Protein AF-A0A9P1NAE0-F1 (afdb_monomer_lite)

Foldseek 3Di:
DDKDKDFAPPDNLAAAEEEEEEPPPFFFLVVVCCQANQWHDDVHIDGDDQHCSPRGIYMGDQDDPLAFLRHDPDPPDQDELLNRLVVVLVVVQVVCVVVVSNLPHEYEYEYFEQVLSNVLVNLVVQVVCCVVRNDNFAAYEYFLYDAFPLLLLLLLLVLCDVVVLDDPVVSQVLCVQQAVSDDSVNTPLPPPDPSSVVSVVCSVCRHDLQAQLQFRVHGQPDPPQPPPVPDDGRHRDDPCQVVVQVQCQDPVNCVVSVRDVNSPGGGRGDDSVSYDYDRGHSLVSVLVCLVVNHAYEYEYECRNSSRHLSSVVVSVVVNVWDWPDKDFDADPVGDTQWIWIDTRSYIYIYGYSGGRDCSVPCVVVVSVVCNCVSCVPLQAEEEEDEDDLQFFLVVVCQVANQWHADLQLPDIDGDPGHCVVRHHYHRDQDDPPHFLNHDPDPDDAQELLSLVVVLVVVQVVCVVVVVCLSHEYEYEYEEAVLSSVLSNLVVCVVCCVVRSHNYQAYAYELHQAFPQLLLLLLLVLCVVVVLDDPVLNQQLCVQQPVVDDSVNTSLVPRPPP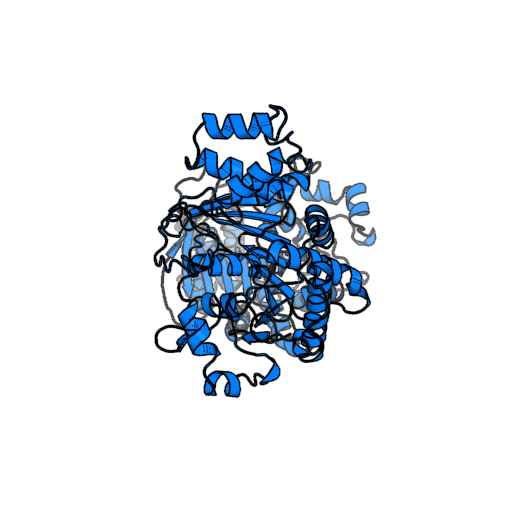SSVVSSVCSVCSQVPFAPQQFRVDTDPDPVPHPRPPSNLSNCQDPVNCVVVVRDVSSPRGDRGDDDVPYDHDDRHSLVSVVVCVVVNHAYEYEYECRNSSSHLVSVVVSVVVNVADAPWDKDFDDDPPPDPVDPDDRPFIWTDGPPGYIYTYD

Structure (mmCIF, N/CA/C/O backbone):
data_AF-A0A9P1NAE0-F1
#
_entry.id   AF-A0A9P1NAE0-F1
#
loop_
_atom_site.group_PDB
_atom_site.id
_atom_site.type_symbol
_atom_site.label_atom_id
_atom_site.label_alt_id
_atom_site.label_comp_id
_atom_site.label_asym_id
_atom_site.label_entity_id
_atom_site.label_seq_id
_atom_site.pdbx_PDB_ins_code
_atom_site.Cartn_x
_atom_site.Cartn_y
_atom_site.Cartn_z
_atom_site.occupancy
_atom_site.B_iso_or_equiv
_atom_site.auth_seq_id
_atom_site.auth_comp_id
_atom_site.auth_asym_id
_atom_site.auth_atom_id
_atom_site.pdbx_PDB_model_num
ATOM 1 N N . MET A 1 1 ? 0.643 -8.684 -28.031 1.00 91.56 1 MET A N 1
ATOM 2 C CA . MET A 1 1 ? 1.431 -8.743 -26.784 1.00 91.56 1 MET A CA 1
ATOM 3 C C . MET A 1 1 ? 1.231 -10.087 -26.120 1.00 91.56 1 MET A C 1
ATOM 5 O O . MET A 1 1 ? 0.095 -10.540 -26.029 1.00 91.56 1 MET A O 1
ATOM 9 N N . PHE A 1 2 ? 2.315 -10.732 -25.710 1.00 95.00 2 PHE A N 1
ATOM 10 C CA . PHE A 1 2 ? 2.290 -11.938 -24.896 1.00 95.00 2 PHE A CA 1
ATOM 11 C C . PHE A 1 2 ? 2.244 -11.566 -23.404 1.00 95.00 2 PHE A C 1
ATOM 13 O O . PHE A 1 2 ? 2.827 -10.558 -22.995 1.00 95.00 2 PHE A O 1
ATOM 20 N N . TYR A 1 3 ? 1.543 -12.365 -22.597 1.00 96.06 3 TYR A N 1
ATOM 21 C CA . TYR A 1 3 ? 1.471 -12.174 -21.151 1.00 96.06 3 TYR A CA 1
ATOM 22 C C . TYR A 1 3 ? 1.462 -13.502 -20.392 1.00 96.06 3 TYR A C 1
ATOM 24 O O . TYR A 1 3 ? 0.999 -14.526 -20.896 1.00 96.06 3 TYR A O 1
ATOM 32 N N . TRP A 1 4 ? 1.898 -13.443 -19.136 1.00 95.12 4 TRP A N 1
ATOM 33 C CA . TRP A 1 4 ? 1.663 -14.480 -18.133 1.00 95.12 4 TRP A CA 1
ATOM 34 C C . TRP A 1 4 ? 0.705 -13.963 -17.068 1.00 95.12 4 TRP A C 1
ATOM 36 O O . TRP A 1 4 ? 0.923 -12.875 -16.544 1.00 95.12 4 TRP A O 1
ATOM 46 N N . LEU A 1 5 ? -0.302 -14.756 -16.696 1.00 96.12 5 LEU A N 1
ATOM 47 C CA . LEU A 1 5 ? -1.161 -14.491 -15.540 1.00 96.12 5 LEU A CA 1
ATOM 48 C C . LEU A 1 5 ? -0.853 -15.498 -14.424 1.00 96.12 5 LEU A C 1
ATOM 50 O O . LEU A 1 5 ? -1.039 -16.701 -14.601 1.00 96.12 5 LEU A O 1
ATOM 54 N N . ALA A 1 6 ? -0.432 -14.997 -13.265 1.00 95.12 6 ALA A N 1
ATOM 55 C CA . ALA A 1 6 ? -0.397 -15.742 -12.012 1.00 95.12 6 ALA A CA 1
ATOM 56 C C . ALA A 1 6 ? -1.563 -15.270 -11.133 1.00 95.12 6 ALA A C 1
ATOM 58 O O . ALA A 1 6 ? -1.540 -14.153 -10.622 1.00 95.12 6 ALA A O 1
ATOM 59 N N . GLU A 1 7 ? -2.604 -16.090 -10.982 1.00 94.56 7 GLU A N 1
ATOM 60 C CA . GLU A 1 7 ? -3.766 -15.731 -10.160 1.00 94.56 7 GLU A CA 1
ATOM 61 C C . GLU A 1 7 ? -3.416 -15.635 -8.669 1.00 94.56 7 GLU A C 1
ATOM 63 O O . GLU A 1 7 ? -2.468 -16.271 -8.199 1.00 94.56 7 GLU A O 1
ATOM 68 N N . SER A 1 8 ? -4.198 -14.842 -7.927 1.00 92.19 8 SER A N 1
ATOM 69 C CA . SER A 1 8 ? -4.016 -14.709 -6.480 1.00 92.19 8 SER A CA 1
ATOM 70 C C . SER A 1 8 ? -4.078 -16.070 -5.775 1.00 92.19 8 SER A C 1
ATOM 72 O O . SER A 1 8 ? -5.026 -16.835 -5.948 1.00 92.19 8 SER A O 1
ATOM 74 N N . GLU A 1 9 ? -3.095 -16.338 -4.915 1.00 84.75 9 GLU A N 1
ATOM 75 C CA . GLU A 1 9 ? -3.057 -17.505 -4.025 1.00 84.75 9 GLU A CA 1
ATOM 76 C C . GLU A 1 9 ? -4.031 -17.381 -2.840 1.00 84.75 9 GLU A C 1
ATOM 78 O O . GLU A 1 9 ? -4.242 -18.364 -2.129 1.00 84.75 9 GLU A O 1
ATOM 83 N N . ASN A 1 10 ? -4.613 -16.195 -2.613 1.00 81.56 10 ASN A N 1
ATOM 84 C CA . ASN A 1 10 ? -5.587 -15.956 -1.547 1.00 81.56 10 ASN A CA 1
ATOM 85 C C . ASN A 1 10 ? -7.021 -15.922 -2.104 1.00 81.56 10 ASN A C 1
ATOM 87 O O . ASN A 1 10 ? -7.733 -16.920 -2.019 1.00 81.56 10 ASN A O 1
ATOM 91 N N . ASN A 1 11 ? -7.475 -14.786 -2.649 1.00 77.81 11 ASN A N 1
ATOM 92 C CA . ASN A 1 11 ? -8.812 -14.647 -3.222 1.00 77.81 11 ASN A CA 1
ATOM 93 C C . ASN A 1 11 ? -8.793 -13.904 -4.566 1.00 77.81 11 ASN A C 1
ATOM 95 O O . ASN A 1 11 ? -8.828 -12.675 -4.632 1.00 77.81 11 ASN A O 1
ATOM 99 N N . VAL A 1 12 ? -8.860 -14.682 -5.647 1.00 83.12 12 VAL A N 1
ATOM 100 C CA . VAL A 1 12 ? -8.886 -14.214 -7.046 1.00 83.12 12 VAL A CA 1
ATOM 101 C C . VAL A 1 12 ? -10.041 -13.247 -7.351 1.00 83.12 12 VAL A C 1
ATOM 103 O O . VAL A 1 12 ? -9.955 -12.510 -8.323 1.00 83.12 12 VAL A O 1
ATOM 106 N N . THR A 1 13 ? -11.119 -13.242 -6.555 1.00 77.94 13 THR A N 1
ATOM 107 C CA . THR A 1 13 ? -12.307 -12.394 -6.794 1.00 77.94 13 THR A CA 1
ATOM 108 C C . THR A 1 13 ? -12.267 -11.033 -6.105 1.00 77.94 13 THR A C 1
ATOM 110 O O . THR A 1 13 ? -13.102 -10.179 -6.406 1.00 77.94 13 THR A O 1
ATOM 113 N N . THR A 1 14 ? -11.353 -10.835 -5.151 1.00 76.06 14 THR A N 1
ATOM 114 C CA . THR A 1 14 ? -11.298 -9.604 -4.346 1.00 76.06 14 THR A CA 1
ATOM 115 C C . THR A 1 14 ? -9.917 -8.978 -4.260 1.00 76.06 14 THR A C 1
ATOM 117 O O . THR A 1 14 ? -9.819 -7.795 -3.935 1.00 76.06 14 THR A O 1
ATOM 120 N N . ASP A 1 15 ? -8.854 -9.751 -4.474 1.00 84.62 15 ASP A N 1
ATOM 121 C CA . ASP A 1 15 ? -7.490 -9.246 -4.349 1.00 84.62 15 ASP A CA 1
ATOM 122 C C . ASP A 1 15 ? -7.067 -8.463 -5.592 1.00 84.62 15 ASP A C 1
ATOM 124 O O . ASP A 1 15 ? -7.441 -8.860 -6.691 1.00 84.62 15 ASP A O 1
ATOM 128 N N . PRO A 1 16 ? -6.248 -7.406 -5.460 1.00 93.50 16 PRO A N 1
ATOM 129 C CA . PRO A 1 16 ? -5.892 -6.528 -6.571 1.00 93.50 16 PRO A CA 1
ATOM 130 C C . PRO A 1 16 ? -5.400 -7.258 -7.827 1.00 93.50 16 PRO A C 1
ATOM 132 O O . PRO A 1 16 ? -4.734 -8.295 -7.750 1.00 93.50 16 PRO A O 1
ATOM 135 N N . LEU A 1 17 ? -5.673 -6.666 -8.988 1.00 97.31 17 LEU A N 1
ATOM 136 C CA . LEU A 1 17 ? -5.025 -7.021 -10.244 1.00 97.31 17 LEU A CA 1
ATOM 137 C C . LEU A 1 17 ? -3.765 -6.165 -10.408 1.00 97.31 17 LEU A C 1
ATOM 139 O O . LEU A 1 17 ? -3.823 -4.936 -10.383 1.00 97.31 17 LEU A O 1
ATOM 143 N N . ILE A 1 18 ? -2.625 -6.818 -10.582 1.00 97.69 18 ILE A N 1
ATOM 144 C CA . ILE A 1 18 ? -1.310 -6.191 -10.652 1.00 97.69 18 ILE A CA 1
ATOM 145 C C . ILE A 1 18 ? -0.764 -6.375 -12.067 1.00 97.69 18 ILE A C 1
ATOM 147 O O . ILE A 1 18 ? -0.601 -7.505 -12.514 1.00 97.69 18 ILE A O 1
ATOM 151 N N . PHE A 1 19 ? -0.440 -5.290 -12.763 1.00 98.31 19 PHE A N 1
ATOM 152 C CA . PHE A 1 19 ? 0.298 -5.349 -14.027 1.00 98.31 19 PHE A CA 1
ATOM 153 C C . PHE A 1 19 ? 1.781 -5.095 -13.778 1.00 98.31 19 PHE A C 1
ATOM 155 O O . PHE A 1 19 ? 2.136 -4.110 -13.129 1.00 98.31 19 PHE A O 1
ATOM 162 N N . TRP A 1 20 ? 2.629 -5.982 -14.295 1.00 97.62 20 TRP A N 1
ATOM 163 C CA . TRP A 1 20 ? 4.078 -5.920 -14.161 1.00 97.62 20 TRP A CA 1
ATOM 164 C C . TRP A 1 20 ? 4.752 -5.631 -15.505 1.00 97.62 20 TRP A C 1
ATOM 166 O O . TRP A 1 20 ? 4.535 -6.361 -16.478 1.00 97.62 20 TRP A O 1
ATOM 176 N N . PHE A 1 21 ? 5.626 -4.621 -15.515 1.00 96.19 21 PHE A N 1
ATOM 177 C CA . PHE A 1 21 ? 6.433 -4.231 -16.671 1.00 96.19 21 PHE A CA 1
ATOM 178 C C . PHE A 1 21 ? 7.926 -4.163 -16.319 1.00 96.19 21 PHE A C 1
ATOM 180 O O . PHE A 1 21 ? 8.329 -3.459 -15.393 1.00 96.19 21 PHE A O 1
ATOM 187 N N . ASN A 1 22 ? 8.768 -4.864 -17.073 1.00 92.62 22 ASN A N 1
ATOM 188 C CA . ASN A 1 22 ? 10.212 -4.625 -17.074 1.00 92.62 22 ASN A CA 1
ATOM 189 C C . ASN A 1 22 ? 10.587 -3.507 -18.067 1.00 92.62 22 ASN A C 1
ATOM 191 O O . ASN A 1 22 ? 9.790 -3.114 -18.917 1.00 92.62 22 ASN A O 1
ATOM 195 N N . GLY A 1 23 ? 11.799 -2.968 -17.906 1.00 89.94 23 GLY A N 1
ATOM 196 C CA . GLY A 1 23 ? 12.345 -1.891 -18.732 1.00 89.94 23 GLY A CA 1
ATOM 197 C C . GLY A 1 23 ? 13.254 -2.373 -19.870 1.00 89.94 23 GLY A C 1
ATOM 198 O O . GLY A 1 23 ? 12.869 -3.212 -20.681 1.00 89.94 23 GLY A O 1
ATOM 199 N N . GLY A 1 24 ? 14.461 -1.806 -19.939 1.00 87.06 24 GLY A N 1
ATOM 200 C CA . GLY A 1 24 ? 15.431 -1.996 -21.021 1.00 87.06 24 GLY A CA 1
ATOM 201 C C . GLY A 1 24 ? 15.793 -0.650 -21.660 1.00 87.06 24 GLY A C 1
ATOM 202 O O . GLY A 1 24 ? 16.774 -0.061 -21.210 1.00 87.06 24 GLY A O 1
ATOM 203 N N . PRO A 1 25 ? 14.993 -0.116 -22.609 1.00 86.12 25 PRO A N 1
ATOM 204 C CA . PRO A 1 25 ? 13.803 -0.710 -23.236 1.00 86.12 25 PRO A CA 1
ATOM 205 C C . PRO A 1 25 ? 14.134 -2.005 -23.994 1.00 86.12 25 PRO A C 1
ATOM 207 O O . PRO A 1 25 ? 15.272 -2.214 -24.396 1.00 86.12 25 PRO A O 1
ATOM 210 N N . GLY A 1 26 ? 13.159 -2.904 -24.158 1.00 88.12 26 GLY A N 1
ATOM 211 C CA . GLY A 1 26 ? 13.362 -4.144 -24.918 1.00 88.12 26 GLY A CA 1
ATOM 212 C C . GLY A 1 26 ? 13.545 -5.418 -24.086 1.00 88.12 26 GLY A C 1
ATOM 213 O O . GLY A 1 26 ? 13.761 -6.483 -24.662 1.00 88.12 26 GLY A O 1
ATOM 214 N N . CYS A 1 27 ? 13.454 -5.351 -22.755 1.00 90.38 27 CYS A N 1
ATOM 215 C CA . CYS A 1 27 ? 13.616 -6.513 -21.879 1.00 90.38 27 CYS A CA 1
ATOM 216 C C . CYS A 1 27 ? 12.278 -7.138 -21.464 1.00 90.38 27 CYS A C 1
ATOM 218 O O . CYS A 1 27 ? 11.317 -6.449 -21.130 1.00 90.38 27 CYS A O 1
ATOM 220 N N . SER A 1 28 ? 12.225 -8.470 -21.444 1.00 93.19 28 SER A N 1
ATOM 221 C CA . SER A 1 28 ? 11.014 -9.236 -21.137 1.00 93.19 28 SER A CA 1
ATOM 222 C C . SER A 1 28 ? 10.559 -9.063 -19.684 1.00 93.19 28 SER A C 1
ATOM 224 O O . SER A 1 28 ? 11.347 -9.153 -18.742 1.00 93.19 28 SER A O 1
ATOM 226 N N . SER A 1 29 ? 9.247 -8.930 -19.479 1.00 94.12 29 SER A N 1
ATOM 227 C CA . SER A 1 29 ? 8.626 -8.930 -18.146 1.00 94.12 29 SER A CA 1
ATOM 228 C C . SER A 1 29 ? 8.600 -10.313 -17.498 1.00 94.12 29 SER A C 1
ATOM 230 O O . SER A 1 29 ? 8.349 -10.437 -16.297 1.00 94.12 29 SER A O 1
ATOM 232 N N . SER A 1 30 ? 8.929 -11.365 -18.255 1.00 89.62 30 SER A N 1
ATOM 233 C CA . SER A 1 30 ? 9.181 -12.698 -17.697 1.00 89.62 30 SER A CA 1
ATOM 234 C C . SER A 1 30 ? 10.370 -12.695 -16.724 1.00 89.62 30 SER A C 1
ATOM 236 O O . SER A 1 30 ? 10.446 -13.563 -15.858 1.00 89.62 30 SER A O 1
ATOM 238 N N . ILE A 1 31 ? 11.260 -11.696 -16.790 1.00 84.75 31 ILE A N 1
ATOM 239 C CA . ILE A 1 31 ? 12.298 -11.469 -15.773 1.00 84.75 31 ILE A CA 1
ATOM 240 C C . ILE A 1 31 ? 11.650 -11.302 -14.392 1.00 84.75 31 ILE A C 1
ATOM 242 O O . ILE A 1 31 ? 12.002 -12.015 -13.451 1.00 84.75 31 ILE A O 1
ATOM 246 N N . GLY A 1 32 ? 10.644 -10.426 -14.284 1.00 85.38 32 GLY A N 1
ATOM 247 C CA . GLY A 1 32 ? 9.849 -10.258 -13.067 1.00 85.38 32 GLY A CA 1
ATOM 248 C C . GLY A 1 32 ? 9.205 -11.564 -12.609 1.00 85.38 32 GLY A C 1
ATOM 249 O O . GLY A 1 32 ? 9.347 -11.939 -11.445 1.00 85.38 32 GLY A O 1
ATOM 250 N N . LEU A 1 33 ? 8.589 -12.318 -13.529 1.00 88.62 33 LEU A N 1
ATOM 251 C CA . LEU A 1 33 ? 7.981 -13.622 -13.229 1.00 88.62 33 LEU A CA 1
ATOM 252 C C . LEU A 1 33 ? 8.985 -14.579 -12.573 1.00 88.62 33 LEU A C 1
ATOM 254 O O . LEU A 1 33 ? 8.653 -15.247 -11.595 1.00 88.62 33 LEU A O 1
ATOM 258 N N . PHE A 1 34 ? 10.223 -14.636 -13.060 1.00 83.31 34 PHE A N 1
ATOM 259 C CA . PHE A 1 34 ? 11.226 -15.526 -12.482 1.00 83.31 34 PHE A CA 1
ATOM 260 C C . PHE A 1 34 ? 11.801 -15.034 -11.150 1.00 83.31 34 PHE A C 1
ATOM 262 O O . PHE A 1 34 ? 12.313 -15.859 -10.384 1.00 83.31 34 PHE A O 1
ATOM 269 N N . PHE A 1 35 ? 11.680 -13.745 -10.822 1.00 81.88 35 PHE A N 1
ATOM 270 C CA . PHE A 1 35 ? 12.141 -13.187 -9.547 1.00 81.88 35 PHE A CA 1
ATOM 271 C C . PHE A 1 35 ? 11.082 -13.146 -8.454 1.00 81.88 35 PHE A C 1
ATOM 273 O O . PHE A 1 35 ? 11.379 -13.489 -7.308 1.00 81.88 35 PHE A O 1
ATOM 280 N N . ASN A 1 36 ? 9.855 -12.775 -8.797 1.00 87.69 36 ASN A N 1
ATOM 281 C CA . ASN A 1 36 ? 8.781 -12.542 -7.836 1.00 87.69 36 ASN A CA 1
ATOM 282 C C . ASN A 1 36 ? 7.485 -13.300 -8.162 1.00 87.69 36 ASN A C 1
ATOM 284 O O . ASN A 1 36 ? 6.520 -13.223 -7.398 1.00 87.69 36 ASN A O 1
ATOM 288 N N . GLY A 1 37 ? 7.468 -14.066 -9.251 1.00 88.31 37 GLY A N 1
ATOM 289 C CA . GLY A 1 37 ? 6.380 -14.972 -9.587 1.00 88.31 37 GLY A CA 1
ATOM 290 C C . GLY A 1 37 ? 6.432 -16.297 -8.816 1.00 88.31 37 GLY A C 1
ATOM 291 O O . GLY A 1 37 ? 7.357 -16.560 -8.038 1.00 88.31 37 GLY A O 1
ATOM 292 N N . PRO A 1 38 ? 5.423 -17.161 -9.019 1.00 87.38 38 PRO A N 1
ATOM 293 C CA . PRO A 1 38 ? 5.190 -18.348 -8.193 1.00 87.38 38 PRO A CA 1
ATOM 294 C C . PRO A 1 38 ? 6.291 -19.411 -8.308 1.00 87.38 38 PRO A C 1
ATOM 296 O O . PRO A 1 38 ? 6.488 -20.212 -7.386 1.00 87.38 38 PRO A O 1
ATOM 299 N N . LEU A 1 39 ? 7.014 -19.425 -9.430 1.00 85.88 39 LEU A N 1
ATOM 300 C CA . LEU A 1 39 ? 8.020 -20.428 -9.749 1.00 85.88 39 LEU A CA 1
ATOM 301 C C . LEU A 1 39 ? 9.393 -19.779 -9.923 1.00 85.88 39 LEU A C 1
ATOM 303 O O . LEU A 1 39 ? 9.538 -18.755 -10.584 1.00 85.88 39 LEU A O 1
ATOM 307 N N . LYS A 1 40 ? 10.415 -20.413 -9.351 1.00 84.31 40 LYS A N 1
ATOM 308 C CA . LYS A 1 40 ? 11.820 -20.111 -9.612 1.00 84.31 40 LYS A CA 1
ATOM 309 C C . LYS A 1 40 ? 12.412 -21.208 -10.487 1.00 84.31 40 LYS A C 1
ATOM 311 O O . LYS A 1 40 ? 12.202 -22.395 -10.233 1.00 84.31 40 LYS A O 1
ATOM 316 N N . LEU A 1 41 ? 13.157 -20.804 -11.508 1.00 80.94 41 LEU A N 1
ATOM 317 C CA . LEU A 1 41 ? 13.930 -21.718 -12.338 1.00 80.94 41 LEU A CA 1
ATOM 318 C C . LEU A 1 41 ? 15.279 -21.952 -11.650 1.00 80.94 41 LEU A C 1
ATOM 320 O O . LEU A 1 41 ? 16.013 -20.993 -11.431 1.00 80.94 41 LEU A O 1
ATOM 324 N N . GLU A 1 42 ? 15.610 -23.193 -11.288 1.00 76.56 42 GLU A N 1
ATOM 325 C CA . GLU A 1 42 ? 16.947 -23.630 -10.842 1.00 76.56 42 GLU A CA 1
ATOM 326 C C . GLU A 1 42 ? 17.522 -24.624 -11.860 1.00 76.56 42 GLU A C 1
ATOM 328 O O . GLU A 1 42 ? 17.674 -24.253 -13.018 1.00 76.56 42 GLU A O 1
ATOM 333 N N . LYS A 1 43 ? 17.824 -25.871 -11.480 1.00 73.31 43 LYS A N 1
ATOM 334 C CA . LYS A 1 43 ? 17.964 -26.960 -12.466 1.00 73.31 43 LYS A CA 1
ATOM 335 C C . LYS A 1 43 ? 16.597 -27.381 -13.014 1.00 73.31 43 LYS A C 1
ATOM 337 O O . LYS A 1 43 ? 16.470 -27.670 -14.193 1.00 73.31 43 LYS A O 1
ATOM 342 N N . GLU A 1 44 ? 15.591 -27.332 -12.145 1.00 76.69 44 GLU A N 1
ATOM 343 C CA . GLU A 1 44 ? 14.178 -27.593 -12.415 1.00 76.69 44 GLU A CA 1
ATOM 344 C C . GLU A 1 44 ? 13.332 -26.427 -11.876 1.00 76.69 44 GLU A C 1
ATOM 346 O O . GLU A 1 44 ? 13.825 -25.583 -11.113 1.00 76.69 44 GLU A O 1
ATOM 351 N N . LEU A 1 45 ? 12.052 -26.370 -12.249 1.00 83.88 45 LEU A N 1
ATOM 352 C CA . LEU A 1 45 ? 11.110 -25.414 -11.664 1.00 83.88 45 LEU A CA 1
ATOM 353 C C . LEU A 1 45 ? 10.761 -25.804 -10.223 1.00 83.88 45 LEU A C 1
ATOM 355 O O . LEU A 1 45 ? 10.407 -26.944 -9.933 1.00 83.88 45 LEU A O 1
ATOM 359 N N . SER A 1 46 ? 10.795 -24.833 -9.314 1.00 84.44 46 SER A N 1
ATOM 360 C CA . SER A 1 46 ? 10.372 -25.025 -7.922 1.00 84.44 46 SER A CA 1
ATOM 361 C C . SER A 1 46 ? 9.580 -23.829 -7.403 1.00 84.44 46 SER A C 1
ATOM 363 O O . SER A 1 46 ? 9.657 -22.728 -7.945 1.00 84.44 46 SER A O 1
ATOM 365 N N . LYS A 1 47 ? 8.779 -24.035 -6.352 1.00 85.81 47 LYS A N 1
ATOM 366 C CA . LYS A 1 47 ? 7.939 -22.974 -5.777 1.00 85.81 47 LYS A CA 1
ATOM 367 C C . LYS A 1 47 ? 8.776 -21.938 -5.025 1.00 85.81 47 LYS A C 1
ATOM 369 O O . LYS A 1 47 ? 9.727 -22.280 -4.319 1.00 85.81 47 LYS A O 1
ATOM 374 N N . ARG A 1 48 ? 8.371 -20.671 -5.114 1.00 84.94 48 ARG A N 1
ATOM 375 C CA . ARG A 1 48 ? 8.960 -19.554 -4.366 1.00 84.94 48 ARG A CA 1
ATOM 376 C C . ARG A 1 48 ? 8.104 -19.204 -3.139 1.00 84.94 48 ARG A C 1
ATOM 378 O O . ARG A 1 48 ? 6.886 -19.345 -3.138 1.00 84.94 48 ARG A O 1
ATOM 385 N N . LYS A 1 49 ? 8.749 -18.772 -2.048 1.00 84.19 49 LYS A N 1
ATOM 386 C CA . LYS A 1 49 ? 8.064 -18.437 -0.782 1.00 84.19 49 LYS A CA 1
ATOM 387 C C . LYS A 1 49 ? 7.476 -17.022 -0.779 1.00 84.19 49 LYS A C 1
ATOM 389 O O . LYS A 1 49 ? 6.357 -16.838 -0.297 1.00 84.19 49 LYS A O 1
ATOM 394 N N . HIS A 1 50 ? 8.242 -16.056 -1.275 1.00 84.94 50 HIS A N 1
ATOM 395 C CA . HIS A 1 50 ? 7.902 -14.636 -1.346 1.00 84.94 50 HIS A CA 1
ATOM 396 C C . HIS A 1 50 ? 7.525 -14.312 -2.790 1.00 84.94 50 HIS A C 1
ATOM 398 O O . HIS A 1 50 ? 8.402 -14.267 -3.646 1.00 84.94 50 HIS A O 1
ATOM 404 N N . VAL A 1 51 ? 6.222 -14.218 -3.060 1.00 89.69 51 VAL A N 1
ATOM 405 C CA . VAL A 1 51 ? 5.663 -14.170 -4.419 1.00 89.69 51 VAL A CA 1
ATOM 406 C C . VAL A 1 51 ? 4.534 -13.156 -4.485 1.00 89.69 51 VAL A C 1
ATOM 408 O O . VAL A 1 51 ? 3.727 -13.089 -3.556 1.00 89.69 51 VAL A O 1
ATOM 411 N N . LEU A 1 52 ? 4.450 -12.375 -5.561 1.00 90.69 52 LEU A N 1
ATOM 412 C CA . LEU A 1 52 ? 3.421 -11.337 -5.691 1.00 90.69 52 LEU A CA 1
ATOM 413 C C . LEU A 1 52 ? 2.005 -11.908 -5.815 1.00 90.69 52 LEU A C 1
ATOM 415 O O . LEU A 1 52 ? 1.063 -11.250 -5.381 1.00 90.69 52 LEU A O 1
ATOM 419 N N . SER A 1 53 ? 1.859 -13.156 -6.279 1.00 91.81 53 SER A N 1
ATOM 420 C CA . SER A 1 53 ? 0.583 -13.890 -6.298 1.00 91.81 53 SER A CA 1
ATOM 421 C C . SER A 1 53 ? -0.062 -14.017 -4.912 1.00 91.81 53 SER A C 1
ATOM 423 O O . SER A 1 53 ? -1.266 -14.198 -4.802 1.00 91.81 53 SER A O 1
ATOM 425 N N . LYS A 1 54 ? 0.690 -13.861 -3.814 1.00 87.38 54 LYS A N 1
ATOM 426 C CA . LYS A 1 54 ? 0.120 -13.804 -2.452 1.00 87.38 54 LYS A CA 1
ATOM 427 C C . LYS A 1 54 ? -0.493 -12.457 -2.086 1.00 87.38 54 LYS A C 1
ATOM 429 O O . LYS A 1 54 ? -1.026 -12.325 -0.986 1.00 87.38 54 LYS A O 1
ATOM 434 N N . LEU A 1 55 ? -0.354 -11.449 -2.939 1.00 88.44 55 LEU A N 1
ATOM 435 C CA . LEU A 1 55 ? -0.846 -10.094 -2.703 1.00 88.44 55 LEU A CA 1
ATOM 436 C C . LEU A 1 55 ? -1.900 -9.659 -3.731 1.00 88.44 55 LEU A C 1
ATOM 438 O O . LEU A 1 55 ? -2.596 -8.680 -3.484 1.00 88.44 55 LEU A O 1
ATOM 442 N N . GLY A 1 56 ? -2.017 -10.369 -4.853 1.00 92.62 56 GLY A N 1
ATOM 443 C CA . GLY A 1 56 ? -2.967 -10.094 -5.926 1.00 92.62 56 GLY A CA 1
ATOM 444 C C . GLY A 1 56 ? -2.718 -10.988 -7.137 1.00 92.62 56 GLY A C 1
ATOM 445 O O . GLY A 1 56 ? -1.732 -11.720 -7.177 1.00 92.62 56 GLY A O 1
ATOM 446 N N . SER A 1 57 ? -3.605 -10.935 -8.129 1.00 96.62 57 SER A N 1
ATOM 447 C CA . SER A 1 57 ? -3.370 -11.612 -9.411 1.00 96.62 57 SER A CA 1
ATOM 448 C C . SER A 1 57 ? -2.398 -10.776 -10.242 1.00 96.62 57 SER A C 1
ATOM 450 O O . SER A 1 57 ? -2.639 -9.586 -10.416 1.00 96.62 57 SER A O 1
ATOM 452 N N . VAL A 1 58 ? -1.308 -11.359 -10.744 1.00 97.56 58 VAL A N 1
ATOM 453 C CA . VAL A 1 58 ? -0.230 -10.616 -11.419 1.00 97.56 58 VAL A CA 1
ATOM 454 C C . VAL A 1 58 ? -0.163 -10.973 -12.898 1.00 97.56 58 VAL A C 1
ATOM 456 O O . VAL A 1 58 ? -0.094 -12.149 -13.253 1.00 97.56 58 VAL A O 1
ATOM 459 N N . VAL A 1 59 ? -0.156 -9.950 -13.750 1.00 98.25 59 VAL A N 1
ATOM 460 C CA . VAL A 1 59 ? -0.040 -10.047 -15.204 1.00 98.25 59 VAL A CA 1
ATOM 461 C C . VAL A 1 59 ? 1.308 -9.476 -15.635 1.00 98.25 59 VAL A C 1
ATOM 463 O O . VAL A 1 59 ? 1.526 -8.270 -15.551 1.00 98.25 59 VAL A O 1
ATOM 466 N N . TYR A 1 60 ? 2.208 -10.333 -16.110 1.00 97.50 60 TYR A N 1
ATOM 467 C CA . TYR A 1 60 ? 3.511 -9.937 -16.652 1.00 97.50 60 TYR A CA 1
ATOM 468 C C . TYR A 1 60 ? 3.382 -9.772 -18.162 1.00 97.50 60 TYR A C 1
ATOM 470 O O . TYR A 1 60 ? 3.077 -10.754 -18.839 1.00 97.50 60 TYR A O 1
ATOM 478 N N . ILE A 1 61 ? 3.590 -8.562 -18.688 1.00 96.75 61 ILE A N 1
ATOM 479 C CA . ILE A 1 61 ? 3.382 -8.258 -20.115 1.00 96.75 61 ILE A CA 1
ATOM 480 C C . ILE A 1 61 ? 4.722 -7.984 -20.793 1.00 96.75 61 ILE A C 1
ATOM 482 O O . ILE A 1 61 ? 5.430 -7.054 -20.412 1.00 96.75 61 ILE A O 1
ATOM 486 N N . ASP A 1 62 ? 5.058 -8.764 -21.818 1.00 95.31 62 ASP A N 1
ATOM 487 C CA . ASP A 1 62 ? 6.245 -8.508 -22.635 1.00 95.31 62 ASP A CA 1
ATOM 488 C C . ASP A 1 62 ? 5.981 -7.352 -23.604 1.00 95.31 62 ASP A C 1
ATOM 490 O O . ASP A 1 62 ? 5.105 -7.461 -24.464 1.00 95.31 62 ASP A O 1
ATOM 494 N N . THR A 1 63 ? 6.728 -6.254 -23.469 1.00 92.06 63 THR A N 1
ATOM 495 C CA . THR A 1 63 ? 6.535 -5.030 -24.258 1.00 92.06 63 THR A CA 1
ATOM 496 C C . THR A 1 63 ? 7.835 -4.251 -24.472 1.00 92.06 63 THR A C 1
ATOM 498 O O . THR A 1 63 ? 8.689 -4.286 -23.581 1.00 92.06 63 THR A O 1
ATOM 501 N N . PRO A 1 64 ? 8.002 -3.530 -25.601 1.00 90.31 64 PRO A N 1
ATOM 502 C CA . PRO A 1 64 ? 7.166 -3.521 -26.821 1.00 90.31 64 PRO A CA 1
ATOM 503 C C . PRO A 1 64 ? 7.277 -4.819 -27.642 1.00 90.31 64 PRO A C 1
ATOM 505 O O . PRO A 1 64 ? 7.996 -5.735 -27.276 1.00 90.31 64 PRO A O 1
ATOM 508 N N . SER A 1 65 ? 6.570 -4.959 -28.763 1.00 87.38 65 SER A N 1
ATOM 509 C CA . SER A 1 65 ? 6.927 -6.007 -29.738 1.00 87.38 65 SER A CA 1
ATOM 510 C C . SER A 1 65 ? 8.282 -5.655 -30.383 1.00 87.38 65 SER A C 1
ATOM 512 O O . SER A 1 65 ? 8.439 -4.497 -30.758 1.00 87.38 65 SER A O 1
ATOM 514 N N . PRO A 1 66 ? 9.244 -6.587 -30.564 1.00 88.19 66 PRO A N 1
ATOM 515 C CA . PRO A 1 66 ? 9.145 -8.051 -30.472 1.00 88.19 66 PRO A CA 1
ATOM 516 C C . PRO A 1 66 ? 9.691 -8.663 -29.160 1.00 88.19 66 PRO A C 1
ATOM 518 O O . PRO A 1 66 ? 10.240 -9.763 -29.156 1.00 88.19 66 PRO A O 1
ATOM 521 N N . VAL A 1 67 ? 9.601 -7.958 -28.032 1.00 91.38 67 VAL A N 1
ATOM 522 C CA . VAL A 1 67 ? 10.208 -8.395 -26.766 1.00 91.38 67 VAL A CA 1
ATOM 523 C C . VAL A 1 67 ? 9.662 -9.745 -26.299 1.00 91.38 67 VAL A C 1
ATOM 525 O O . VAL A 1 67 ? 8.454 -9.978 -26.288 1.00 91.38 67 VAL A O 1
ATOM 528 N N . GLY A 1 68 ? 10.562 -10.623 -25.845 1.00 92.31 68 GLY A N 1
ATOM 529 C CA . GLY A 1 68 ? 10.210 -11.934 -25.306 1.00 92.31 68 GLY A CA 1
ATOM 530 C C . GLY A 1 68 ? 9.460 -12.797 -26.323 1.00 92.31 68 GLY A C 1
ATOM 531 O O . GLY A 1 68 ? 10.053 -13.257 -27.295 1.00 92.31 68 GLY A O 1
ATOM 532 N N . PHE A 1 69 ? 8.172 -13.056 -26.073 1.00 94.19 69 PHE A N 1
ATOM 533 C CA . PHE A 1 69 ? 7.281 -13.743 -27.024 1.00 94.19 69 PHE A CA 1
ATOM 534 C C . PHE A 1 69 ? 6.255 -12.821 -27.702 1.00 94.19 69 PHE A C 1
ATOM 536 O O . PHE A 1 69 ? 5.418 -13.296 -28.479 1.00 94.19 69 PHE A O 1
ATOM 543 N N . SER A 1 70 ? 6.273 -11.518 -27.412 1.00 92.88 70 SER A N 1
ATOM 544 C CA . SER A 1 70 ? 5.484 -10.544 -28.167 1.00 92.88 70 SER A CA 1
ATOM 545 C C . SER A 1 70 ? 6.027 -10.435 -29.588 1.00 92.88 70 SER A C 1
ATOM 547 O O . SER A 1 70 ? 7.228 -10.485 -29.810 1.00 92.88 70 SER A O 1
ATOM 549 N N . TYR A 1 71 ? 5.142 -10.294 -30.569 1.00 89.75 71 TYR A N 1
ATOM 550 C CA . TYR A 1 71 ? 5.531 -10.148 -31.967 1.00 89.75 71 TYR A CA 1
ATOM 551 C C . TYR A 1 71 ? 4.496 -9.315 -32.722 1.00 89.75 71 TYR A C 1
ATOM 553 O O . TYR A 1 71 ? 3.321 -9.264 -32.339 1.00 89.75 71 TYR A O 1
ATOM 561 N N . SER A 1 72 ? 4.946 -8.725 -33.826 1.00 85.19 72 SER A N 1
ATOM 562 C CA . SER A 1 72 ? 4.127 -8.049 -34.826 1.00 85.19 72 SER A CA 1
ATOM 563 C C . SER A 1 72 ? 4.223 -8.816 -36.140 1.00 85.19 72 SER A C 1
ATOM 565 O O . SER A 1 72 ? 5.253 -9.417 -36.455 1.00 85.19 72 SER A O 1
ATOM 567 N N . THR A 1 73 ? 3.136 -8.830 -36.906 1.00 82.50 73 THR A N 1
ATOM 568 C CA . THR A 1 73 ? 3.157 -9.327 -38.288 1.00 82.50 73 THR A CA 1
ATOM 569 C C . THR A 1 73 ? 3.738 -8.303 -39.260 1.00 82.50 73 THR A C 1
ATOM 571 O O . THR A 1 73 ? 4.136 -8.694 -40.353 1.00 82.50 73 THR A O 1
ATOM 574 N N . ASP A 1 74 ? 3.818 -7.034 -38.854 1.00 74.62 74 ASP A N 1
ATOM 575 C CA . ASP A 1 74 ? 4.486 -5.958 -39.582 1.00 74.62 74 ASP A CA 1
ATOM 576 C C . ASP A 1 74 ? 5.791 -5.601 -38.856 1.00 74.62 74 ASP A C 1
ATOM 578 O O . ASP A 1 74 ? 5.775 -5.152 -37.709 1.00 74.62 74 ASP A O 1
ATOM 582 N N . LYS A 1 75 ? 6.934 -5.904 -39.482 1.00 63.78 75 LYS A N 1
ATOM 583 C CA . LYS A 1 75 ? 8.271 -5.732 -38.883 1.00 63.78 75 LYS A CA 1
ATOM 584 C C . LYS A 1 75 ? 8.881 -4.353 -39.165 1.00 63.78 75 LYS A C 1
ATOM 586 O O . LYS A 1 75 ? 9.982 -4.088 -38.694 1.00 63.78 75 LYS A O 1
ATOM 591 N N . SER A 1 76 ? 8.203 -3.513 -39.949 1.00 59.62 76 SER A N 1
ATOM 592 C CA . SER A 1 76 ? 8.735 -2.234 -40.440 1.00 59.62 76 SER A CA 1
ATOM 593 C C . SER A 1 76 ? 8.397 -1.024 -39.573 1.00 59.62 76 SER A C 1
ATOM 595 O O . SER A 1 76 ? 8.944 0.050 -39.823 1.00 59.62 76 SER A O 1
ATOM 597 N N . ASP A 1 77 ? 7.519 -1.163 -38.578 1.00 58.31 77 ASP A N 1
ATOM 598 C CA . ASP A 1 77 ? 7.033 -0.000 -37.842 1.00 58.31 77 ASP A CA 1
ATOM 599 C C . ASP A 1 77 ? 8.087 0.533 -36.856 1.00 58.31 77 ASP A C 1
ATOM 601 O O . ASP A 1 77 ? 8.524 -0.195 -35.954 1.00 58.31 77 ASP A O 1
ATOM 605 N N . PRO A 1 78 ? 8.507 1.809 -36.982 1.00 61.34 78 PRO A N 1
ATOM 606 C CA . PRO A 1 78 ? 9.287 2.452 -35.938 1.00 61.34 78 PRO A CA 1
ATOM 607 C C . PRO A 1 78 ? 8.476 2.434 -34.644 1.00 61.34 78 PRO A C 1
ATOM 609 O O . PRO A 1 78 ? 7.294 2.758 -34.647 1.00 61.34 78 PRO A O 1
ATOM 612 N N . THR A 1 79 ? 9.106 2.040 -33.541 1.00 76.81 79 THR A N 1
ATOM 613 C CA . THR A 1 79 ? 8.461 1.998 -32.223 1.00 76.81 79 THR A CA 1
ATOM 614 C C . THR A 1 79 ? 9.026 3.130 -31.373 1.00 76.81 79 THR A C 1
ATOM 616 O O . THR A 1 79 ? 10.225 3.384 -31.388 1.00 76.81 79 THR A O 1
ATOM 619 N N . ASP A 1 80 ? 8.184 3.849 -30.642 1.00 87.50 80 ASP A N 1
ATOM 620 C CA . ASP A 1 80 ? 8.621 4.842 -29.658 1.00 87.50 80 ASP A CA 1
ATOM 621 C C . ASP A 1 80 ? 7.888 4.645 -28.324 1.00 87.50 80 ASP A C 1
ATOM 623 O O . ASP A 1 80 ? 7.038 3.755 -28.186 1.00 87.50 80 ASP A O 1
ATOM 627 N N . ASP A 1 81 ? 8.230 5.459 -27.323 1.00 90.06 81 ASP A N 1
ATOM 628 C CA . ASP A 1 81 ? 7.607 5.395 -25.996 1.00 90.06 81 ASP A CA 1
ATOM 629 C C . ASP A 1 81 ? 6.085 5.562 -26.075 1.00 90.06 81 ASP A C 1
ATOM 631 O O . ASP A 1 81 ? 5.334 4.871 -25.386 1.00 90.06 81 ASP A O 1
ATOM 635 N N . GLN A 1 82 ? 5.612 6.457 -26.946 1.00 90.38 82 GLN A N 1
ATOM 636 C CA . GLN A 1 82 ? 4.194 6.761 -27.088 1.00 90.38 82 GLN A CA 1
ATOM 637 C C . GLN A 1 82 ? 3.438 5.572 -27.687 1.00 90.38 82 GLN A C 1
ATOM 639 O O . GLN A 1 82 ? 2.439 5.140 -27.111 1.00 90.38 82 GLN A O 1
ATOM 644 N N . MET A 1 83 ? 3.935 5.004 -28.788 1.00 90.00 83 MET A N 1
ATOM 645 C CA . MET A 1 83 ? 3.348 3.818 -29.418 1.00 90.00 83 MET A CA 1
ATOM 646 C C . MET A 1 83 ? 3.359 2.619 -28.466 1.00 90.00 83 MET A C 1
ATOM 648 O O . MET A 1 83 ? 2.350 1.930 -28.319 1.00 90.00 83 MET A O 1
ATOM 652 N N . THR A 1 84 ? 4.466 2.417 -27.745 1.00 91.88 84 THR A N 1
ATOM 653 C CA . THR A 1 84 ? 4.591 1.353 -26.738 1.00 91.88 84 THR A CA 1
ATOM 654 C C . THR A 1 84 ? 3.523 1.488 -25.654 1.00 91.88 84 THR A C 1
ATOM 656 O O . THR A 1 84 ? 2.881 0.509 -25.270 1.00 91.88 84 THR A O 1
ATOM 659 N N . VAL A 1 85 ? 3.292 2.705 -25.161 1.00 94.06 85 VAL A N 1
ATOM 660 C CA . VAL A 1 85 ? 2.292 2.967 -24.123 1.00 94.06 85 VAL A CA 1
ATOM 661 C C . VAL A 1 85 ? 0.867 2.814 -24.661 1.00 94.06 85 VAL A C 1
ATOM 663 O O . VAL A 1 85 ? 0.032 2.234 -23.966 1.00 94.06 85 VAL A O 1
ATOM 666 N N . GLU A 1 86 ? 0.589 3.251 -25.891 1.00 94.25 86 GLU A N 1
ATOM 667 C CA . GLU A 1 86 ? -0.705 3.026 -26.552 1.00 94.25 86 GLU A CA 1
ATOM 668 C C . GLU A 1 86 ? -1.021 1.534 -26.688 1.00 94.25 86 GLU A C 1
ATOM 670 O O . GLU A 1 86 ? -2.141 1.101 -26.403 1.00 94.25 86 GLU A O 1
ATOM 675 N N . ASP A 1 87 ? -0.034 0.726 -27.066 1.00 94.19 87 ASP A N 1
ATOM 676 C CA . ASP A 1 87 ? -0.197 -0.721 -27.161 1.00 94.19 87 ASP A CA 1
ATOM 677 C C . ASP A 1 87 ? -0.314 -1.386 -25.789 1.00 94.19 87 ASP A C 1
ATOM 679 O O . ASP A 1 87 ? -1.117 -2.309 -25.625 1.00 94.19 87 ASP A O 1
ATOM 683 N N . ASN A 1 88 ? 0.387 -0.881 -24.770 1.00 96.44 88 ASN A N 1
ATOM 684 C CA . ASN A 1 88 ? 0.203 -1.321 -23.387 1.00 96.44 88 ASN A CA 1
ATOM 685 C C . ASN A 1 88 ? -1.215 -1.015 -22.884 1.00 96.44 88 ASN A C 1
ATOM 687 O O . ASN A 1 88 ? -1.845 -1.881 -22.275 1.00 96.44 88 ASN A O 1
ATOM 691 N N . TYR A 1 89 ? -1.755 0.175 -23.168 1.00 97.62 89 TYR A N 1
ATOM 692 C CA . TYR A 1 89 ? -3.129 0.535 -22.814 1.00 97.62 89 TYR A CA 1
ATOM 693 C C . TYR A 1 89 ? -4.145 -0.380 -23.508 1.00 97.62 89 TYR A C 1
ATOM 695 O O . TYR A 1 89 ? -5.031 -0.929 -22.846 1.00 97.62 89 TYR A O 1
ATOM 703 N N . LYS A 1 90 ? -3.984 -0.621 -24.819 1.00 96.50 90 LYS A N 1
ATOM 704 C CA . LYS A 1 90 ? -4.820 -1.578 -25.566 1.00 96.50 90 LYS A CA 1
ATOM 705 C C . LYS A 1 90 ? -4.723 -2.983 -24.974 1.00 96.50 90 LYS A C 1
ATOM 707 O O . LYS A 1 90 ? -5.753 -3.621 -24.783 1.00 96.50 90 LYS A O 1
ATOM 712 N N . ALA A 1 91 ? -3.521 -3.458 -24.649 1.00 96.75 91 ALA A N 1
ATOM 713 C CA . ALA A 1 91 ? -3.315 -4.781 -24.066 1.00 96.75 91 ALA A CA 1
ATOM 714 C C . ALA A 1 91 ? -4.002 -4.922 -22.698 1.00 96.75 91 ALA A C 1
ATOM 716 O O . ALA A 1 91 ? -4.698 -5.908 -22.470 1.00 96.75 91 ALA A O 1
ATOM 717 N N . VAL A 1 92 ? -3.875 -3.924 -21.815 1.00 97.75 92 VAL A N 1
ATOM 718 C CA . VAL A 1 92 ? -4.561 -3.895 -20.509 1.00 97.75 92 VAL A CA 1
ATOM 719 C C . VAL A 1 92 ? -6.082 -3.891 -20.685 1.00 97.75 92 VAL A C 1
ATOM 721 O O . VAL A 1 92 ? -6.786 -4.637 -20.000 1.00 97.75 92 VAL A O 1
ATOM 724 N N . LYS A 1 93 ? -6.600 -3.081 -21.614 1.00 96.69 93 LYS A N 1
ATOM 725 C CA . LYS A 1 93 ? -8.033 -3.024 -21.924 1.00 96.69 93 LYS A CA 1
ATOM 726 C C . LYS A 1 93 ? -8.552 -4.372 -22.433 1.00 96.69 93 LYS A C 1
ATOM 728 O O . LYS A 1 93 ? -9.496 -4.903 -21.854 1.00 96.69 93 LYS A O 1
ATOM 733 N N . LEU A 1 94 ? -7.905 -4.943 -23.452 1.00 97.25 94 LEU A N 1
ATOM 734 C CA . LEU A 1 94 ? -8.273 -6.238 -24.035 1.00 97.25 94 LEU A CA 1
ATOM 735 C C . LEU A 1 94 ? -8.177 -7.371 -23.008 1.00 97.25 94 LEU A C 1
ATOM 737 O O . LEU A 1 94 ? -9.050 -8.230 -22.963 1.00 97.25 94 LEU A O 1
ATOM 741 N N . PHE A 1 95 ? -7.171 -7.349 -22.129 1.00 98.06 95 PHE A N 1
ATOM 742 C CA . PHE A 1 95 ? -7.071 -8.305 -21.026 1.00 98.06 95 PHE A CA 1
ATOM 743 C C . PHE A 1 95 ? -8.291 -8.224 -20.097 1.00 98.06 95 PHE A C 1
ATOM 745 O O . PHE A 1 95 ? -8.860 -9.245 -19.720 1.00 98.06 95 PHE A O 1
ATOM 752 N N . LEU A 1 96 ? -8.721 -7.016 -19.725 1.00 96.75 96 LEU A N 1
ATOM 753 C CA . LEU A 1 96 ? -9.886 -6.827 -18.859 1.00 96.75 96 LEU A CA 1
ATOM 754 C C . LEU A 1 96 ? -11.210 -7.195 -19.551 1.00 96.75 96 LEU A C 1
ATOM 756 O O . LEU A 1 96 ? -12.155 -7.591 -18.868 1.00 96.75 96 LEU A O 1
ATOM 760 N N . GLU A 1 97 ? -11.291 -7.068 -20.875 1.00 96.19 97 GLU A N 1
ATOM 761 C CA . GLU A 1 97 ? -12.428 -7.536 -21.679 1.00 96.19 97 GLU A CA 1
ATOM 762 C C . GLU A 1 97 ? -12.480 -9.069 -21.759 1.00 96.19 97 GLU A C 1
ATOM 764 O O . GLU A 1 97 ? -13.544 -9.645 -21.537 1.00 96.19 97 GLU A O 1
ATOM 769 N N . GLU A 1 98 ? -11.338 -9.725 -21.984 1.00 96.81 98 GLU A N 1
ATOM 770 C CA . GLU A 1 98 ? -11.212 -11.190 -22.023 1.00 96.81 98 GLU A CA 1
ATOM 771 C C . GLU A 1 98 ? -11.465 -11.832 -20.648 1.00 96.81 98 GLU A C 1
ATOM 773 O O . GLU A 1 98 ? -12.092 -12.887 -20.537 1.00 96.81 98 GLU A O 1
ATOM 778 N N . TYR A 1 99 ? -11.023 -11.177 -19.570 1.00 96.00 99 TYR A N 1
ATOM 779 C CA . TYR A 1 99 ? -11.208 -11.636 -18.194 1.00 96.00 99 TYR A CA 1
ATOM 780 C C . TYR A 1 99 ? -12.146 -10.705 -17.411 1.00 96.00 99 TYR A C 1
ATOM 782 O O . TYR A 1 99 ? -11.707 -10.017 -16.480 1.00 96.00 99 TYR A O 1
ATOM 790 N N . PRO A 1 100 ? -13.467 -10.723 -17.688 1.00 92.25 100 PRO A N 1
ATOM 791 C CA . PRO A 1 100 ? -14.421 -9.780 -17.106 1.00 92.25 100 PRO A CA 1
ATOM 792 C C . PRO A 1 100 ? -14.507 -9.874 -15.578 1.00 92.25 100 PRO A C 1
ATOM 794 O O . PRO A 1 100 ? -14.845 -8.891 -14.916 1.00 92.25 100 PRO A O 1
ATOM 797 N N . LYS A 1 101 ? -14.128 -11.025 -14.997 1.00 88.19 101 LYS A N 1
ATOM 798 C CA . LYS A 1 101 ? -13.992 -11.199 -13.543 1.00 88.19 101 LYS A CA 1
ATOM 799 C C . LYS A 1 101 ? -13.075 -10.147 -12.914 1.00 88.19 101 LYS A C 1
ATOM 801 O O . LYS A 1 101 ? -13.320 -9.751 -11.781 1.00 88.19 101 LYS A O 1
ATOM 806 N N . PHE A 1 102 ? -12.087 -9.631 -13.650 1.00 93.44 102 PHE A N 1
ATOM 807 C CA . PHE A 1 102 ? -11.165 -8.619 -13.149 1.00 93.44 102 PHE A CA 1
ATOM 808 C C . PHE A 1 102 ? -11.654 -7.163 -13.285 1.00 93.44 102 PHE A C 1
ATOM 810 O O . PHE A 1 102 ? -11.047 -6.270 -12.700 1.00 93.44 102 PHE A O 1
ATOM 817 N N . ARG A 1 103 ? -12.779 -6.887 -13.966 1.00 89.00 103 ARG A N 1
ATOM 818 C CA . ARG A 1 103 ? -13.207 -5.512 -14.326 1.00 89.00 103 ARG A CA 1
ATOM 819 C C . ARG A 1 103 ? -13.397 -4.552 -13.154 1.00 89.00 103 ARG A C 1
ATOM 821 O O . ARG A 1 103 ? -13.185 -3.356 -13.326 1.00 89.00 103 ARG A O 1
ATOM 828 N N . ASN A 1 104 ? -13.792 -5.069 -11.992 1.00 85.88 104 ASN A N 1
ATOM 829 C CA . ASN A 1 104 ? -14.061 -4.273 -10.790 1.00 85.88 104 ASN A CA 1
ATOM 830 C C . ASN A 1 104 ? -12.927 -4.322 -9.757 1.00 85.88 104 ASN A C 1
ATOM 832 O O . ASN A 1 104 ? -13.079 -3.786 -8.658 1.00 85.88 104 ASN A O 1
ATOM 836 N N . HIS A 1 105 ? -11.820 -4.992 -10.073 1.00 89.25 105 HIS A N 1
ATOM 837 C CA . HIS A 1 105 ? -10.703 -5.102 -9.149 1.00 89.25 105 HIS A CA 1
ATOM 838 C C . HIS A 1 105 ? -9.978 -3.767 -9.008 1.00 89.25 105 HIS A C 1
ATOM 840 O O . HIS A 1 105 ? -9.949 -2.947 -9.924 1.00 89.25 105 HIS A O 1
ATOM 846 N N . GLU A 1 106 ? -9.380 -3.556 -7.839 1.00 93.12 106 GLU A N 1
ATOM 847 C CA . GLU A 1 106 ? -8.311 -2.574 -7.698 1.00 93.12 106 GLU A CA 1
ATOM 848 C C . GLU A 1 106 ? -7.187 -2.917 -8.684 1.00 93.12 106 GLU A C 1
ATOM 850 O O . GLU A 1 106 ? -6.755 -4.069 -8.732 1.00 93.12 106 GLU A O 1
ATOM 855 N N . VAL A 1 107 ? -6.722 -1.933 -9.454 1.00 96.94 107 VAL A N 1
ATOM 856 C CA . VAL A 1 107 ? -5.611 -2.096 -10.392 1.00 96.94 107 VAL A CA 1
ATOM 857 C C . VAL A 1 107 ? -4.374 -1.387 -9.863 1.00 96.94 107 VAL A C 1
ATOM 859 O O . VAL A 1 107 ? -4.396 -0.195 -9.549 1.00 96.94 107 VAL A O 1
ATOM 862 N N . ILE A 1 108 ? -3.279 -2.138 -9.805 1.00 97.38 108 ILE A N 1
ATOM 863 C CA . ILE A 1 108 ? -1.951 -1.660 -9.435 1.00 97.38 108 ILE A CA 1
ATOM 864 C C . ILE A 1 108 ? -1.023 -1.886 -10.623 1.00 97.38 108 ILE A C 1
ATOM 866 O O . ILE A 1 108 ? -1.043 -2.953 -11.231 1.00 97.38 108 ILE A O 1
ATOM 870 N N . ILE A 1 109 ? -0.195 -0.899 -10.953 1.00 97.94 109 ILE A N 1
ATOM 871 C CA . ILE A 1 109 ? 0.815 -1.038 -12.005 1.00 97.94 109 ILE A CA 1
ATOM 872 C C . ILE A 1 109 ? 2.195 -0.915 -11.372 1.00 97.94 109 ILE A C 1
ATOM 874 O O . ILE A 1 109 ? 2.451 -0.009 -10.578 1.00 97.94 109 ILE A O 1
ATOM 878 N N . THR A 1 110 ? 3.083 -1.849 -11.686 1.00 96.19 110 THR A N 1
ATOM 879 C CA . THR A 1 110 ? 4.413 -1.904 -11.093 1.00 96.19 110 THR A CA 1
ATOM 880 C C . THR A 1 110 ? 5.463 -2.352 -12.096 1.00 96.19 110 THR A C 1
ATOM 882 O O . THR A 1 110 ? 5.149 -2.976 -13.108 1.00 96.19 110 THR A O 1
ATOM 885 N N . GLY A 1 111 ? 6.714 -1.989 -11.847 1.00 94.44 111 GLY A N 1
ATOM 886 C CA . GLY A 1 111 ? 7.793 -2.296 -12.763 1.00 94.44 111 GLY A CA 1
ATOM 887 C C . GLY A 1 111 ? 9.130 -1.735 -12.324 1.00 94.44 111 GLY A C 1
ATOM 888 O O . GLY A 1 111 ? 9.230 -1.078 -11.285 1.00 94.44 111 GLY A O 1
ATOM 889 N N . TYR A 1 112 ? 10.142 -2.002 -13.145 1.00 93.50 112 TYR A N 1
ATOM 890 C CA . TYR A 1 112 ? 11.523 -1.604 -12.894 1.00 93.50 112 TYR A CA 1
ATOM 891 C C . TYR A 1 112 ? 12.156 -0.855 -14.064 1.00 93.50 112 TYR A C 1
ATOM 893 O O . TYR A 1 112 ? 11.797 -1.087 -15.223 1.00 93.50 112 TYR A O 1
ATOM 901 N N . SER A 1 113 ? 13.180 -0.047 -13.768 1.00 94.06 113 SER A N 1
ATOM 902 C CA . SER A 1 113 ? 14.068 0.538 -14.780 1.00 94.06 113 SER A CA 1
ATOM 903 C C . SER A 1 113 ? 13.317 1.481 -15.731 1.00 94.06 113 SER A C 1
ATOM 905 O O . SER A 1 113 ? 12.545 2.332 -15.291 1.00 94.06 113 SER A O 1
ATOM 907 N N . TYR A 1 114 ? 13.476 1.299 -17.042 1.00 94.44 114 TYR A N 1
ATOM 908 C CA . TYR A 1 114 ? 12.755 2.029 -18.088 1.00 94.44 114 TYR A CA 1
ATOM 909 C C . TYR A 1 114 ? 11.217 1.902 -18.018 1.00 94.44 114 TYR A C 1
ATOM 911 O O . TYR A 1 114 ? 10.499 2.705 -18.609 1.00 94.44 114 TYR A O 1
ATOM 919 N N . ALA A 1 115 ? 10.668 0.972 -17.221 1.00 95.62 115 ALA A N 1
ATOM 920 C CA . ALA A 1 115 ? 9.241 0.996 -16.881 1.00 95.62 115 ALA A CA 1
ATOM 921 C C . ALA A 1 115 ? 8.831 2.278 -16.124 1.00 95.62 115 ALA A C 1
ATOM 923 O O . ALA A 1 115 ? 7.650 2.621 -16.097 1.00 95.62 115 ALA A O 1
ATOM 924 N N . GLY A 1 116 ? 9.797 3.017 -15.566 1.00 96.25 116 GLY A N 1
ATOM 925 C CA . GLY A 1 116 ? 9.626 4.384 -15.080 1.00 96.25 116 GLY A CA 1
ATOM 926 C C . GLY A 1 116 ? 9.133 5.370 -16.140 1.00 96.25 116 GLY A C 1
ATOM 927 O O . GLY A 1 116 ? 8.572 6.394 -15.772 1.00 96.25 116 GLY A O 1
ATOM 928 N N . ILE A 1 117 ? 9.239 5.035 -17.428 1.00 95.12 117 ILE A N 1
ATOM 929 C CA . ILE A 1 117 ? 8.677 5.808 -18.544 1.00 95.12 117 ILE A CA 1
ATOM 930 C C . ILE A 1 117 ? 7.314 5.255 -18.931 1.00 95.12 117 ILE A C 1
ATOM 932 O O . ILE A 1 117 ? 6.309 5.970 -18.921 1.00 95.12 117 ILE A O 1
ATOM 936 N N . TYR A 1 118 ? 7.251 3.943 -19.167 1.00 95.06 118 TYR A N 1
ATOM 937 C CA . TYR A 1 118 ? 6.022 3.279 -19.590 1.00 95.06 118 TYR A CA 1
ATOM 938 C C . TYR A 1 118 ? 4.871 3.491 -18.610 1.00 95.06 118 TYR A C 1
ATOM 940 O O . TYR A 1 118 ? 3.746 3.758 -19.024 1.00 95.06 118 TYR A O 1
ATOM 948 N N . ILE A 1 119 ? 5.128 3.366 -17.308 1.00 98.19 119 ILE A N 1
ATOM 949 C CA . ILE A 1 119 ? 4.069 3.305 -16.302 1.00 98.19 119 ILE A CA 1
ATOM 950 C C . ILE A 1 119 ? 3.450 4.682 -16.018 1.00 98.19 119 ILE A C 1
ATOM 952 O O . ILE A 1 119 ? 2.219 4.757 -16.018 1.00 98.19 119 ILE A O 1
ATOM 956 N N . PRO A 1 120 ? 4.204 5.783 -15.814 1.00 98.00 120 PRO A N 1
ATOM 957 C CA . PRO A 1 120 ? 3.595 7.108 -15.680 1.00 98.00 120 PRO A CA 1
ATOM 958 C C . PRO A 1 120 ? 2.823 7.539 -16.932 1.00 98.00 120 PRO A C 1
ATOM 960 O O . PRO A 1 120 ? 1.714 8.068 -16.808 1.00 98.00 120 PRO A O 1
ATOM 963 N N . MET A 1 121 ? 3.350 7.261 -18.129 1.00 97.56 121 MET A N 1
ATOM 964 C CA . MET A 1 121 ? 2.644 7.538 -19.384 1.00 97.56 121 MET A CA 1
ATOM 965 C C . MET A 1 121 ? 1.362 6.700 -19.507 1.00 97.56 121 MET A C 1
ATOM 967 O O . MET A 1 121 ? 0.296 7.246 -19.801 1.00 97.56 121 MET A O 1
ATOM 971 N N . LEU A 1 122 ? 1.425 5.399 -19.198 1.00 98.12 122 LEU A N 1
ATOM 972 C CA . LEU A 1 122 ? 0.270 4.493 -19.202 1.00 98.12 122 LEU A CA 1
ATOM 973 C C . LEU A 1 122 ? -0.794 4.929 -18.194 1.00 98.12 122 LEU A C 1
ATOM 975 O O . LEU A 1 122 ? -1.978 4.959 -18.519 1.00 98.12 122 LEU A O 1
ATOM 979 N N . ALA A 1 123 ? -0.391 5.319 -16.986 1.00 98.12 123 ALA A N 1
ATOM 980 C CA . ALA A 1 123 ? -1.303 5.875 -15.996 1.00 98.12 123 ALA A CA 1
ATOM 981 C C . ALA A 1 123 ? -1.991 7.141 -16.520 1.00 98.12 123 ALA A C 1
ATOM 983 O O . ALA A 1 123 ? -3.202 7.294 -16.360 1.00 98.12 123 ALA A O 1
ATOM 984 N N . GLY A 1 124 ? -1.242 8.016 -17.198 1.00 97.38 124 GLY A N 1
ATOM 985 C CA . GLY A 1 124 ? -1.780 9.183 -17.888 1.00 97.38 124 GLY A CA 1
ATOM 986 C C . GLY A 1 124 ? -2.855 8.820 -18.915 1.00 97.38 124 GLY A C 1
ATOM 987 O O . GLY A 1 124 ? -3.927 9.426 -18.887 1.00 97.38 124 GLY A O 1
ATOM 988 N N . GLN A 1 125 ? -2.603 7.816 -19.761 1.00 97.44 125 GLN A N 1
ATOM 989 C CA . GLN A 1 125 ? -3.575 7.331 -20.747 1.00 97.44 125 GLN A CA 1
ATOM 990 C C . GLN A 1 125 ? -4.807 6.687 -20.096 1.00 97.44 125 GLN A C 1
ATOM 992 O O . GLN A 1 125 ? -5.931 6.951 -20.520 1.00 97.44 125 GLN A O 1
ATOM 997 N N . ILE A 1 126 ? -4.629 5.885 -19.042 1.00 98.12 126 ILE A N 1
ATOM 998 C CA . ILE A 1 126 ? -5.739 5.285 -18.286 1.00 98.12 126 ILE A CA 1
ATOM 999 C C . ILE A 1 126 ? -6.644 6.372 -17.693 1.00 98.12 126 ILE A C 1
ATOM 1001 O O . ILE A 1 126 ? -7.869 6.262 -17.757 1.00 98.12 126 ILE A O 1
ATOM 1005 N N . ILE A 1 127 ? -6.048 7.426 -17.131 1.00 97.19 127 ILE A N 1
ATOM 1006 C CA . ILE A 1 127 ? -6.777 8.556 -16.546 1.00 97.19 127 ILE A CA 1
ATOM 1007 C C . ILE A 1 127 ? -7.582 9.305 -17.615 1.00 97.19 127 ILE A C 1
ATOM 1009 O O . ILE A 1 127 ? -8.757 9.593 -17.385 1.00 97.19 127 ILE A O 1
ATOM 1013 N N . ASP A 1 128 ? -6.988 9.582 -18.779 1.00 96.56 128 ASP A N 1
ATOM 1014 C CA . ASP A 1 128 ? -7.669 10.303 -19.866 1.00 96.56 128 ASP A CA 1
ATOM 1015 C C . ASP A 1 128 ? -8.855 9.523 -20.432 1.00 96.56 128 ASP A C 1
ATOM 1017 O O . ASP A 1 128 ? -9.913 10.093 -20.691 1.00 96.56 128 ASP A O 1
ATOM 1021 N N . ASN A 1 129 ? -8.708 8.203 -20.554 1.00 96.19 129 ASN A N 1
ATOM 1022 C CA . ASN A 1 129 ? -9.719 7.325 -21.139 1.00 96.19 129 ASN A CA 1
ATOM 1023 C C . ASN A 1 129 ? -10.689 6.737 -20.097 1.00 96.19 129 ASN A C 1
ATOM 1025 O O . ASN A 1 129 ? -11.460 5.823 -20.400 1.00 96.19 129 ASN A O 1
ATOM 1029 N N . LYS A 1 130 ? -10.698 7.253 -18.859 1.00 91.81 130 LYS A N 1
ATOM 1030 C CA . LYS A 1 130 ? -11.526 6.726 -17.759 1.00 91.81 130 LYS A CA 1
ATOM 1031 C C . LYS A 1 130 ? -13.029 6.736 -18.064 1.00 91.81 130 LYS A C 1
ATOM 1033 O O . LYS A 1 130 ? -13.759 5.893 -17.543 1.00 91.81 130 LYS A O 1
ATOM 1038 N N . LYS A 1 131 ? -13.496 7.685 -18.885 1.00 90.19 131 LYS A N 1
ATOM 1039 C CA . LYS A 1 131 ? -14.903 7.773 -19.318 1.00 90.19 131 LYS A CA 1
ATOM 1040 C C . LYS A 1 131 ? -15.283 6.667 -20.305 1.00 90.19 131 LYS A C 1
ATOM 1042 O O . LYS A 1 131 ? -16.400 6.167 -20.224 1.00 90.19 131 LYS A O 1
ATOM 1047 N N . ASP A 1 132 ? -14.356 6.275 -21.176 1.00 92.62 132 ASP A N 1
ATOM 1048 C CA . ASP A 1 132 ? -14.593 5.282 -22.227 1.00 92.62 132 ASP A CA 1
ATOM 1049 C C . ASP A 1 132 ? -14.421 3.859 -21.697 1.00 92.62 132 ASP A C 1
ATOM 1051 O O . ASP A 1 132 ? -15.215 2.963 -21.984 1.00 92.62 132 ASP A O 1
ATOM 1055 N N . PHE A 1 133 ? -13.389 3.643 -20.880 1.00 93.19 133 PHE A N 1
ATOM 1056 C CA . PHE A 1 133 ? -13.136 2.366 -20.236 1.00 93.19 133 PHE A CA 1
ATOM 1057 C C . PHE A 1 133 ? -12.545 2.588 -18.844 1.00 93.19 133 PHE A C 1
ATOM 1059 O O . PHE A 1 133 ? -11.349 2.822 -18.673 1.00 93.19 133 PHE A O 1
ATOM 1066 N N . ASN A 1 134 ? -13.404 2.509 -17.826 1.00 92.38 134 ASN A N 1
ATOM 1067 C CA . ASN A 1 134 ? -12.987 2.723 -16.446 1.00 92.38 134 ASN A CA 1
ATOM 1068 C C . ASN A 1 134 ? -12.098 1.567 -15.958 1.00 92.38 134 ASN A C 1
ATOM 1070 O O . ASN A 1 134 ? -12.562 0.429 -15.833 1.00 92.38 134 ASN A O 1
ATOM 1074 N N . ILE A 1 135 ? -10.841 1.891 -15.659 1.00 95.12 135 ILE A N 1
ATOM 1075 C CA . ILE A 1 135 ? -9.866 1.031 -14.984 1.00 95.12 135 ILE A CA 1
ATOM 1076 C C . ILE A 1 135 ? -9.625 1.654 -13.612 1.00 95.12 135 ILE A C 1
ATOM 1078 O O . ILE A 1 135 ? -9.251 2.824 -13.512 1.00 95.12 135 ILE A O 1
ATOM 1082 N N . ASN A 1 136 ? -9.845 0.883 -12.547 1.00 93.62 136 ASN A N 1
ATOM 1083 C CA . ASN A 1 136 ? -9.700 1.355 -11.171 1.00 93.62 136 ASN A CA 1
ATOM 1084 C C . ASN A 1 136 ? -8.222 1.389 -10.739 1.00 93.62 136 ASN A C 1
ATOM 1086 O O . ASN A 1 136 ? -7.815 0.653 -9.842 1.00 93.62 136 ASN A O 1
ATOM 1090 N N . LEU A 1 137 ? -7.412 2.208 -11.417 1.00 96.50 137 LEU A N 1
ATOM 1091 C CA . LEU A 1 137 ? -6.001 2.414 -11.098 1.00 96.50 137 LEU A CA 1
ATOM 1092 C C . LEU A 1 137 ? -5.868 3.181 -9.780 1.00 96.50 137 LEU A C 1
ATOM 1094 O O . LEU A 1 137 ? -6.270 4.340 -9.693 1.00 96.50 137 LEU A O 1
ATOM 1098 N N . THR A 1 138 ? -5.273 2.549 -8.773 1.00 94.12 138 THR A N 1
ATOM 1099 C CA . THR A 1 138 ? -5.112 3.141 -7.436 1.00 94.12 138 THR A CA 1
ATOM 1100 C C . THR A 1 138 ? -3.660 3.365 -7.048 1.00 94.12 138 THR A C 1
ATOM 1102 O O . THR A 1 138 ? -3.382 4.276 -6.262 1.00 94.12 138 THR A O 1
ATOM 1105 N N . LYS A 1 139 ? -2.731 2.548 -7.567 1.00 95.38 139 LYS A N 1
ATOM 1106 C CA . LYS A 1 139 ? -1.317 2.597 -7.178 1.00 95.38 139 LYS A CA 1
ATOM 1107 C C . LYS A 1 139 ? -0.360 2.383 -8.346 1.00 95.38 139 LYS A C 1
ATOM 1109 O O . LYS A 1 139 ? -0.590 1.536 -9.209 1.00 95.38 139 LYS A O 1
ATOM 1114 N N . ILE A 1 140 ? 0.755 3.105 -8.290 1.00 97.50 140 ILE A N 1
ATOM 1115 C CA . ILE A 1 140 ? 1.949 2.901 -9.109 1.00 97.50 140 ILE A CA 1
ATOM 1116 C C . ILE A 1 140 ? 3.116 2.605 -8.168 1.00 97.50 140 ILE A C 1
ATOM 1118 O O . ILE A 1 140 ? 3.382 3.397 -7.265 1.00 97.50 140 ILE A O 1
ATOM 1122 N N . ILE A 1 141 ? 3.808 1.483 -8.367 1.00 96.62 141 ILE A N 1
ATOM 1123 C CA . ILE A 1 141 ? 4.993 1.121 -7.574 1.00 96.62 141 ILE A CA 1
ATOM 1124 C C . ILE A 1 141 ? 6.172 0.863 -8.505 1.00 96.62 141 ILE A C 1
ATOM 1126 O O . ILE A 1 141 ? 6.146 -0.085 -9.284 1.00 96.62 141 ILE A O 1
ATOM 1130 N N . LEU A 1 142 ? 7.208 1.686 -8.416 1.00 97.25 142 LEU A N 1
ATOM 1131 C CA . LEU A 1 142 ? 8.343 1.660 -9.329 1.00 97.25 142 LEU A CA 1
ATOM 1132 C C . LEU A 1 142 ? 9.651 1.415 -8.580 1.00 97.25 142 LEU A C 1
ATOM 1134 O O . LEU A 1 142 ? 9.996 2.173 -7.671 1.00 97.25 142 LEU A O 1
ATOM 1138 N N . GLY A 1 143 ? 10.367 0.370 -8.993 1.00 95.38 143 GLY A N 1
ATOM 1139 C CA . GLY A 1 143 ? 11.703 0.038 -8.509 1.00 95.38 143 GLY A CA 1
ATOM 1140 C C . GLY A 1 143 ? 12.782 0.567 -9.447 1.00 95.38 143 GLY A C 1
ATOM 1141 O O . GLY A 1 143 ? 12.736 0.313 -10.646 1.00 95.38 143 GLY A O 1
ATOM 1142 N N . ALA A 1 144 ? 13.729 1.332 -8.915 1.00 95.50 144 ALA A N 1
ATOM 1143 C CA . ALA A 1 144 ? 14.789 1.992 -9.671 1.00 95.50 144 ALA A CA 1
ATOM 1144 C C . ALA A 1 144 ? 14.313 2.615 -11.007 1.00 95.50 144 ALA A C 1
ATOM 1146 O O . ALA A 1 144 ? 14.864 2.290 -12.062 1.00 95.50 144 ALA A O 1
ATOM 1147 N N . PRO A 1 145 ? 13.237 3.432 -11.023 1.00 97.00 145 PRO A N 1
ATOM 1148 C CA . PRO A 1 145 ? 12.726 3.954 -12.279 1.00 97.00 145 PRO A CA 1
ATOM 1149 C C . PRO A 1 145 ? 13.655 5.015 -12.866 1.00 97.00 145 PRO A C 1
ATOM 1151 O O . PRO A 1 145 ? 14.058 5.946 -12.164 1.00 97.00 145 PRO A O 1
ATOM 1154 N N . PHE A 1 146 ? 13.890 4.896 -14.171 1.00 95.44 146 PHE A N 1
ATOM 1155 C CA . PHE A 1 146 ? 14.381 5.977 -15.022 1.00 95.44 146 PHE A CA 1
ATOM 1156 C C . PHE A 1 146 ? 13.219 6.934 -15.314 1.00 95.44 146 PHE A C 1
ATOM 1158 O O . PHE A 1 146 ? 12.137 6.472 -15.675 1.00 95.44 146 PHE A O 1
ATOM 1165 N N . LEU A 1 147 ? 13.406 8.237 -15.113 1.00 95.88 147 LEU A N 1
ATOM 1166 C CA . LEU A 1 147 ? 12.337 9.243 -15.093 1.00 95.88 147 LEU A CA 1
ATOM 1167 C C . LEU A 1 147 ? 12.662 10.514 -15.896 1.00 95.88 147 LEU A C 1
ATOM 1169 O O . LEU A 1 147 ? 11.730 11.208 -16.312 1.00 95.88 147 LEU A O 1
ATOM 1173 N N . SER A 1 148 ? 13.937 10.856 -16.090 1.00 92.69 148 SER A N 1
ATOM 1174 C CA . SER A 1 148 ? 14.357 12.064 -16.810 1.00 92.69 148 SER A CA 1
ATOM 1175 C C . SER A 1 148 ? 15.775 11.916 -17.364 1.00 92.69 148 SER A C 1
ATOM 1177 O O . SER A 1 148 ? 16.718 11.703 -16.601 1.00 92.69 148 SER A O 1
ATOM 1179 N N . ASP A 1 149 ? 15.945 12.101 -18.679 1.00 85.94 149 ASP A N 1
ATOM 1180 C CA . ASP A 1 149 ? 17.260 11.999 -19.339 1.00 85.94 149 ASP A CA 1
ATOM 1181 C C . ASP A 1 149 ? 18.274 12.973 -18.730 1.00 85.94 149 ASP A C 1
ATOM 1183 O O . ASP A 1 149 ? 19.407 12.617 -18.409 1.00 85.94 149 ASP A O 1
ATOM 1187 N N . GLU A 1 150 ? 17.845 14.226 -18.557 1.00 84.69 150 GLU A N 1
ATOM 1188 C CA . GLU A 1 150 ? 18.673 15.311 -18.034 1.00 84.69 150 GLU A CA 1
ATOM 1189 C C . GLU A 1 150 ? 19.136 15.013 -16.602 1.00 84.69 150 GLU A C 1
ATOM 1191 O O . GLU A 1 150 ? 20.315 15.159 -16.270 1.00 84.69 150 GLU A O 1
ATOM 1196 N N . LEU A 1 151 ? 18.207 14.588 -15.742 1.00 88.44 151 LEU A N 1
ATOM 1197 C CA . LEU A 1 151 ? 18.506 14.344 -14.336 1.00 88.44 151 LEU A CA 1
ATOM 1198 C C . LEU A 1 151 ? 19.287 13.051 -14.129 1.00 88.44 151 LEU A C 1
ATOM 1200 O O . LEU A 1 151 ? 20.148 13.032 -13.252 1.00 88.44 151 LEU A O 1
ATOM 1204 N N . ASN A 1 152 ? 19.031 12.004 -14.920 1.00 88.62 152 ASN A N 1
ATOM 1205 C CA . ASN A 1 152 ? 19.778 10.751 -14.839 1.00 88.62 152 ASN A CA 1
ATOM 1206 C C . ASN A 1 152 ? 21.246 10.970 -15.206 1.00 88.62 152 ASN A C 1
ATOM 1208 O O . ASN A 1 152 ? 22.136 10.540 -14.475 1.00 88.62 152 ASN A O 1
ATOM 1212 N N . LEU A 1 153 ? 21.498 11.713 -16.284 1.00 82.38 153 LEU A N 1
ATOM 1213 C CA . LEU A 1 153 ? 22.846 12.052 -16.718 1.00 82.38 153 LEU A CA 1
ATOM 1214 C C . LEU A 1 153 ? 23.627 12.791 -15.617 1.00 82.38 153 LEU A C 1
ATOM 1216 O O . LEU A 1 153 ? 24.731 12.388 -15.242 1.00 82.38 153 LEU A O 1
ATOM 1220 N N . LYS A 1 154 ? 23.022 13.836 -15.039 1.00 84.56 154 LYS A N 1
ATOM 1221 C CA . LYS A 1 154 ? 23.596 14.564 -13.896 1.00 84.56 154 LYS A CA 1
ATOM 1222 C C . LYS A 1 154 ? 23.808 13.636 -12.694 1.00 84.56 154 LYS A C 1
ATOM 1224 O O . LYS A 1 154 ? 24.858 13.665 -12.061 1.00 84.56 154 LYS A O 1
ATOM 1229 N N . ALA A 1 155 ? 22.825 12.796 -12.381 1.00 89.00 155 ALA A N 1
ATOM 1230 C CA . ALA A 1 155 ? 22.885 11.866 -11.261 1.00 89.00 155 ALA A CA 1
ATOM 1231 C C . ALA A 1 155 ? 24.027 10.849 -11.401 1.00 89.00 155 ALA A C 1
ATOM 1233 O O . ALA A 1 155 ? 24.697 10.573 -10.410 1.00 89.00 155 ALA A O 1
ATOM 1234 N N . ARG A 1 156 ? 24.293 10.340 -12.610 1.00 86.06 156 ARG A N 1
ATOM 1235 C CA . ARG A 1 156 ? 25.406 9.416 -12.876 1.00 86.06 156 ARG A CA 1
ATOM 1236 C C . ARG A 1 156 ? 26.767 10.068 -12.680 1.00 86.06 156 ARG A C 1
ATOM 1238 O O . ARG A 1 156 ? 27.618 9.458 -12.045 1.00 86.06 156 ARG A O 1
ATOM 1245 N N . LEU A 1 157 ? 26.966 11.307 -13.138 1.00 83.38 157 LEU A N 1
ATOM 1246 C CA . LEU A 1 157 ? 28.217 12.031 -12.872 1.00 83.38 157 LEU A CA 1
ATOM 1247 C C . LEU A 1 157 ? 28.445 12.211 -11.366 1.00 83.38 157 LEU A C 1
ATOM 1249 O O . LEU A 1 157 ? 29.524 11.913 -10.851 1.00 83.38 157 LEU A O 1
ATOM 1253 N N . GLU A 1 158 ? 27.423 12.704 -10.665 1.00 86.38 158 GLU A N 1
ATOM 1254 C CA . GLU A 1 158 ? 27.473 12.919 -9.218 1.00 86.38 158 GLU A CA 1
ATOM 1255 C C . GLU A 1 158 ? 27.754 11.606 -8.480 1.00 86.38 158 GLU A C 1
ATOM 1257 O O . GLU A 1 158 ? 28.587 11.563 -7.577 1.00 86.38 158 GLU A O 1
ATOM 1262 N N . PHE A 1 159 ? 27.120 10.516 -8.916 1.00 88.69 159 PHE A N 1
ATOM 1263 C CA . PHE A 1 159 ? 27.354 9.179 -8.395 1.00 88.69 159 PHE A CA 1
ATOM 1264 C C . PHE A 1 159 ? 28.799 8.729 -8.626 1.00 88.69 159 PHE A C 1
ATOM 1266 O O . PHE A 1 159 ? 29.439 8.288 -7.673 1.00 88.69 159 PHE A O 1
ATOM 1273 N N . SER A 1 160 ? 29.332 8.865 -9.846 1.00 85.19 160 SER A N 1
ATOM 1274 C CA . SER A 1 160 ? 30.710 8.482 -10.176 1.00 85.19 160 SER A CA 1
ATOM 1275 C C . SER A 1 160 ? 31.730 9.180 -9.286 1.00 85.19 160 SER A C 1
ATOM 1277 O O . SER A 1 160 ? 32.649 8.536 -8.783 1.00 85.19 160 SER A O 1
ATOM 1279 N N . TYR A 1 161 ? 31.551 10.479 -9.055 1.00 86.38 161 TYR A N 1
ATOM 1280 C CA . TYR A 1 161 ? 32.431 11.252 -8.185 1.00 86.38 161 TYR A CA 1
ATOM 1281 C C . TYR A 1 161 ? 32.257 10.869 -6.707 1.00 86.38 161 TYR A C 1
ATOM 1283 O O . TYR A 1 161 ? 33.230 10.536 -6.032 1.00 86.38 161 TYR A O 1
ATOM 1291 N N . ALA A 1 162 ? 31.018 10.826 -6.208 1.00 88.62 162 ALA A N 1
ATOM 1292 C CA . ALA A 1 162 ? 30.731 10.529 -4.803 1.00 88.62 162 ALA A CA 1
ATOM 1293 C C . ALA A 1 162 ? 31.134 9.106 -4.372 1.00 88.62 162 ALA A C 1
ATOM 1295 O O . ALA A 1 162 ? 31.390 8.876 -3.190 1.00 88.62 162 ALA A O 1
ATOM 1296 N N . HIS A 1 163 ? 31.209 8.162 -5.315 1.00 86.62 163 HIS A N 1
ATOM 1297 C CA . HIS A 1 163 ? 31.634 6.780 -5.075 1.00 86.62 163 HIS A CA 1
ATOM 1298 C C . HIS A 1 163 ? 33.112 6.530 -5.415 1.00 86.62 163 HIS A C 1
ATOM 1300 O O . HIS A 1 163 ? 33.581 5.399 -5.299 1.00 86.62 163 HIS A O 1
ATOM 1306 N N . GLY A 1 164 ? 33.862 7.571 -5.796 1.00 84.31 164 GLY A N 1
ATOM 1307 C CA . GLY A 1 164 ? 35.302 7.481 -6.046 1.00 84.31 164 GLY A CA 1
ATOM 1308 C C . GLY A 1 164 ? 35.686 6.759 -7.339 1.00 84.31 164 GLY A C 1
ATOM 1309 O O . GLY A 1 164 ? 36.815 6.288 -7.449 1.00 84.31 164 GLY A O 1
ATOM 1310 N N . PHE A 1 165 ? 34.776 6.661 -8.315 1.00 83.31 165 PHE A N 1
ATOM 1311 C CA . PHE A 1 165 ? 35.092 6.147 -9.655 1.00 83.31 165 PHE A CA 1
ATOM 1312 C C . PHE A 1 165 ? 35.824 7.181 -10.517 1.00 83.31 165 PHE A C 1
ATOM 1314 O O . PHE A 1 165 ? 36.531 6.806 -11.448 1.00 83.31 165 PHE A O 1
ATOM 1321 N N . ILE A 1 166 ? 35.688 8.470 -10.186 1.00 82.25 166 ILE A N 1
ATOM 1322 C CA . ILE A 1 166 ? 36.483 9.566 -10.753 1.00 82.25 166 ILE A CA 1
ATOM 1323 C C . ILE A 1 166 ? 37.066 10.440 -9.658 1.00 82.25 166 ILE A C 1
ATOM 1325 O O . ILE A 1 166 ? 36.481 10.585 -8.585 1.00 82.25 166 ILE A O 1
ATOM 1329 N N . ASP A 1 167 ? 38.207 11.048 -9.960 1.00 83.94 167 ASP A N 1
ATOM 1330 C CA . ASP A 1 167 ? 38.840 12.031 -9.097 1.00 83.94 167 ASP A CA 1
ATOM 1331 C C . ASP A 1 167 ? 38.307 13.460 -9.331 1.00 83.94 167 ASP A C 1
ATOM 1333 O O . ASP A 1 167 ? 37.498 13.741 -10.223 1.00 83.94 167 ASP A O 1
ATOM 1337 N N . GLU A 1 168 ? 38.768 14.376 -8.479 1.00 87.81 168 GLU A N 1
ATOM 1338 C CA . GLU A 1 168 ? 38.419 15.799 -8.506 1.00 87.81 168 GLU A CA 1
ATOM 1339 C C . GLU A 1 168 ? 38.799 16.484 -9.824 1.00 87.81 168 GLU A C 1
ATOM 1341 O O . GLU A 1 168 ? 38.095 17.389 -10.273 1.00 87.81 168 GLU A O 1
ATOM 1346 N N . GLU A 1 169 ? 39.914 16.083 -10.438 1.00 88.38 169 GLU A N 1
ATOM 1347 C CA . GLU A 1 169 ? 40.410 16.693 -11.669 1.00 88.38 169 GLU A CA 1
ATOM 1348 C C . GLU A 1 169 ? 39.477 16.359 -12.832 1.00 88.38 169 GLU A C 1
ATOM 1350 O O . GLU A 1 169 ? 39.012 17.262 -13.533 1.00 88.38 169 GLU A O 1
ATOM 1355 N N . VAL A 1 170 ? 39.134 15.078 -12.985 1.00 83.38 170 VAL A N 1
ATOM 1356 C CA . VAL A 1 170 ? 38.167 14.603 -13.978 1.00 83.38 170 VAL A CA 1
ATOM 1357 C C . VAL A 1 170 ? 36.810 15.271 -13.759 1.00 83.38 170 VAL A C 1
ATOM 1359 O O . VAL A 1 170 ? 36.251 15.838 -14.699 1.00 83.38 170 VAL A O 1
ATOM 1362 N N . TYR A 1 171 ? 36.298 15.284 -12.525 1.00 84.50 171 TYR A N 1
ATOM 1363 C CA . TYR A 1 171 ? 35.005 15.896 -12.210 1.00 84.50 171 TYR A CA 1
ATOM 1364 C C . TYR A 1 171 ? 34.966 17.398 -12.548 1.00 84.50 171 TYR A C 1
ATOM 1366 O O . TYR A 1 171 ? 34.045 17.863 -13.225 1.00 84.50 171 TYR A O 1
ATOM 1374 N N . ARG A 1 172 ? 35.993 18.168 -12.156 1.00 85.31 172 ARG A N 1
ATOM 1375 C CA . ARG A 1 172 ? 36.085 19.604 -12.476 1.00 85.31 172 ARG A CA 1
ATOM 1376 C C . ARG A 1 172 ? 36.250 19.868 -13.966 1.00 85.31 172 ARG A C 1
ATOM 1378 O O . ARG A 1 172 ? 35.669 20.829 -14.465 1.00 85.31 172 ARG A O 1
ATOM 1385 N N . ASN A 1 173 ? 37.020 19.046 -14.674 1.00 82.94 173 ASN A N 1
ATOM 1386 C CA . ASN A 1 173 ? 37.193 19.178 -16.118 1.00 82.94 173 ASN A CA 1
ATOM 1387 C C . ASN A 1 173 ? 35.875 18.947 -16.863 1.00 82.94 173 ASN A C 1
ATOM 1389 O O . ASN A 1 173 ? 35.557 19.710 -17.774 1.00 82.94 173 ASN A O 1
ATOM 1393 N N . LEU A 1 174 ? 35.084 17.961 -16.437 1.00 78.88 174 LEU A N 1
ATOM 1394 C CA . LEU A 1 174 ? 33.756 17.701 -16.989 1.00 78.88 174 LEU A CA 1
ATOM 1395 C C . LEU A 1 174 ? 32.788 18.865 -16.713 1.00 78.88 174 LEU A C 1
ATOM 1397 O O . LEU A 1 174 ? 32.140 19.345 -17.637 1.00 78.88 174 LEU A O 1
ATOM 1401 N N . LEU A 1 175 ? 32.751 19.411 -15.490 1.00 80.31 175 LEU A N 1
ATOM 1402 C CA . LEU A 1 175 ? 31.946 20.609 -15.192 1.00 80.31 175 LEU A CA 1
ATOM 1403 C C . LEU A 1 175 ? 32.399 21.842 -15.988 1.00 80.31 175 LEU A C 1
ATOM 1405 O O . LEU A 1 175 ? 31.578 22.636 -16.448 1.00 80.31 175 LEU A O 1
ATOM 1409 N N . LYS A 1 176 ? 33.709 22.023 -16.165 1.00 81.25 176 LYS A N 1
ATOM 1410 C CA . LYS A 1 176 ? 34.258 23.144 -16.929 1.00 81.25 176 LYS A CA 1
ATOM 1411 C C . LYS A 1 176 ? 33.840 23.088 -18.393 1.00 81.25 176 LYS A C 1
ATOM 1413 O O . LYS A 1 176 ? 33.437 24.117 -18.925 1.00 81.25 176 LYS A O 1
ATOM 1418 N N . LYS A 1 177 ? 33.954 21.914 -19.017 1.00 76.75 177 LYS A N 1
ATOM 1419 C CA . LYS A 1 177 ? 33.621 21.703 -20.431 1.00 76.75 177 LYS A CA 1
ATOM 1420 C C . LYS A 1 177 ? 32.116 21.735 -20.678 1.00 76.75 177 LYS A C 1
ATOM 1422 O O . LYS A 1 177 ? 31.669 22.397 -21.600 1.00 76.75 177 LYS A O 1
ATOM 1427 N N . CYS A 1 178 ? 31.338 21.057 -19.837 1.00 74.06 178 CYS A N 1
ATOM 1428 C CA . CYS A 1 178 ? 29.936 20.770 -20.148 1.00 74.06 178 CYS A CA 1
ATOM 1429 C C . CYS A 1 178 ? 28.942 21.698 -19.448 1.00 74.06 178 CYS A C 1
ATOM 1431 O O . CYS A 1 178 ? 27.774 21.757 -19.822 1.00 74.06 178 CYS A O 1
ATOM 1433 N N . CYS A 1 179 ? 29.390 22.417 -18.417 1.00 75.75 179 CYS A N 1
ATOM 1434 C CA . CYS A 1 179 ? 28.528 23.242 -17.578 1.00 75.75 179 CYS A CA 1
ATOM 1435 C C . CYS A 1 179 ? 28.975 24.707 -17.503 1.00 75.75 179 CYS A C 1
ATOM 1437 O O . CYS A 1 179 ? 28.484 25.428 -16.641 1.00 75.75 179 CYS A O 1
ATOM 1439 N N . ASP A 1 180 ? 29.894 25.178 -18.355 1.00 77.44 180 ASP A N 1
ATOM 1440 C CA . ASP A 1 180 ? 30.429 26.551 -18.313 1.00 77.44 180 ASP A CA 1
ATOM 1441 C C . ASP A 1 180 ? 30.983 26.939 -16.914 1.00 77.44 180 ASP A C 1
ATOM 1443 O O . ASP A 1 180 ? 30.802 28.069 -16.453 1.00 77.44 180 ASP A O 1
ATOM 1447 N N . ASN A 1 181 ? 31.618 25.997 -16.190 1.00 73.69 181 ASN A N 1
ATOM 1448 C CA . ASN A 1 181 ? 32.029 26.121 -14.771 1.00 73.69 181 ASN A CA 1
ATOM 1449 C C . ASN A 1 181 ? 30.888 26.369 -13.761 1.00 73.69 181 ASN A C 1
ATOM 1451 O O . ASN A 1 181 ? 31.148 26.726 -12.607 1.00 73.69 181 ASN A O 1
ATOM 1455 N N . LYS A 1 182 ? 29.627 26.191 -14.154 1.00 78.38 182 LYS A N 1
ATOM 1456 C CA . LYS A 1 182 ? 28.493 26.247 -13.230 1.00 78.38 182 LYS A CA 1
ATOM 1457 C C . LYS A 1 182 ? 28.409 24.983 -12.379 1.00 78.38 182 LYS A C 1
ATOM 1459 O O . LYS A 1 182 ? 29.080 23.979 -12.627 1.00 78.38 182 LYS A O 1
ATOM 1464 N N . THR A 1 183 ? 27.553 25.041 -11.362 1.00 78.62 183 THR A N 1
ATOM 1465 C CA . THR A 1 183 ? 27.170 23.851 -10.603 1.00 78.62 183 THR A CA 1
ATOM 1466 C C . THR A 1 183 ? 26.451 22.853 -11.515 1.00 78.62 183 THR A C 1
ATOM 1468 O O . THR A 1 183 ? 25.882 23.225 -12.542 1.00 78.62 183 THR A O 1
ATOM 1471 N N . LEU A 1 184 ? 26.440 21.576 -11.129 1.00 77.31 184 LEU A N 1
ATOM 1472 C CA . LEU A 1 184 ? 25.712 20.541 -11.865 1.00 77.31 184 LEU A CA 1
ATOM 1473 C C . LEU A 1 184 ? 24.192 20.800 -11.898 1.00 77.31 184 LEU A C 1
ATOM 1475 O O . LEU A 1 184 ? 23.502 20.367 -12.819 1.00 77.31 184 LEU A O 1
ATOM 1479 N N . GLU A 1 185 ? 23.672 21.522 -10.903 1.00 75.81 185 GLU A N 1
ATOM 1480 C CA . GLU A 1 185 ? 22.272 21.946 -10.830 1.00 75.81 185 GLU A CA 1
ATOM 1481 C C . GLU A 1 185 ? 21.948 22.971 -11.927 1.00 75.81 185 GLU A C 1
ATOM 1483 O O . GLU A 1 185 ? 21.013 22.765 -12.702 1.00 75.81 185 GLU A O 1
ATOM 1488 N N . ASP A 1 186 ? 22.800 23.989 -12.076 1.00 75.06 186 ASP A N 1
ATOM 1489 C CA . ASP A 1 186 ? 22.680 25.071 -13.067 1.00 75.06 186 ASP A CA 1
ATOM 1490 C C . ASP A 1 186 ? 23.198 24.695 -14.472 1.00 75.06 186 ASP A C 1
ATOM 1492 O O . ASP A 1 186 ? 23.211 25.524 -15.391 1.00 75.06 186 ASP A O 1
ATOM 1496 N N . CYS A 1 187 ? 23.677 23.461 -14.630 1.00 74.94 187 CYS A N 1
ATOM 1497 C CA . CYS A 1 187 ? 24.242 22.943 -15.867 1.00 74.94 187 CYS A CA 1
ATOM 1498 C C . CYS A 1 187 ? 23.142 22.606 -16.878 1.00 74.94 187 CYS A C 1
ATOM 1500 O O . CYS A 1 187 ? 22.254 21.807 -16.585 1.00 74.94 187 CYS A O 1
ATOM 1502 N N . ASP A 1 188 ? 23.221 23.149 -18.091 1.00 70.69 188 ASP A N 1
ATOM 1503 C CA . ASP A 1 188 ? 22.391 22.699 -19.211 1.00 70.69 188 ASP A CA 1
ATOM 1504 C C . ASP A 1 188 ? 23.155 21.642 -20.013 1.00 70.69 188 ASP A C 1
ATOM 1506 O O . ASP A 1 188 ? 23.703 21.908 -21.082 1.00 70.69 188 ASP A O 1
ATOM 1510 N N . SER A 1 189 ? 23.216 20.430 -19.458 1.00 61.06 189 SER A N 1
ATOM 1511 C CA . SER A 1 189 ? 23.949 19.295 -20.034 1.00 61.06 189 SER A CA 1
ATOM 1512 C C . SER A 1 189 ? 23.344 18.768 -21.344 1.00 61.06 189 SER A C 1
ATOM 1514 O O . SER A 1 189 ? 23.817 17.763 -21.866 1.00 61.06 189 SER A O 1
ATOM 1516 N N . GLN A 1 190 ? 22.279 19.399 -21.857 1.00 59.84 190 GLN A N 1
ATOM 1517 C CA . GLN A 1 190 ? 21.644 19.074 -23.138 1.00 59.84 190 GLN A CA 1
ATOM 1518 C C . GLN A 1 190 ? 21.957 20.085 -24.251 1.00 59.84 190 GLN A C 1
ATOM 1520 O O . GLN A 1 190 ? 21.400 19.974 -25.345 1.00 59.84 190 GLN A O 1
ATOM 1525 N N . LYS A 1 191 ? 22.843 21.063 -24.023 1.00 58.25 191 LYS A N 1
ATOM 1526 C CA . LYS A 1 191 ? 23.417 21.826 -25.137 1.00 58.25 191 LYS A CA 1
ATOM 1527 C C . LYS A 1 191 ? 24.213 20.874 -26.039 1.00 58.25 191 LYS A C 1
ATOM 1529 O O . LYS A 1 191 ? 25.177 20.263 -25.586 1.00 58.25 191 LYS A O 1
ATOM 1534 N N . ASN A 1 192 ? 23.797 20.769 -27.304 1.00 50.84 192 ASN A N 1
ATOM 1535 C CA . ASN A 1 192 ? 24.470 20.022 -28.375 1.00 50.84 192 ASN A CA 1
ATOM 1536 C C . ASN A 1 192 ? 25.799 20.692 -28.776 1.00 50.84 192 ASN A C 1
ATOM 1538 O O . ASN A 1 192 ? 25.931 21.188 -29.894 1.00 50.84 192 ASN A O 1
ATOM 1542 N N . ASP A 1 193 ? 26.763 20.741 -27.864 1.00 55.97 193 ASP A N 1
ATOM 1543 C CA . ASP A 1 193 ? 28.166 20.917 -28.226 1.00 55.97 193 ASP A CA 1
ATOM 1544 C C . ASP A 1 193 ? 28.813 19.531 -28.284 1.00 55.97 193 ASP A C 1
ATOM 1546 O O . ASP A 1 193 ? 28.621 18.719 -27.377 1.00 55.97 193 ASP A O 1
ATOM 1550 N N . ASN A 1 194 ? 29.606 19.268 -29.327 1.00 56.41 194 ASN A N 1
ATOM 1551 C CA . ASN A 1 194 ? 30.345 18.009 -29.504 1.00 56.41 194 ASN A CA 1
ATOM 1552 C C . ASN A 1 194 ? 31.201 17.649 -28.263 1.00 56.41 194 ASN A C 1
ATOM 1554 O O . ASN A 1 194 ? 31.506 16.486 -28.038 1.00 56.41 194 ASN A O 1
ATOM 1558 N N . GLU A 1 195 ? 31.552 18.627 -27.417 1.00 55.88 195 GLU A N 1
ATOM 1559 C CA . GLU A 1 195 ? 32.288 18.418 -26.158 1.00 55.88 195 GLU A CA 1
ATOM 1560 C C . GLU A 1 195 ? 31.426 17.857 -25.000 1.00 55.88 195 GLU A C 1
ATOM 1562 O O . GLU A 1 195 ? 31.963 17.269 -24.062 1.00 55.88 195 GLU A O 1
ATOM 1567 N N . CYS A 1 196 ? 30.095 18.010 -25.038 1.00 59.94 196 CYS A N 1
ATOM 1568 C CA . CYS A 1 196 ? 29.153 17.378 -24.098 1.00 59.94 196 CYS A CA 1
ATOM 1569 C C . CYS A 1 196 ? 28.758 15.957 -24.531 1.00 59.94 196 CYS A C 1
ATOM 1571 O O . CYS A 1 196 ? 28.297 15.161 -23.709 1.00 59.94 196 CYS A O 1
ATOM 1573 N N . GLU A 1 197 ? 28.936 15.611 -25.806 1.00 57.94 197 GLU A N 1
ATOM 1574 C CA . GLU A 1 197 ? 28.775 14.230 -26.271 1.00 57.94 197 GLU A CA 1
ATOM 1575 C C . GLU A 1 197 ? 29.854 13.320 -25.668 1.00 57.94 197 GLU A C 1
ATOM 1577 O O . GLU A 1 197 ? 29.507 12.258 -25.145 1.00 57.94 197 GLU A O 1
ATOM 1582 N N . ASP A 1 198 ? 31.102 13.801 -25.571 1.00 57.56 198 ASP A N 1
ATOM 1583 C CA . ASP A 1 198 ? 32.183 13.141 -24.820 1.00 57.56 198 ASP A CA 1
ATOM 1584 C C . ASP A 1 198 ? 31.778 12.880 -23.360 1.00 57.56 198 ASP A C 1
ATOM 1586 O O . ASP A 1 198 ? 32.109 11.844 -22.797 1.00 57.56 198 ASP A O 1
ATOM 1590 N N . PHE A 1 199 ? 31.028 13.786 -22.725 1.00 60.25 199 PHE A N 1
ATOM 1591 C CA . PHE A 1 199 ? 30.542 13.617 -21.351 1.00 60.25 199 PHE A CA 1
ATOM 1592 C C . PHE A 1 199 ? 29.491 12.507 -21.227 1.00 60.25 199 PHE A C 1
ATOM 1594 O O . PHE A 1 199 ? 29.508 11.738 -20.262 1.00 60.25 199 PHE A O 1
ATOM 1601 N N . ASN A 1 200 ? 28.592 12.382 -22.206 1.00 61.59 200 ASN A N 1
ATOM 1602 C CA . ASN A 1 200 ? 27.627 11.283 -22.274 1.00 61.59 200 ASN A CA 1
ATOM 1603 C C . ASN A 1 200 ? 28.316 9.936 -22.511 1.00 61.59 200 ASN A C 1
ATOM 1605 O O . ASN A 1 200 ? 27.957 8.942 -21.883 1.00 61.59 200 ASN A O 1
ATOM 1609 N N . GLU A 1 201 ? 29.300 9.889 -23.405 1.00 64.12 201 GLU A N 1
ATOM 1610 C CA . GLU A 1 201 ? 30.089 8.684 -23.661 1.00 64.12 201 GLU A CA 1
ATOM 1611 C C . GLU A 1 201 ? 30.930 8.304 -22.436 1.00 64.12 201 GLU A C 1
ATOM 1613 O O . GLU A 1 201 ? 30.897 7.161 -21.979 1.00 64.12 201 GLU A O 1
ATOM 1618 N N . TYR A 1 202 ? 31.592 9.285 -21.823 1.00 63.91 202 TYR A N 1
ATOM 1619 C CA . TYR A 1 202 ? 32.398 9.096 -20.624 1.00 63.91 202 TYR A CA 1
ATOM 1620 C C . TYR A 1 202 ? 31.544 8.582 -19.459 1.00 63.91 202 TYR A C 1
ATOM 1622 O O . TYR A 1 202 ? 31.878 7.565 -18.864 1.00 63.91 202 TYR A O 1
ATOM 1630 N N . THR A 1 203 ? 30.390 9.198 -19.174 1.00 62.88 203 THR A N 1
ATOM 1631 C CA . THR A 1 203 ? 29.458 8.742 -18.118 1.00 62.88 203 THR A CA 1
ATOM 1632 C C . THR A 1 203 ? 28.794 7.400 -18.400 1.00 62.88 203 THR A C 1
ATOM 1634 O O . THR A 1 203 ? 28.453 6.695 -17.453 1.00 62.88 203 THR A O 1
ATOM 1637 N N . ARG A 1 204 ? 28.648 6.985 -19.661 1.00 62.31 204 ARG A N 1
ATOM 1638 C CA . ARG A 1 204 ? 28.198 5.623 -19.996 1.00 62.31 204 ARG A CA 1
ATOM 1639 C C . ARG A 1 204 ? 29.282 4.572 -19.757 1.00 62.31 204 ARG A C 1
ATOM 1641 O O . ARG A 1 204 ? 28.953 3.487 -19.292 1.00 62.31 204 ARG A O 1
ATOM 1648 N N . ASN A 1 205 ? 30.546 4.923 -19.982 1.00 62.09 205 ASN A N 1
ATOM 1649 C CA . ASN A 1 205 ? 31.699 4.020 -19.885 1.00 62.09 205 ASN A CA 1
ATOM 1650 C C . ASN A 1 205 ? 32.434 4.094 -18.528 1.00 62.09 205 ASN A C 1
ATOM 1652 O O . ASN A 1 205 ? 33.540 3.574 -18.387 1.00 62.09 205 ASN A O 1
ATOM 1656 N N . LEU A 1 206 ? 31.857 4.799 -17.548 1.00 62.66 206 LEU A N 1
ATOM 1657 C CA . LEU A 1 206 ? 32.579 5.313 -16.382 1.00 62.66 206 LEU A CA 1
ATOM 1658 C C . LEU A 1 206 ? 32.883 4.291 -15.273 1.00 62.66 206 LEU A C 1
ATOM 1660 O O . LEU A 1 206 ? 33.831 4.508 -14.516 1.00 62.66 206 LEU A O 1
ATOM 1664 N N . PRO A 1 207 ? 32.167 3.168 -15.137 1.00 59.97 207 PRO A N 1
ATOM 1665 C CA . PRO A 1 207 ? 32.674 2.123 -14.256 1.00 59.97 207 PRO A CA 1
ATOM 1666 C C . PRO A 1 207 ? 33.701 1.259 -14.984 1.00 59.97 207 PRO A C 1
ATOM 1668 O O . PRO A 1 207 ? 33.521 0.888 -16.141 1.00 59.97 207 PRO A O 1
ATOM 1671 N N . HIS A 1 208 ? 34.787 0.923 -14.279 1.00 64.62 208 HIS A N 1
ATOM 1672 C CA . HIS A 1 208 ? 35.768 -0.059 -14.740 1.00 64.62 208 HIS A CA 1
ATOM 1673 C C . HIS A 1 208 ? 35.032 -1.301 -15.274 1.00 64.62 208 HIS A C 1
ATOM 1675 O O . HIS A 1 208 ? 34.087 -1.738 -14.618 1.00 64.62 208 HIS A O 1
ATOM 1681 N N . PRO A 1 209 ? 35.474 -1.940 -16.373 1.00 66.06 209 PRO A N 1
ATOM 1682 C CA . PRO A 1 209 ? 34.773 -3.078 -16.993 1.00 66.06 209 PRO A CA 1
ATOM 1683 C C . PRO A 1 209 ? 34.601 -4.316 -16.088 1.00 66.06 209 PRO A C 1
ATOM 1685 O O . PRO A 1 209 ? 33.997 -5.303 -16.491 1.00 66.06 209 PRO A O 1
ATOM 1688 N N . GLU A 1 210 ? 35.149 -4.286 -14.870 1.00 70.56 210 GLU A N 1
ATOM 1689 C CA . GLU A 1 210 ? 34.962 -5.327 -13.852 1.00 70.56 210 GLU A CA 1
ATOM 1690 C C . GLU A 1 210 ? 33.825 -5.015 -12.863 1.00 70.56 210 GLU A C 1
ATOM 1692 O O . GLU A 1 210 ? 33.502 -5.877 -12.046 1.00 70.56 210 GLU A O 1
ATOM 1697 N N . ILE A 1 211 ? 33.250 -3.809 -12.890 1.00 77.12 211 ILE A N 1
ATOM 1698 C CA . ILE A 1 211 ? 32.196 -3.355 -11.974 1.00 77.12 211 ILE A CA 1
ATOM 1699 C C . ILE A 1 211 ? 30.830 -3.614 -12.602 1.00 77.12 211 ILE A C 1
ATOM 1701 O O . ILE A 1 211 ? 30.566 -3.219 -13.737 1.00 77.12 211 ILE A O 1
ATOM 1705 N N . GLU A 1 212 ? 29.930 -4.233 -11.842 1.00 78.81 212 GLU A N 1
ATOM 1706 C CA . GLU A 1 212 ? 28.555 -4.443 -12.286 1.00 78.81 212 GLU A CA 1
ATOM 1707 C C . GLU A 1 212 ? 27.765 -3.128 -12.181 1.00 78.81 212 GLU A C 1
ATOM 1709 O O . GLU A 1 212 ? 27.458 -2.662 -11.089 1.00 78.81 212 GLU A O 1
ATOM 1714 N N . LEU A 1 213 ? 27.402 -2.518 -13.316 1.00 81.62 213 LEU A N 1
ATOM 1715 C CA . LEU A 1 213 ? 26.681 -1.228 -13.349 1.00 81.62 213 LEU A CA 1
ATOM 1716 C C . LEU A 1 213 ? 25.342 -1.264 -12.594 1.00 81.62 213 LEU A C 1
ATOM 1718 O O . LEU A 1 213 ? 24.893 -0.261 -12.042 1.00 81.62 213 LEU A O 1
ATOM 1722 N N . TYR A 1 214 ? 24.696 -2.427 -12.567 1.00 82.88 214 TYR A N 1
ATOM 1723 C CA . TYR A 1 214 ? 23.445 -2.622 -11.848 1.00 82.88 214 TYR A CA 1
ATOM 1724 C C . TYR A 1 214 ? 23.644 -2.776 -10.333 1.00 82.88 214 TYR A C 1
ATOM 1726 O O . TYR A 1 214 ? 22.663 -2.688 -9.609 1.00 82.88 214 TYR A O 1
ATOM 1734 N N . ASP A 1 215 ? 24.856 -3.006 -9.825 1.00 86.00 215 ASP A N 1
ATOM 1735 C CA . ASP A 1 215 ? 25.181 -3.006 -8.391 1.00 86.00 215 ASP A CA 1
ATOM 1736 C C . ASP A 1 215 ? 26.689 -2.806 -8.216 1.00 86.00 215 ASP A C 1
ATOM 1738 O O . ASP A 1 215 ? 27.472 -3.757 -8.260 1.00 86.00 215 ASP A O 1
ATOM 1742 N N . VAL A 1 216 ? 27.110 -1.565 -7.976 1.00 86.38 216 VAL A N 1
ATOM 1743 C CA . VAL A 1 216 ? 28.542 -1.224 -7.956 1.00 86.38 216 VAL A CA 1
ATOM 1744 C C . VAL A 1 216 ? 29.323 -1.848 -6.794 1.00 86.38 216 VAL A C 1
ATOM 1746 O O . VAL A 1 216 ? 30.548 -1.755 -6.750 1.00 86.38 216 VAL A O 1
ATOM 1749 N N . ASN A 1 217 ? 28.644 -2.517 -5.854 1.00 85.75 217 ASN A N 1
ATOM 1750 C CA . ASN A 1 217 ? 29.302 -3.313 -4.816 1.00 85.75 217 ASN A CA 1
ATOM 1751 C C . ASN A 1 217 ? 29.784 -4.680 -5.325 1.00 85.75 217 ASN A C 1
ATOM 1753 O O . ASN A 1 217 ? 30.376 -5.444 -4.556 1.00 85.75 217 ASN A O 1
ATOM 1757 N N . ARG A 1 218 ? 29.491 -5.028 -6.581 1.00 79.00 218 ARG A N 1
ATOM 1758 C CA . ARG A 1 218 ? 29.773 -6.338 -7.161 1.00 79.00 218 ARG A CA 1
ATOM 1759 C C . ARG A 1 218 ? 30.786 -6.255 -8.282 1.00 79.00 218 ARG A C 1
ATOM 1761 O O . ARG A 1 218 ? 30.868 -5.284 -9.032 1.00 79.00 218 ARG A O 1
ATOM 1768 N N . LYS A 1 219 ? 31.531 -7.351 -8.398 1.00 76.56 219 LYS A N 1
ATOM 1769 C CA . LYS A 1 219 ? 32.320 -7.642 -9.585 1.00 76.56 219 LYS A CA 1
ATOM 1770 C C . LYS A 1 219 ? 31.465 -8.388 -10.591 1.00 76.56 219 LYS A C 1
ATOM 1772 O O . LYS A 1 219 ? 30.628 -9.201 -10.206 1.00 76.56 219 LYS A O 1
ATOM 1777 N N . CYS A 1 220 ? 31.744 -8.185 -11.865 1.00 69.12 220 CYS A N 1
ATOM 1778 C CA . CYS A 1 220 ? 31.092 -8.939 -12.921 1.00 69.12 220 CYS A CA 1
ATOM 1779 C C . CYS A 1 220 ? 31.525 -10.408 -12.868 1.00 69.12 220 CYS A C 1
ATOM 1781 O O . CYS A 1 220 ? 32.692 -10.733 -13.077 1.00 69.12 220 CYS A O 1
ATOM 1783 N N . GLU A 1 221 ? 30.581 -11.302 -12.554 1.00 55.44 221 GLU A N 1
ATOM 1784 C CA . GLU A 1 221 ? 30.863 -12.730 -12.344 1.00 55.44 221 GLU A CA 1
ATOM 1785 C C . GLU A 1 221 ? 31.182 -13.484 -13.651 1.00 55.44 221 GLU A C 1
ATOM 1787 O O . GLU A 1 221 ? 31.823 -14.528 -13.593 1.00 55.44 221 GLU A O 1
ATOM 1792 N N . ASN A 1 222 ? 30.811 -12.947 -14.825 1.00 50.19 222 ASN A N 1
ATOM 1793 C CA . ASN A 1 222 ? 31.085 -13.547 -16.138 1.00 50.19 222 ASN A CA 1
ATOM 1794 C C . ASN A 1 222 ? 31.561 -12.487 -17.149 1.00 50.19 222 ASN A C 1
ATOM 1796 O O . ASN A 1 222 ? 30.745 -11.856 -17.820 1.00 50.19 222 ASN A O 1
ATOM 1800 N N . MET A 1 223 ? 32.877 -12.317 -17.303 1.00 41.00 223 MET A N 1
ATOM 1801 C CA . MET A 1 223 ? 33.444 -11.687 -18.502 1.00 41.00 223 MET A CA 1
ATOM 1802 C C . MET A 1 223 ? 33.390 -12.689 -19.668 1.00 41.00 223 MET A C 1
ATOM 1804 O O . MET A 1 223 ? 34.414 -13.241 -20.063 1.00 41.00 223 MET A O 1
ATOM 1808 N N . GLU A 1 224 ? 32.210 -12.951 -20.235 1.00 40.41 224 GLU A N 1
ATOM 1809 C CA . GLU A 1 224 ? 32.183 -13.341 -21.648 1.00 40.41 224 GLU A CA 1
ATOM 1810 C C . GLU A 1 224 ? 32.438 -12.057 -22.434 1.00 40.41 224 GLU A C 1
ATOM 1812 O O . GLU A 1 224 ? 31.535 -11.264 -22.689 1.00 40.41 224 GLU A O 1
ATOM 1817 N N . ILE A 1 225 ? 33.717 -11.802 -22.719 1.00 37.12 225 ILE A N 1
ATOM 1818 C CA . ILE A 1 225 ? 34.139 -10.753 -23.641 1.00 37.12 225 ILE A CA 1
ATOM 1819 C C . ILE A 1 225 ? 33.577 -11.157 -25.005 1.00 37.12 225 ILE A C 1
ATOM 1821 O O . ILE A 1 225 ? 34.187 -11.945 -25.725 1.00 37.12 225 ILE A O 1
ATOM 1825 N N . HIS A 1 226 ? 32.389 -10.672 -25.350 1.00 37.38 226 HIS A N 1
ATOM 1826 C CA . HIS A 1 226 ? 31.981 -10.661 -26.741 1.00 37.38 226 HIS A CA 1
ATOM 1827 C C . HIS A 1 226 ? 32.818 -9.588 -27.434 1.00 37.38 226 HIS A C 1
ATOM 1829 O O . HIS A 1 226 ? 32.651 -8.395 -27.189 1.00 37.38 226 HIS A O 1
ATOM 1835 N N . GLU A 1 227 ? 33.754 -10.024 -28.275 1.00 31.83 227 GLU A N 1
ATOM 1836 C CA . GLU A 1 227 ? 34.305 -9.199 -29.348 1.00 31.83 227 GLU A CA 1
ATOM 1837 C C . GLU A 1 227 ? 33.184 -8.953 -30.372 1.00 31.83 227 GLU A C 1
ATOM 1839 O O . GLU A 1 227 ? 33.157 -9.562 -31.436 1.00 31.83 227 GLU A O 1
ATOM 1844 N N . ASP A 1 228 ? 32.208 -8.114 -30.026 1.00 36.81 228 ASP A N 1
ATOM 1845 C CA . ASP A 1 228 ? 31.360 -7.453 -31.014 1.00 36.81 228 ASP A CA 1
ATOM 1846 C C . ASP A 1 228 ? 31.768 -5.971 -31.047 1.00 36.81 228 ASP A C 1
ATOM 1848 O O . ASP A 1 228 ? 31.396 -5.210 -30.148 1.00 36.81 228 ASP A O 1
ATOM 1852 N N . PRO A 1 229 ? 32.614 -5.562 -32.012 1.00 35.25 229 PRO A N 1
ATOM 1853 C CA . PRO A 1 229 ? 33.187 -4.221 -32.060 1.00 35.25 229 PRO A CA 1
ATOM 1854 C C . PRO A 1 229 ? 32.166 -3.112 -32.336 1.00 35.25 229 PRO A C 1
ATOM 1856 O O . PRO A 1 229 ? 32.535 -1.945 -32.228 1.00 35.25 229 PRO A O 1
ATOM 1859 N N . GLU A 1 230 ? 30.925 -3.439 -32.718 1.00 41.09 230 GLU A N 1
ATOM 1860 C CA . GLU A 1 230 ? 29.988 -2.440 -33.244 1.00 41.09 230 GLU A CA 1
ATOM 1861 C C . GLU A 1 230 ? 28.861 -2.022 -32.288 1.00 41.09 230 GLU A C 1
ATOM 1863 O O . GLU A 1 230 ? 28.247 -0.999 -32.575 1.00 41.09 230 GLU A O 1
ATOM 1868 N N . ASN A 1 231 ? 28.585 -2.707 -31.159 1.00 43.78 231 ASN A N 1
ATOM 1869 C CA . ASN A 1 231 ? 27.382 -2.362 -30.368 1.00 43.78 231 ASN A CA 1
ATOM 1870 C C . ASN A 1 231 ? 27.424 -2.373 -28.825 1.00 43.78 231 ASN A C 1
ATOM 1872 O O . ASN A 1 231 ? 26.480 -1.834 -28.254 1.00 43.78 231 ASN A O 1
ATOM 1876 N N . ASP A 1 232 ? 28.436 -2.900 -28.120 1.00 41.66 232 ASP A N 1
ATOM 1877 C CA . ASP A 1 232 ? 28.552 -2.679 -26.656 1.00 41.66 232 ASP A CA 1
ATOM 1878 C C . ASP A 1 232 ? 29.929 -3.125 -26.105 1.00 41.66 232 ASP A C 1
ATOM 1880 O O . ASP A 1 232 ? 30.155 -4.324 -25.891 1.00 41.66 232 ASP A O 1
ATOM 1884 N N . PRO A 1 233 ? 30.902 -2.223 -25.880 1.00 37.47 233 PRO A N 1
ATOM 1885 C CA . PRO A 1 233 ? 32.195 -2.617 -25.339 1.00 37.47 233 PRO A CA 1
ATOM 1886 C C . PRO A 1 233 ? 32.058 -3.002 -23.853 1.00 37.47 233 PRO A C 1
ATOM 1888 O O . PRO A 1 233 ? 31.991 -2.149 -22.979 1.00 37.47 233 PRO A O 1
ATOM 1891 N N . LYS A 1 234 ? 32.127 -4.308 -23.557 1.00 44.66 234 LYS A N 1
ATOM 1892 C CA . LYS A 1 234 ? 32.301 -4.887 -22.202 1.00 44.66 234 LYS A CA 1
ATOM 1893 C C . LYS A 1 234 ? 31.139 -4.629 -21.225 1.00 44.66 234 LYS A C 1
ATOM 1895 O O . LYS A 1 234 ? 31.325 -4.043 -20.161 1.00 44.66 234 LYS A O 1
ATOM 1900 N N . SER A 1 235 ? 29.960 -5.162 -21.537 1.00 44.97 235 SER A N 1
ATOM 1901 C CA . SER A 1 235 ? 28.803 -5.135 -20.633 1.00 44.97 235 SER A CA 1
ATOM 1902 C C . SER A 1 235 ? 28.678 -6.410 -19.792 1.00 44.97 235 SER A C 1
ATOM 1904 O O . SER A 1 235 ? 28.763 -7.537 -20.290 1.00 44.97 235 SER A O 1
ATOM 1906 N N . CYS A 1 236 ? 28.472 -6.239 -18.487 1.00 54.00 236 CYS A N 1
ATOM 1907 C CA . CYS A 1 236 ? 28.266 -7.338 -17.551 1.00 54.00 236 CYS A CA 1
ATOM 1908 C C . CYS A 1 236 ? 26.894 -7.969 -17.794 1.00 54.00 236 CYS A C 1
ATOM 1910 O O . CYS A 1 236 ? 25.854 -7.348 -17.572 1.00 54.00 236 CYS A O 1
ATOM 1912 N N . THR A 1 237 ? 26.878 -9.212 -18.280 1.00 52.47 237 THR A N 1
ATOM 1913 C CA . THR A 1 237 ? 25.620 -9.883 -18.613 1.00 52.47 237 THR A CA 1
ATOM 1914 C C . THR A 1 237 ? 24.832 -10.241 -17.356 1.00 52.47 237 THR A C 1
ATOM 1916 O O . THR A 1 237 ? 25.373 -10.712 -16.355 1.00 52.47 237 THR A O 1
ATOM 1919 N N . PHE A 1 238 ? 23.515 -10.047 -17.424 1.00 61.41 238 PHE A N 1
ATOM 1920 C CA . PHE A 1 238 ? 22.587 -10.454 -16.377 1.00 61.41 238 PHE A CA 1
ATOM 1921 C C . PHE A 1 238 ? 22.771 -11.942 -16.023 1.00 61.41 238 PHE A C 1
ATOM 1923 O O . PHE A 1 238 ? 22.618 -12.832 -16.874 1.00 61.41 238 PHE A O 1
ATOM 1930 N N . SER A 1 239 ? 23.080 -12.217 -14.752 1.00 58.22 239 SER A N 1
ATOM 1931 C CA . SER A 1 239 ? 23.328 -13.576 -14.272 1.00 58.22 239 SER A CA 1
ATOM 1932 C C . SER A 1 239 ? 22.097 -14.468 -14.494 1.00 58.22 239 SER A C 1
ATOM 1934 O O . SER A 1 239 ? 20.988 -14.213 -14.028 1.00 58.22 239 SER A O 1
ATOM 1936 N N . GLY A 1 240 ? 22.279 -15.541 -15.268 1.00 66.12 240 GLY A N 1
ATOM 1937 C CA . GLY A 1 240 ? 21.201 -16.472 -15.608 1.00 66.12 240 GLY A CA 1
ATOM 1938 C C . GLY A 1 240 ? 20.455 -16.189 -16.916 1.00 66.12 240 GLY A C 1
ATOM 1939 O O . GLY A 1 240 ? 19.532 -16.945 -17.217 1.00 66.12 240 GLY A O 1
ATOM 1940 N N . LYS A 1 241 ? 20.867 -15.208 -17.738 1.00 78.31 241 LYS A N 1
ATOM 1941 C CA . LYS A 1 241 ? 20.326 -15.000 -19.102 1.00 78.31 241 LYS A CA 1
ATOM 1942 C C . LYS A 1 241 ? 20.219 -16.313 -19.889 1.00 78.31 241 LYS A C 1
ATOM 1944 O O . LYS A 1 241 ? 19.117 -16.733 -20.240 1.00 78.31 241 LYS A O 1
ATOM 1949 N N . ALA A 1 242 ? 21.346 -17.007 -20.071 1.00 80.12 242 ALA A N 1
ATOM 1950 C CA . ALA A 1 242 ? 21.410 -18.255 -20.836 1.00 80.12 242 ALA A CA 1
ATOM 1951 C C . ALA A 1 242 ? 20.464 -19.333 -20.286 1.00 80.12 242 ALA A C 1
ATOM 1953 O O . ALA A 1 242 ? 19.855 -20.090 -21.032 1.00 80.12 242 ALA A O 1
ATOM 1954 N N . LYS A 1 243 ? 20.291 -19.389 -18.965 1.00 83.06 243 LYS A N 1
ATOM 1955 C CA . LYS A 1 243 ? 19.402 -20.348 -18.304 1.00 83.06 243 LYS A CA 1
ATOM 1956 C C . LYS A 1 243 ? 17.931 -20.096 -18.644 1.00 83.06 243 LYS A C 1
ATOM 1958 O O . LYS A 1 243 ? 17.216 -21.054 -18.939 1.00 83.06 243 LYS A O 1
ATOM 1963 N N . PHE A 1 244 ? 17.482 -18.841 -18.621 1.00 85.12 244 PHE A N 1
ATOM 1964 C CA . PHE A 1 244 ? 16.113 -18.490 -19.010 1.00 85.12 244 PHE A CA 1
ATOM 1965 C C . PHE A 1 244 ? 15.884 -18.706 -20.506 1.00 85.12 244 PHE A C 1
ATOM 1967 O O . PHE A 1 244 ? 14.890 -19.327 -20.882 1.00 85.12 244 PHE A O 1
ATOM 1974 N N . GLU A 1 245 ? 16.834 -18.282 -21.345 1.00 89.00 245 GLU A N 1
ATOM 1975 C CA . GLU A 1 245 ? 16.762 -18.457 -22.799 1.00 89.00 245 GLU A CA 1
ATOM 1976 C C . GLU A 1 245 ? 16.733 -19.933 -23.196 1.00 89.00 245 GLU A C 1
ATOM 1978 O O . GLU A 1 245 ? 15.898 -20.329 -24.010 1.00 89.00 245 GLU A O 1
ATOM 1983 N N . ASN A 1 246 ? 17.565 -20.770 -22.573 1.00 89.88 246 ASN A N 1
ATOM 1984 C CA . ASN A 1 246 ? 17.563 -22.211 -22.806 1.00 89.88 246 ASN A CA 1
ATOM 1985 C C . ASN A 1 246 ? 16.224 -22.840 -22.413 1.00 89.88 246 ASN A C 1
ATOM 1987 O O . ASN A 1 246 ? 15.678 -23.629 -23.177 1.00 89.88 246 ASN A O 1
ATOM 1991 N N . TYR A 1 247 ? 15.669 -22.490 -21.247 1.00 90.25 247 TYR A N 1
ATOM 1992 C CA . TYR A 1 247 ? 14.415 -23.077 -20.772 1.00 90.25 247 TYR A CA 1
ATOM 1993 C C . TYR A 1 247 ? 13.204 -22.660 -21.619 1.00 90.25 247 TYR A C 1
ATOM 1995 O O . TYR A 1 247 ? 12.415 -23.517 -22.027 1.00 90.25 247 TYR A O 1
ATOM 2003 N N . LEU A 1 248 ? 13.060 -21.361 -21.900 1.00 92.12 248 LEU A N 1
ATOM 2004 C CA . LEU A 1 248 ? 11.914 -20.815 -22.632 1.00 92.12 248 LEU A CA 1
ATOM 2005 C C . LEU A 1 248 ? 11.938 -21.151 -24.127 1.00 92.12 248 LEU A C 1
ATOM 2007 O O . LEU A 1 248 ? 10.880 -21.200 -24.750 1.00 92.12 248 LEU A O 1
ATOM 2011 N N . ASN A 1 249 ? 13.108 -21.441 -24.704 1.00 94.75 249 ASN A N 1
ATOM 2012 C CA . ASN A 1 249 ? 13.213 -21.871 -26.099 1.00 94.75 249 ASN A CA 1
ATOM 2013 C C . ASN A 1 249 ? 13.117 -23.383 -26.315 1.00 94.75 249 ASN A C 1
ATOM 2015 O O . ASN A 1 249 ? 13.119 -23.815 -27.471 1.00 94.75 249 ASN A O 1
ATOM 2019 N N . ARG A 1 250 ? 12.995 -24.199 -25.260 1.00 94.44 250 ARG A N 1
ATOM 2020 C CA . ARG A 1 250 ? 12.696 -25.623 -25.448 1.00 94.44 250 ARG A CA 1
ATOM 2021 C C . ARG A 1 250 ? 11.368 -25.794 -26.182 1.00 94.44 250 ARG A C 1
ATOM 2023 O O . ARG A 1 250 ? 10.398 -25.081 -25.919 1.00 94.44 250 ARG A O 1
ATOM 2030 N N . LYS A 1 251 ? 11.322 -26.780 -27.079 1.00 95.06 251 LYS A N 1
ATOM 2031 C CA . LYS A 1 251 ? 10.139 -27.079 -27.892 1.00 95.06 251 LYS A CA 1
ATOM 2032 C C . LYS A 1 251 ? 8.905 -27.353 -27.025 1.00 95.06 251 LYS A C 1
ATOM 2034 O O . LYS A 1 251 ? 7.864 -26.752 -27.253 1.00 95.06 251 LYS A O 1
ATOM 2039 N N . ASP A 1 252 ? 9.052 -28.185 -25.999 1.00 95.00 252 ASP A N 1
ATOM 2040 C CA . ASP A 1 252 ? 7.967 -28.538 -25.083 1.00 95.00 252 ASP A CA 1
ATOM 2041 C C . ASP A 1 252 ? 7.485 -27.346 -24.243 1.00 95.00 252 ASP A C 1
ATOM 2043 O O . ASP A 1 252 ? 6.280 -27.137 -24.113 1.00 95.00 252 ASP A O 1
ATOM 2047 N N . THR A 1 253 ? 8.399 -26.506 -23.743 1.00 92.56 253 THR A N 1
ATOM 2048 C CA . THR A 1 253 ? 8.031 -25.258 -23.056 1.00 92.56 253 THR A CA 1
ATOM 2049 C C . THR A 1 253 ? 7.192 -24.363 -23.967 1.00 92.56 253 THR A C 1
ATOM 2051 O O . THR A 1 253 ? 6.128 -23.896 -23.566 1.00 92.56 253 THR A O 1
ATOM 2054 N N . ARG A 1 254 ? 7.624 -24.147 -25.214 1.00 95.31 254 ARG A N 1
ATOM 2055 C CA . ARG A 1 254 ? 6.894 -23.307 -26.176 1.00 95.31 254 ARG A CA 1
ATOM 2056 C C . ARG A 1 254 ? 5.520 -23.871 -26.527 1.00 95.31 254 ARG A C 1
ATOM 2058 O O . ARG A 1 254 ? 4.571 -23.099 -26.640 1.00 95.31 254 ARG A O 1
ATOM 2065 N N . GLU A 1 255 ? 5.402 -25.189 -26.672 1.00 95.12 255 GLU A N 1
ATOM 2066 C CA . GLU A 1 255 ? 4.126 -25.867 -26.930 1.00 95.12 255 GLU A CA 1
ATOM 2067 C C . GLU A 1 255 ? 3.147 -25.697 -25.759 1.00 95.12 255 GLU A C 1
ATOM 2069 O O . GLU A 1 255 ? 2.000 -25.302 -25.974 1.00 95.12 255 GLU A O 1
ATOM 2074 N N . ILE A 1 256 ? 3.604 -25.900 -24.516 1.00 93.81 256 ILE A N 1
ATOM 2075 C CA . ILE A 1 256 ? 2.785 -25.717 -23.301 1.00 93.81 256 ILE A CA 1
ATOM 2076 C C . ILE A 1 256 ? 2.284 -24.274 -23.183 1.00 93.81 256 ILE A C 1
ATOM 2078 O O . ILE A 1 256 ? 1.124 -24.039 -22.838 1.00 93.81 256 ILE A O 1
ATOM 2082 N N . LEU A 1 257 ? 3.146 -23.310 -23.504 1.00 92.38 257 LEU A N 1
ATOM 2083 C CA . LEU A 1 257 ? 2.828 -21.882 -23.473 1.00 92.38 257 LEU A CA 1
ATOM 2084 C C . LEU A 1 257 ? 2.088 -21.388 -24.716 1.00 92.38 257 LEU A C 1
ATOM 2086 O O . LEU A 1 257 ? 1.731 -20.214 -24.782 1.00 92.38 257 LEU A O 1
ATOM 2090 N N . ARG A 1 258 ? 1.826 -22.279 -25.681 1.00 94.56 258 ARG A N 1
ATOM 2091 C CA . ARG A 1 258 ? 1.117 -21.984 -26.932 1.00 94.56 258 ARG A CA 1
ATOM 2092 C C . ARG A 1 258 ? 1.785 -20.862 -27.734 1.00 94.56 258 ARG A C 1
ATOM 2094 O O . ARG A 1 258 ? 1.109 -20.023 -28.328 1.00 94.56 258 ARG A O 1
ATOM 2101 N N . ILE A 1 259 ? 3.116 -20.846 -27.753 1.00 94.94 259 ILE A N 1
ATOM 2102 C CA . ILE A 1 259 ? 3.891 -19.835 -28.475 1.00 94.94 259 ILE A CA 1
ATOM 2103 C C . ILE A 1 259 ? 3.873 -20.154 -29.975 1.00 94.94 259 ILE A C 1
ATOM 2105 O O . ILE A 1 259 ? 4.365 -21.212 -30.374 1.00 94.94 259 ILE A O 1
ATOM 2109 N N . PRO A 1 260 ? 3.369 -19.253 -30.837 1.00 91.94 260 PRO A N 1
ATOM 2110 C CA . PRO A 1 260 ? 3.363 -19.487 -32.274 1.00 91.94 260 PRO A CA 1
ATOM 2111 C C . PRO A 1 260 ? 4.782 -19.381 -32.859 1.00 91.94 260 PRO A C 1
ATOM 2113 O O . PRO A 1 260 ? 5.617 -18.624 -32.361 1.00 91.94 260 PRO A O 1
ATOM 2116 N N . GLU A 1 261 ? 5.062 -20.091 -33.957 1.00 88.00 261 GLU A N 1
ATOM 2117 C CA . GLU A 1 261 ? 6.390 -20.077 -34.604 1.00 88.00 261 GLU A CA 1
ATOM 2118 C C . GLU A 1 261 ? 6.842 -18.664 -35.006 1.00 88.00 261 GLU A C 1
ATOM 2120 O O . GLU A 1 261 ? 8.000 -18.297 -34.810 1.00 88.00 261 GLU A O 1
ATOM 2125 N N . LYS A 1 262 ? 5.901 -17.830 -35.467 1.00 88.12 262 LYS A N 1
ATOM 2126 C CA . LYS A 1 262 ? 6.136 -16.424 -35.840 1.00 88.12 262 LYS A CA 1
ATOM 2127 C C . LYS A 1 262 ? 6.663 -15.530 -34.711 1.00 88.12 262 LYS A C 1
ATOM 2129 O O . LYS A 1 262 ? 7.188 -14.466 -35.014 1.00 88.12 262 LYS A O 1
ATOM 2134 N N . ALA A 1 263 ? 6.562 -15.949 -33.446 1.00 88.69 263 ALA A N 1
ATOM 2135 C CA . ALA A 1 263 ? 7.136 -15.206 -32.323 1.00 88.69 263 ALA A CA 1
ATOM 2136 C C . ALA A 1 263 ? 8.677 -15.253 -32.287 1.00 88.69 263 ALA A C 1
ATOM 2138 O O . ALA A 1 263 ? 9.287 -14.499 -31.543 1.00 88.69 263 ALA A O 1
ATOM 2139 N N . GLY A 1 264 ? 9.323 -16.128 -33.070 1.00 89.94 264 GLY A N 1
ATOM 2140 C CA . GLY A 1 264 ? 10.783 -16.263 -33.056 1.00 89.94 264 GLY A CA 1
ATOM 2141 C C . GLY A 1 264 ? 11.310 -16.840 -31.739 1.00 89.94 264 GLY A C 1
ATOM 2142 O O . GLY A 1 264 ? 10.537 -17.359 -30.929 1.00 89.94 264 GLY A O 1
ATOM 2143 N N . LYS A 1 265 ? 12.633 -16.818 -31.536 1.00 91.94 265 LYS A N 1
ATOM 2144 C CA . LYS A 1 265 ? 13.264 -17.274 -30.284 1.00 91.94 265 LYS A CA 1
ATOM 2145 C C . LYS A 1 265 ? 13.055 -16.236 -29.181 1.00 91.94 265 LYS A C 1
ATOM 2147 O O . LYS A 1 265 ? 13.205 -15.047 -29.425 1.00 91.94 265 LYS A O 1
ATOM 2152 N N . TRP A 1 266 ? 12.766 -16.701 -27.971 1.00 93.25 266 TRP A N 1
ATOM 2153 C CA . TRP A 1 266 ? 12.741 -15.849 -26.789 1.00 93.25 266 TRP A CA 1
ATOM 2154 C C . TRP A 1 266 ? 14.155 -15.387 -26.450 1.00 93.25 266 TRP A C 1
ATOM 2156 O O . TRP A 1 266 ? 15.085 -16.197 -26.451 1.00 93.25 266 TRP A O 1
ATOM 2166 N N . GLN A 1 267 ? 14.294 -14.113 -26.118 1.00 89.19 267 GLN A N 1
ATOM 2167 C CA . GLN A 1 267 ? 15.525 -13.506 -25.624 1.00 89.19 267 GLN A CA 1
ATOM 2168 C C . GLN A 1 267 ? 15.190 -12.655 -24.405 1.00 89.19 267 GLN A C 1
ATOM 2170 O O . GLN A 1 267 ? 14.093 -12.093 -24.325 1.00 89.19 267 GLN A O 1
ATOM 2175 N N . LEU A 1 268 ? 16.136 -12.555 -23.468 1.00 85.81 268 LEU A N 1
ATOM 2176 C CA . LEU A 1 268 ? 15.951 -11.765 -22.248 1.00 85.81 268 LEU A CA 1
ATOM 2177 C C . LEU A 1 268 ? 15.674 -10.291 -22.578 1.00 85.81 268 LEU A C 1
ATOM 2179 O O . LEU A 1 268 ? 14.715 -9.717 -22.064 1.00 85.81 268 LEU A O 1
ATOM 2183 N N . CYS A 1 269 ? 16.494 -9.715 -23.458 1.00 86.75 269 CYS A N 1
ATOM 2184 C CA . CYS A 1 269 ? 16.306 -8.390 -24.032 1.00 86.75 269 CYS A CA 1
ATOM 2185 C C . CYS A 1 269 ? 16.554 -8.464 -25.540 1.00 86.75 269 CYS A C 1
ATOM 2187 O O . CYS A 1 269 ? 17.510 -9.119 -25.961 1.00 86.75 269 CYS A O 1
ATOM 2189 N N . GLN A 1 270 ? 15.692 -7.827 -26.333 1.00 83.31 270 GLN A N 1
ATOM 2190 C CA . GLN A 1 270 ? 15.838 -7.745 -27.786 1.00 83.31 270 GLN A CA 1
ATOM 2191 C C . GLN A 1 270 ? 16.372 -6.372 -28.203 1.00 83.31 270 GLN A C 1
ATOM 2193 O O . GLN A 1 270 ? 15.909 -5.367 -27.655 1.00 83.31 270 GLN A O 1
ATOM 2198 N N . PRO A 1 271 ? 17.303 -6.307 -29.174 1.00 74.81 271 PRO A N 1
ATOM 2199 C CA . PRO A 1 271 ? 17.703 -5.042 -29.769 1.00 74.81 271 PRO A CA 1
ATOM 2200 C C . PRO A 1 271 ? 16.507 -4.449 -30.514 1.00 74.81 271 PRO A C 1
ATOM 2202 O O . PRO A 1 271 ? 15.893 -5.095 -31.364 1.00 74.81 271 PRO A O 1
ATOM 2205 N N . LEU A 1 272 ? 16.149 -3.216 -30.171 1.00 76.62 272 LEU A N 1
ATOM 2206 C CA . LEU A 1 272 ? 15.051 -2.510 -30.815 1.00 76.62 272 LEU A CA 1
ATOM 2207 C C . LEU A 1 272 ? 15.623 -1.555 -31.872 1.00 76.62 272 LEU A C 1
ATOM 2209 O O . LEU A 1 272 ? 15.737 -0.357 -31.633 1.00 76.62 272 LEU A O 1
ATOM 2213 N N . GLU A 1 273 ? 15.994 -2.095 -33.037 1.00 67.31 273 GLU A N 1
ATOM 2214 C CA . GLU A 1 273 ? 16.722 -1.380 -34.110 1.00 67.31 273 GLU A CA 1
ATOM 2215 C C . GLU A 1 273 ? 16.037 -0.081 -34.582 1.00 67.31 273 GLU A C 1
ATOM 2217 O O . GLU A 1 273 ? 16.706 0.852 -35.015 1.00 67.31 273 GLU A O 1
ATOM 2222 N N . ASN A 1 274 ? 14.707 0.012 -34.458 1.00 66.12 274 ASN A N 1
ATOM 2223 C CA . ASN A 1 274 ? 13.918 1.186 -34.849 1.00 66.12 274 ASN A CA 1
ATOM 2224 C C . ASN A 1 274 ? 13.300 1.937 -33.653 1.00 66.12 274 ASN A C 1
ATOM 2226 O O . ASN A 1 274 ? 12.316 2.661 -33.842 1.00 66.12 274 ASN A O 1
ATOM 2230 N N . TYR A 1 275 ? 13.823 1.757 -32.431 1.00 75.94 275 TYR A N 1
ATOM 2231 C CA . TYR A 1 275 ? 13.283 2.429 -31.247 1.00 75.94 275 TYR A CA 1
ATOM 2232 C C . TYR A 1 275 ? 13.745 3.877 -31.146 1.00 75.94 275 TYR A C 1
ATOM 2234 O O . TYR A 1 275 ? 14.940 4.156 -31.068 1.00 75.94 275 TYR A O 1
ATOM 2242 N N . ARG A 1 276 ? 12.798 4.815 -31.111 1.00 71.25 276 ARG A N 1
ATOM 2243 C CA . ARG A 1 276 ? 13.099 6.245 -30.985 1.00 71.25 276 ARG A CA 1
ATOM 2244 C C . ARG A 1 276 ? 12.685 6.751 -29.612 1.00 71.25 276 ARG A C 1
ATOM 2246 O O . ARG A 1 276 ? 11.525 7.086 -29.400 1.00 71.25 276 ARG A O 1
ATOM 2253 N N . SER A 1 277 ? 13.649 6.864 -28.703 1.00 65.69 277 SER A N 1
ATOM 2254 C CA . SER A 1 277 ? 13.447 7.604 -27.455 1.00 65.69 277 SER A CA 1
ATOM 2255 C C . SER A 1 277 ? 13.329 9.094 -27.778 1.00 65.69 277 SER A C 1
ATOM 2257 O O . SER A 1 277 ? 14.196 9.660 -28.450 1.00 65.69 277 SER A O 1
ATOM 2259 N N . ARG A 1 278 ? 12.251 9.745 -27.328 1.00 69.44 278 ARG A N 1
ATOM 2260 C CA . ARG A 1 278 ? 12.166 11.220 -27.345 1.00 69.44 278 ARG A CA 1
ATOM 2261 C C . ARG A 1 278 ? 12.877 11.773 -26.108 1.00 69.44 278 ARG A C 1
ATOM 2263 O O . ARG A 1 278 ? 13.359 11.000 -25.295 1.00 69.44 278 ARG A O 1
ATOM 2270 N N . LYS A 1 279 ? 12.937 13.100 -25.949 1.00 75.75 279 LYS A N 1
ATOM 2271 C CA . LYS A 1 279 ? 13.395 13.708 -24.689 1.00 75.75 279 LYS A CA 1
ATOM 2272 C C . LYS A 1 279 ? 12.451 13.297 -23.556 1.00 75.75 279 LYS A C 1
ATOM 2274 O O . LYS A 1 279 ? 11.263 13.626 -23.600 1.00 75.75 279 LYS A O 1
ATOM 2279 N N . ILE A 1 280 ? 12.986 12.600 -22.562 1.00 80.81 280 ILE A N 1
ATOM 2280 C CA . ILE A 1 280 ? 12.231 11.990 -21.470 1.00 80.81 280 ILE A CA 1
ATOM 2281 C C . ILE A 1 280 ? 12.138 12.935 -20.269 1.00 80.81 280 ILE A C 1
ATOM 2283 O O . ILE A 1 280 ? 13.152 13.414 -19.763 1.00 80.81 280 ILE A O 1
ATOM 2287 N N . GLU A 1 281 ? 10.913 13.157 -19.780 1.00 91.19 281 GLU A N 1
ATOM 2288 C CA . GLU A 1 281 ? 10.635 13.878 -18.530 1.00 91.19 281 GLU A CA 1
ATOM 2289 C C . GLU A 1 281 ? 9.263 13.479 -17.952 1.00 91.19 281 GLU A C 1
ATOM 2291 O O . GLU A 1 281 ? 8.213 13.777 -18.529 1.00 91.19 281 GLU A O 1
ATOM 2296 N N . MET A 1 282 ? 9.256 12.789 -16.808 1.00 96.06 282 MET A N 1
ATOM 2297 C CA . MET A 1 282 ? 8.048 12.183 -16.228 1.00 96.06 282 MET A CA 1
ATOM 2298 C C . MET A 1 282 ? 7.318 13.045 -15.188 1.00 96.06 282 MET A C 1
ATOM 2300 O O . MET A 1 282 ? 6.224 12.668 -14.755 1.00 96.06 282 MET A O 1
ATOM 2304 N N . VAL A 1 283 ? 7.853 14.214 -14.806 1.00 96.62 283 VAL A N 1
ATOM 2305 C CA . VAL A 1 283 ? 7.266 15.096 -13.772 1.00 96.62 283 VAL A CA 1
ATOM 2306 C C . VAL A 1 283 ? 5.769 15.367 -13.985 1.00 96.62 283 VAL A C 1
ATOM 2308 O O . VAL A 1 283 ? 4.976 15.217 -13.051 1.00 96.62 283 VAL A O 1
ATOM 2311 N N . GLU A 1 284 ? 5.338 15.730 -15.197 1.00 96.62 284 GLU A N 1
ATOM 2312 C CA . GLU A 1 284 ? 3.929 16.076 -15.445 1.00 96.62 284 GLU A CA 1
ATOM 2313 C C . GLU A 1 284 ? 2.999 14.851 -15.452 1.00 96.62 284 GLU A C 1
ATOM 2315 O O . GLU A 1 284 ? 1.863 14.938 -14.974 1.00 96.62 284 GLU A O 1
ATOM 2320 N N . TYR A 1 285 ? 3.482 13.686 -15.893 1.00 97.50 285 TYR A N 1
ATOM 2321 C CA . TYR A 1 285 ? 2.733 12.427 -15.808 1.00 97.50 285 TYR A CA 1
ATOM 2322 C C . TYR A 1 285 ? 2.543 11.984 -14.352 1.00 97.50 285 TYR A C 1
ATOM 2324 O O . TYR A 1 285 ? 1.435 11.616 -13.949 1.00 97.50 285 TYR A O 1
ATOM 2332 N N . ILE A 1 286 ? 3.588 12.110 -13.529 1.00 98.00 286 ILE A N 1
ATOM 2333 C CA . ILE A 1 286 ? 3.533 11.840 -12.087 1.00 98.00 286 ILE A CA 1
ATOM 2334 C C . ILE A 1 286 ? 2.548 12.800 -11.403 1.00 98.00 286 ILE A C 1
ATOM 2336 O O . ILE A 1 286 ? 1.646 12.347 -10.695 1.00 98.00 286 ILE A O 1
ATOM 2340 N N . LYS A 1 287 ? 2.628 14.115 -11.668 1.00 97.31 287 LYS A N 1
ATOM 2341 C CA . LYS A 1 287 ? 1.657 15.098 -11.141 1.00 97.31 287 LYS A CA 1
ATOM 2342 C C . LYS A 1 287 ? 0.225 14.752 -11.535 1.00 97.31 287 LYS A C 1
ATOM 2344 O O . LYS A 1 287 ? -0.681 14.845 -10.705 1.00 97.31 287 LYS A O 1
ATOM 2349 N N . LYS A 1 288 ? 0.000 14.356 -12.790 1.00 97.38 288 LYS A N 1
ATOM 2350 C CA . LYS A 1 288 ? -1.321 13.956 -13.286 1.00 97.38 288 LYS A CA 1
ATOM 2351 C C . LYS A 1 288 ? -1.873 12.750 -12.529 1.00 97.38 288 LYS A C 1
ATOM 2353 O O . LYS A 1 288 ? -3.030 12.797 -12.106 1.00 97.38 288 LYS A O 1
ATOM 2358 N N . ALA A 1 289 ? -1.059 11.718 -12.310 1.00 97.06 289 ALA A N 1
ATOM 2359 C CA . ALA A 1 289 ? -1.440 10.555 -11.514 1.00 97.06 289 ALA A CA 1
ATOM 2360 C C . ALA A 1 289 ? -1.789 10.952 -10.067 1.00 97.06 289 ALA A C 1
ATOM 2362 O O . ALA A 1 289 ? -2.871 10.625 -9.578 1.00 97.06 289 ALA A O 1
ATOM 2363 N N . MET A 1 290 ? -0.948 11.763 -9.417 1.00 93.81 290 MET A N 1
ATOM 2364 C CA . MET A 1 290 ? -1.178 12.226 -8.041 1.00 93.81 290 MET A CA 1
ATOM 2365 C C . MET A 1 290 ? -2.454 13.065 -7.879 1.00 93.81 290 MET A C 1
ATOM 2367 O O . MET A 1 290 ? -3.144 12.931 -6.866 1.00 93.81 290 MET A O 1
ATOM 2371 N N . ARG A 1 291 ? -2.774 13.929 -8.858 1.00 93.31 291 ARG A N 1
ATOM 2372 C CA . ARG A 1 291 ? -4.011 14.739 -8.887 1.00 93.31 291 ARG A CA 1
ATOM 2373 C C . ARG A 1 291 ? -5.276 13.888 -9.025 1.00 93.31 291 ARG A C 1
ATOM 2375 O O . ARG A 1 291 ? -6.349 14.362 -8.674 1.00 93.31 291 ARG A O 1
ATOM 2382 N N . ASN A 1 292 ? -5.149 12.658 -9.522 1.00 93.06 292 ASN A N 1
ATOM 2383 C CA . ASN A 1 292 ? -6.238 11.693 -9.674 1.00 93.06 292 ASN A CA 1
ATOM 2384 C C . ASN A 1 292 ? -6.214 10.613 -8.579 1.00 93.06 292 ASN A C 1
ATOM 2386 O O . ASN A 1 292 ? -6.686 9.501 -8.800 1.00 93.06 292 ASN A O 1
ATOM 2390 N N . ASP A 1 293 ? -5.657 10.943 -7.408 1.00 86.56 293 ASP A N 1
ATOM 2391 C CA . ASP A 1 293 ? -5.595 10.084 -6.218 1.00 86.56 293 ASP A CA 1
ATOM 2392 C C . ASP A 1 293 ? -4.880 8.735 -6.425 1.00 86.56 293 ASP A C 1
ATOM 2394 O O . ASP A 1 293 ? -5.044 7.808 -5.628 1.00 86.56 293 ASP A O 1
ATOM 2398 N N . VAL A 1 294 ? -4.026 8.629 -7.449 1.00 94.06 294 VAL A N 1
ATOM 2399 C CA . VAL A 1 294 ? -3.133 7.478 -7.614 1.00 94.06 294 VAL A CA 1
ATOM 2400 C C . VAL A 1 294 ? -1.969 7.624 -6.637 1.00 94.06 294 VAL A C 1
ATOM 2402 O O . VAL A 1 294 ? -1.235 8.615 -6.665 1.00 94.06 294 VAL A O 1
ATOM 2405 N N . LYS A 1 295 ? -1.796 6.634 -5.757 1.00 93.44 295 LYS A N 1
ATOM 2406 C CA . LYS A 1 295 ? -0.676 6.578 -4.813 1.00 93.44 295 LYS A CA 1
ATOM 2407 C C . LYS A 1 295 ? 0.576 6.092 -5.536 1.00 93.44 295 LYS A C 1
ATOM 2409 O O . LYS A 1 295 ? 0.558 5.040 -6.168 1.00 93.44 295 LYS A O 1
ATOM 2414 N N . ILE A 1 296 ? 1.667 6.835 -5.411 1.00 96.81 296 ILE A N 1
ATOM 2415 C CA . ILE A 1 296 ? 2.938 6.521 -6.064 1.00 96.81 296 ILE A CA 1
ATOM 2416 C C . ILE A 1 296 ? 3.948 6.065 -5.014 1.00 96.81 296 ILE A C 1
ATOM 2418 O O . ILE A 1 296 ? 4.046 6.652 -3.937 1.00 96.81 296 ILE A O 1
ATOM 2422 N N . VAL A 1 297 ? 4.696 5.013 -5.319 1.00 96.81 297 VAL A N 1
ATOM 2423 C CA . VAL A 1 297 ? 5.836 4.556 -4.525 1.00 96.81 297 VAL A CA 1
ATOM 2424 C C . VAL A 1 297 ? 7.030 4.457 -5.456 1.00 96.81 297 VAL A C 1
ATOM 2426 O O . VAL A 1 297 ? 6.998 3.687 -6.413 1.00 96.81 297 VAL A O 1
ATOM 2429 N N . LEU A 1 298 ? 8.068 5.235 -5.175 1.00 97.81 298 LEU A N 1
ATOM 2430 C CA . LEU A 1 298 ? 9.353 5.161 -5.857 1.00 97.81 298 LEU A CA 1
ATOM 2431 C C . LEU A 1 298 ? 10.353 4.571 -4.873 1.00 97.81 298 LEU A C 1
ATOM 2433 O O . LEU A 1 298 ? 10.490 5.079 -3.758 1.00 97.81 298 LEU A O 1
ATOM 2437 N N . PHE A 1 299 ? 11.041 3.503 -5.252 1.00 96.12 299 PHE A N 1
ATOM 2438 C CA . PHE A 1 299 ? 12.076 2.937 -4.404 1.00 96.12 299 PHE A CA 1
ATOM 2439 C C . PHE A 1 299 ? 13.331 2.613 -5.195 1.00 96.12 299 PHE A C 1
ATOM 2441 O O . PHE A 1 299 ? 13.256 2.134 -6.319 1.00 96.12 299 PHE A O 1
ATOM 2448 N N . TYR A 1 300 ? 14.483 2.867 -4.590 1.00 96.12 300 TYR A N 1
ATOM 2449 C CA . TYR A 1 300 ? 15.785 2.746 -5.232 1.00 96.12 300 TYR A CA 1
ATOM 2450 C C . TYR A 1 300 ? 16.755 1.975 -4.345 1.00 96.12 300 TYR A C 1
ATOM 2452 O O . TYR A 1 300 ? 16.632 1.992 -3.117 1.00 96.12 300 TYR A O 1
ATOM 2460 N N . GLY A 1 301 ? 17.733 1.333 -4.971 1.00 93.56 301 GLY A N 1
ATOM 2461 C CA . GLY A 1 301 ? 18.967 0.940 -4.311 1.00 93.56 301 GLY A CA 1
ATOM 2462 C C . GLY A 1 301 ? 20.001 2.066 -4.392 1.00 93.56 301 GLY A C 1
ATOM 2463 O O . GLY A 1 301 ? 20.056 2.783 -5.388 1.00 93.56 301 GLY A O 1
ATOM 2464 N N . ASP A 1 302 ? 20.790 2.270 -3.339 1.00 93.81 302 ASP A N 1
ATOM 2465 C CA . ASP A 1 302 ? 21.835 3.304 -3.311 1.00 93.81 302 ASP A CA 1
ATOM 2466 C C . ASP A 1 302 ? 23.110 2.936 -4.085 1.00 93.81 302 ASP A C 1
ATOM 2468 O O . ASP A 1 302 ? 23.950 3.805 -4.284 1.00 93.81 302 ASP A O 1
ATOM 2472 N N . ALA A 1 303 ? 23.242 1.689 -4.539 1.00 91.56 303 ALA A N 1
ATOM 2473 C CA . ALA A 1 303 ? 24.383 1.190 -5.304 1.00 91.56 303 ALA A CA 1
ATOM 2474 C C . ALA A 1 303 ? 24.068 0.973 -6.793 1.00 91.56 303 ALA A C 1
ATOM 2476 O O . ALA A 1 303 ? 24.859 0.371 -7.519 1.00 91.56 303 ALA A O 1
ATOM 2477 N N . ASP A 1 304 ? 22.901 1.427 -7.246 1.00 91.19 304 ASP A N 1
ATOM 2478 C CA . ASP A 1 304 ? 22.501 1.385 -8.647 1.00 91.19 304 ASP A CA 1
ATOM 2479 C C . ASP A 1 304 ? 23.094 2.570 -9.420 1.00 91.19 304 ASP A C 1
ATOM 2481 O O . ASP A 1 304 ? 22.696 3.717 -9.210 1.00 91.19 304 ASP A O 1
ATOM 2485 N N . PHE A 1 305 ? 24.024 2.290 -10.333 1.00 89.00 305 PHE A N 1
ATOM 2486 C CA . PHE A 1 305 ? 24.592 3.312 -11.211 1.00 89.00 305 PHE A CA 1
ATOM 2487 C C . PHE A 1 305 ? 23.699 3.608 -12.425 1.00 89.00 305 PHE A C 1
ATOM 2489 O O . PHE A 1 305 ? 23.711 4.721 -12.948 1.00 89.00 305 PHE A O 1
ATOM 2496 N N . VAL A 1 306 ? 22.903 2.640 -12.887 1.00 87.38 306 VAL A N 1
ATOM 2497 C CA . VAL A 1 306 ? 22.069 2.792 -14.089 1.00 87.38 306 VAL A CA 1
ATOM 2498 C C . VAL A 1 306 ? 20.920 3.764 -13.819 1.00 87.38 306 VAL A C 1
ATOM 2500 O O . VAL A 1 306 ? 20.695 4.692 -14.603 1.00 87.38 306 VAL A O 1
ATOM 2503 N N . CYS A 1 307 ? 20.232 3.607 -12.690 1.00 91.88 307 CYS A N 1
ATOM 2504 C CA . CYS A 1 307 ? 19.156 4.501 -12.258 1.00 91.88 307 CYS A CA 1
ATOM 2505 C C . CYS A 1 307 ? 19.410 5.011 -10.829 1.00 91.88 307 CYS A C 1
ATOM 2507 O O . CYS A 1 307 ? 18.724 4.590 -9.893 1.00 91.88 307 CYS A O 1
ATOM 2509 N N . PRO A 1 308 ? 20.381 5.927 -10.634 1.00 93.31 308 PRO A N 1
ATOM 2510 C CA . PRO A 1 308 ? 20.737 6.394 -9.302 1.00 93.31 308 PRO A CA 1
ATOM 2511 C C . PRO A 1 308 ? 19.553 7.056 -8.597 1.00 93.31 308 PRO A C 1
ATOM 2513 O O . PRO A 1 308 ? 18.827 7.860 -9.184 1.00 93.31 308 PRO A O 1
ATOM 2516 N N . PHE A 1 309 ? 19.393 6.796 -7.297 1.00 96.19 309 PHE A N 1
ATOM 2517 C CA . PHE A 1 309 ? 18.281 7.364 -6.522 1.00 96.19 309 PHE A CA 1
ATOM 2518 C C . PHE A 1 309 ? 18.249 8.902 -6.527 1.00 96.19 309 PHE A C 1
ATOM 2520 O O . PHE A 1 309 ? 17.186 9.496 -6.340 1.00 96.19 309 PHE A O 1
ATOM 2527 N N . SER A 1 310 ? 19.396 9.558 -6.735 1.00 95.12 310 SER A N 1
ATOM 2528 C CA . SER A 1 310 ? 19.502 11.017 -6.813 1.00 95.12 310 SER A CA 1
ATOM 2529 C C . SER A 1 310 ? 18.753 11.605 -8.014 1.00 95.12 310 SER A C 1
ATOM 2531 O O . SER A 1 310 ? 18.255 12.724 -7.909 1.00 95.12 310 SER A O 1
ATOM 2533 N N . GLU A 1 311 ? 18.575 10.855 -9.110 1.00 94.69 311 GLU A N 1
ATOM 2534 C CA . GLU A 1 311 ? 17.673 11.239 -10.205 1.00 94.69 311 GLU A CA 1
ATOM 2535 C C . GLU A 1 311 ? 16.234 11.345 -9.691 1.00 94.69 311 GLU A C 1
ATOM 2537 O O . GLU A 1 311 ? 15.597 12.395 -9.796 1.00 94.69 311 GLU A O 1
ATOM 2542 N N . GLY A 1 312 ? 15.733 10.261 -9.090 1.00 96.00 312 GLY A N 1
ATOM 2543 C CA . GLY A 1 312 ? 14.377 10.203 -8.554 1.00 96.00 312 GLY A CA 1
ATOM 2544 C C . GLY A 1 312 ? 14.126 11.260 -7.487 1.00 96.00 312 GLY A C 1
ATOM 2545 O O . GLY A 1 312 ? 13.049 11.852 -7.446 1.00 96.00 312 GLY A O 1
ATOM 2546 N N . GLN A 1 313 ? 15.130 11.545 -6.655 1.00 95.31 313 GLN A N 1
ATOM 2547 C CA . GLN A 1 313 ? 15.040 12.598 -5.650 1.00 95.31 313 GLN A CA 1
ATOM 2548 C C . GLN A 1 313 ? 14.868 13.983 -6.298 1.00 95.31 313 GLN A C 1
ATOM 2550 O O . GLN A 1 313 ? 13.946 14.707 -5.924 1.00 95.31 313 GLN A O 1
ATOM 2555 N N . LYS A 1 314 ? 15.662 14.313 -7.328 1.00 94.38 314 LYS A N 1
ATOM 2556 C CA . LYS A 1 314 ? 15.533 15.572 -8.088 1.00 94.38 314 LYS A CA 1
ATOM 2557 C C . LYS A 1 314 ? 14.193 15.667 -8.830 1.00 94.38 314 LYS A C 1
ATOM 2559 O O . LYS A 1 314 ? 13.595 16.740 -8.894 1.00 94.38 314 LYS A O 1
ATOM 2564 N N . VAL A 1 315 ? 13.663 14.550 -9.342 1.00 96.06 315 VAL A N 1
ATOM 2565 C CA . VAL A 1 315 ? 12.305 14.505 -9.916 1.00 96.06 315 VAL A CA 1
ATOM 2566 C C . VAL A 1 315 ? 11.253 14.831 -8.856 1.00 96.06 315 VAL A C 1
ATOM 2568 O O . VAL A 1 315 ? 10.377 15.654 -9.112 1.00 96.06 315 VAL A O 1
ATOM 2571 N N . VAL A 1 316 ? 11.344 14.237 -7.660 1.00 96.38 316 VAL A N 1
ATOM 2572 C CA . VAL A 1 316 ? 10.418 14.515 -6.547 1.00 96.38 316 VAL A CA 1
ATOM 2573 C C . VAL A 1 316 ? 10.496 15.979 -6.104 1.00 96.38 316 VAL A C 1
ATOM 2575 O O . VAL A 1 316 ? 9.457 16.589 -5.855 1.00 96.38 316 VAL A O 1
ATOM 2578 N N . GLU A 1 317 ? 11.686 16.577 -6.083 1.00 93.25 317 GLU A N 1
ATOM 2579 C CA . GLU A 1 317 ? 11.871 18.010 -5.821 1.00 93.25 317 GLU A CA 1
ATOM 2580 C C . GLU A 1 317 ? 11.169 18.876 -6.888 1.00 93.25 317 GLU A C 1
ATOM 2582 O O . GLU A 1 317 ? 10.407 19.783 -6.540 1.00 93.25 317 GLU A O 1
ATOM 2587 N N . ARG A 1 318 ? 11.294 18.532 -8.184 1.00 95.12 318 ARG A N 1
ATOM 2588 C CA . ARG A 1 318 ? 10.578 19.198 -9.299 1.00 95.12 318 ARG A CA 1
ATOM 2589 C C . ARG A 1 318 ? 9.047 19.063 -9.228 1.00 95.12 318 ARG A C 1
ATOM 2591 O O . ARG A 1 318 ? 8.330 19.817 -9.898 1.00 95.12 318 ARG A O 1
ATOM 2598 N N . LEU A 1 319 ? 8.504 18.143 -8.422 1.00 95.25 319 LEU A N 1
ATOM 2599 C CA . LEU A 1 319 ? 7.055 18.061 -8.191 1.00 95.25 319 LEU A CA 1
ATOM 2600 C C . LEU A 1 319 ? 6.532 19.236 -7.350 1.00 95.25 319 LEU A C 1
ATOM 2602 O O . LEU A 1 319 ? 5.344 19.551 -7.460 1.00 95.25 319 LEU A O 1
ATOM 2606 N N . GLY A 1 320 ? 7.384 19.881 -6.541 1.00 92.62 320 GLY A N 1
ATOM 2607 C CA . GLY A 1 320 ? 7.002 21.001 -5.673 1.00 92.62 320 GLY A CA 1
ATOM 2608 C C . GLY A 1 320 ? 6.039 20.606 -4.547 1.00 92.62 320 GLY A C 1
ATOM 2609 O O . GLY A 1 320 ? 5.139 21.371 -4.204 1.00 92.62 320 GLY A O 1
ATOM 2610 N N . ILE A 1 321 ? 6.175 19.386 -4.017 1.00 88.25 321 ILE A N 1
ATOM 2611 C CA . ILE A 1 321 ? 5.304 18.819 -2.976 1.00 88.25 321 ILE A CA 1
ATOM 2612 C C . ILE A 1 321 ? 5.976 18.841 -1.600 1.00 88.25 321 ILE A C 1
ATOM 2614 O O . ILE A 1 321 ? 7.174 18.607 -1.475 1.00 88.25 321 ILE A O 1
ATOM 2618 N N . GLU A 1 322 ? 5.190 19.082 -0.550 1.00 83.00 322 GLU A N 1
ATOM 2619 C CA . GLU A 1 322 ? 5.703 19.138 0.822 1.00 83.00 322 GLU A CA 1
ATOM 2620 C C . GLU A 1 322 ? 5.889 17.747 1.437 1.00 83.00 322 GLU A C 1
ATOM 2622 O O . GLU A 1 322 ? 5.023 16.866 1.333 1.00 83.00 322 GLU A O 1
ATOM 2627 N N . GLU A 1 323 ? 7.016 17.573 2.125 1.00 83.94 323 GLU A N 1
ATOM 2628 C CA . GLU A 1 323 ? 7.281 16.404 2.956 1.00 83.94 323 GLU A CA 1
ATOM 2629 C C . GLU A 1 323 ? 6.301 16.355 4.140 1.00 83.94 323 GLU A C 1
ATOM 2631 O O . GLU A 1 323 ? 6.124 17.328 4.873 1.00 83.94 323 GLU A O 1
ATOM 2636 N N . ILE A 1 324 ? 5.683 15.193 4.366 1.00 77.44 324 ILE A N 1
ATOM 2637 C CA . ILE A 1 324 ? 4.757 14.956 5.489 1.00 77.44 324 ILE A CA 1
ATOM 2638 C C . ILE A 1 324 ? 5.324 14.005 6.548 1.00 77.44 324 ILE A C 1
ATOM 2640 O O . ILE A 1 324 ? 4.719 13.823 7.611 1.00 77.44 324 ILE A O 1
ATOM 2644 N N . GLY A 1 325 ? 6.469 13.386 6.271 1.00 68.25 325 GLY A N 1
ATOM 2645 C CA . GLY A 1 325 ? 7.216 12.593 7.234 1.00 68.25 325 GLY A CA 1
ATOM 2646 C C . GLY A 1 325 ? 8.403 11.879 6.606 1.00 68.25 325 GLY A C 1
ATOM 2647 O O . GLY A 1 325 ? 8.447 11.662 5.404 1.00 68.25 325 GLY A O 1
ATOM 2648 N N . ASN A 1 326 ? 9.336 11.451 7.446 1.00 80.44 326 ASN A N 1
ATOM 2649 C CA . ASN A 1 326 ? 10.478 10.642 7.047 1.00 80.44 326 ASN A CA 1
ATOM 2650 C C . ASN A 1 326 ? 10.825 9.629 8.147 1.00 80.44 326 ASN A C 1
ATOM 2652 O O . ASN A 1 326 ? 10.334 9.710 9.281 1.00 80.44 326 ASN A O 1
ATOM 2656 N N . GLY A 1 327 ? 11.673 8.661 7.816 1.00 73.12 327 GLY A N 1
ATOM 2657 C CA . GLY A 1 327 ? 12.220 7.744 8.802 1.00 73.12 327 GLY A CA 1
ATOM 2658 C C . GLY A 1 327 ? 13.191 6.723 8.229 1.00 73.12 327 GLY A C 1
ATOM 2659 O O . GLY A 1 327 ? 13.445 6.660 7.029 1.00 73.12 327 GLY A O 1
ATOM 2660 N N . LEU A 1 328 ? 13.728 5.894 9.121 1.00 77.94 328 LEU A N 1
ATOM 2661 C CA . LEU A 1 328 ? 14.611 4.786 8.768 1.00 77.94 328 LEU A CA 1
ATOM 2662 C C . LEU A 1 328 ? 13.803 3.511 8.514 1.00 77.94 328 LEU A C 1
ATOM 2664 O O . LEU A 1 328 ? 12.791 3.255 9.171 1.00 77.94 328 LEU A O 1
ATOM 2668 N N . ILE A 1 329 ? 14.283 2.704 7.573 1.00 77.75 329 ILE A N 1
ATOM 2669 C CA . ILE A 1 329 ? 13.803 1.348 7.320 1.00 77.75 329 ILE A CA 1
ATOM 2670 C C . ILE A 1 329 ? 14.737 0.406 8.072 1.00 77.75 329 ILE A C 1
ATOM 2672 O O . ILE A 1 329 ? 15.952 0.428 7.862 1.00 77.75 329 ILE A O 1
ATOM 2676 N N . SER A 1 330 ? 14.175 -0.418 8.954 1.00 74.25 330 SER A N 1
ATOM 2677 C CA . SER A 1 330 ? 14.947 -1.365 9.755 1.00 74.25 330 SER A CA 1
ATOM 2678 C C . SER A 1 330 ? 14.372 -2.771 9.678 1.00 74.25 330 SER A C 1
ATOM 2680 O O . SER A 1 330 ? 13.157 -2.961 9.602 1.00 74.25 330 SER A O 1
ATOM 2682 N N . THR A 1 331 ? 15.252 -3.762 9.725 1.00 67.88 331 THR A N 1
ATOM 2683 C CA . THR A 1 331 ? 14.884 -5.174 9.852 1.00 67.88 331 THR A CA 1
ATOM 2684 C C . THR A 1 331 ? 14.385 -5.490 11.269 1.00 67.88 331 THR A C 1
ATOM 2686 O O . THR A 1 331 ? 14.477 -4.671 12.186 1.00 67.88 331 THR A O 1
ATOM 2689 N N . LYS A 1 332 ? 13.848 -6.701 11.482 1.00 64.12 332 LYS A N 1
ATOM 2690 C CA . LYS A 1 332 ? 13.332 -7.138 12.799 1.00 64.12 332 LYS A CA 1
ATOM 2691 C C . LYS A 1 332 ? 14.397 -7.140 13.903 1.00 64.12 332 LYS A C 1
ATOM 2693 O O . LYS A 1 332 ? 14.066 -6.927 15.063 1.00 64.12 332 LYS A O 1
ATOM 2698 N N . ASP A 1 333 ? 15.651 -7.361 13.533 1.00 71.88 333 ASP A N 1
ATOM 2699 C CA . ASP A 1 333 ? 16.858 -7.289 14.364 1.00 71.88 333 ASP A CA 1
ATOM 2700 C C . ASP A 1 333 ? 17.443 -5.865 14.464 1.00 71.88 333 ASP A C 1
ATOM 2702 O O . ASP A 1 333 ? 18.574 -5.696 14.899 1.00 71.88 333 ASP A O 1
ATOM 2706 N N . GLN A 1 334 ? 16.675 -4.833 14.091 1.00 70.94 334 GLN A N 1
ATOM 2707 C CA . GLN A 1 334 ? 17.023 -3.409 14.212 1.00 70.94 334 GLN A CA 1
ATOM 2708 C C . GLN A 1 334 ? 18.203 -2.932 13.344 1.00 70.94 334 GLN A C 1
ATOM 2710 O O . GLN A 1 334 ? 18.701 -1.824 13.550 1.00 70.94 334 GLN A O 1
ATOM 2715 N N . ARG A 1 335 ? 18.631 -3.693 12.326 1.00 78.50 335 ARG A N 1
ATOM 2716 C CA . ARG A 1 335 ? 19.614 -3.194 11.350 1.00 78.50 335 ARG A CA 1
ATOM 2717 C C . ARG A 1 335 ? 18.949 -2.195 10.415 1.00 78.50 335 ARG A C 1
ATOM 2719 O O . ARG A 1 335 ? 17.884 -2.471 9.868 1.00 78.50 335 ARG A O 1
ATOM 2726 N N . ILE A 1 336 ? 19.579 -1.040 10.222 1.00 81.56 336 ILE A N 1
ATOM 2727 C CA . ILE A 1 336 ? 19.125 -0.027 9.265 1.00 81.56 336 ILE A CA 1
ATOM 2728 C C . ILE A 1 336 ? 19.478 -0.505 7.857 1.00 81.56 336 ILE A C 1
ATOM 2730 O O . ILE A 1 336 ? 20.647 -0.736 7.556 1.00 81.56 336 ILE A O 1
ATOM 2734 N N . ILE A 1 337 ? 18.461 -0.631 7.013 1.00 84.56 337 ILE A N 1
ATOM 2735 C CA . ILE A 1 337 ? 18.570 -1.099 5.625 1.00 84.56 337 ILE A CA 1
ATOM 2736 C C . ILE A 1 337 ? 18.130 -0.042 4.613 1.00 84.56 337 ILE A C 1
ATOM 2738 O O . ILE A 1 337 ? 18.109 -0.307 3.419 1.00 84.56 337 ILE A O 1
ATOM 2742 N N . GLY A 1 338 ? 17.755 1.150 5.071 1.00 87.81 338 GLY A N 1
ATOM 2743 C CA . GLY A 1 338 ? 17.345 2.228 4.186 1.00 87.81 338 GLY A CA 1
ATOM 2744 C C . GLY A 1 338 ? 16.676 3.383 4.913 1.00 87.81 338 GLY A C 1
ATOM 2745 O O . GLY A 1 338 ? 16.618 3.422 6.147 1.00 87.81 338 GLY A O 1
ATOM 2746 N N . LYS A 1 339 ? 16.129 4.306 4.129 1.00 86.88 339 LYS A N 1
ATOM 2747 C CA . LYS A 1 339 ? 15.313 5.435 4.581 1.00 86.88 339 LYS A CA 1
ATOM 2748 C C . LYS A 1 339 ? 14.082 5.587 3.694 1.00 86.88 339 LYS A C 1
ATOM 2750 O O . LYS A 1 339 ? 14.089 5.160 2.542 1.00 86.88 339 LYS A O 1
ATOM 2755 N N . TYR A 1 340 ? 13.044 6.211 4.230 1.00 86.38 340 TYR A N 1
ATOM 2756 C CA . TYR A 1 340 ? 11.886 6.641 3.460 1.00 86.38 340 TYR A CA 1
ATOM 2757 C C . TYR A 1 340 ? 11.559 8.102 3.752 1.00 86.38 340 TYR A C 1
ATOM 2759 O O . TYR A 1 340 ? 11.730 8.574 4.880 1.00 86.38 340 TYR A O 1
ATOM 2767 N N . THR A 1 341 ? 11.024 8.766 2.739 1.00 81.88 341 THR A N 1
ATOM 2768 C CA . THR A 1 341 ? 10.420 10.089 2.816 1.00 81.88 341 THR A CA 1
ATOM 2769 C C . THR A 1 341 ? 9.019 9.996 2.226 1.00 81.88 341 THR A C 1
ATOM 2771 O O . THR A 1 341 ? 8.819 9.494 1.123 1.00 81.88 341 THR A O 1
ATOM 2774 N N . SER A 1 342 ? 8.036 10.443 2.991 1.00 84.00 342 SER A N 1
ATOM 2775 C CA . SER A 1 342 ? 6.625 10.426 2.639 1.00 84.00 342 SER A CA 1
ATOM 2776 C C . SER A 1 342 ? 6.165 11.827 2.268 1.00 84.00 342 SER A C 1
ATOM 2778 O O . SER A 1 342 ? 6.382 12.790 3.004 1.00 84.00 342 SER A O 1
ATOM 2780 N N . TYR A 1 343 ? 5.435 11.904 1.164 1.00 86.75 343 TYR A N 1
ATOM 2781 C CA . TYR A 1 343 ? 4.757 13.085 0.651 1.00 86.75 343 TYR A CA 1
ATOM 2782 C C . TYR A 1 343 ? 3.264 12.776 0.484 1.00 86.75 343 TYR A C 1
ATOM 2784 O O . TYR A 1 343 ? 2.809 11.626 0.572 1.00 86.75 343 TYR A O 1
ATOM 2792 N N . LYS A 1 344 ? 2.449 13.799 0.218 1.00 80.94 344 LYS A N 1
ATOM 2793 C CA . LYS A 1 344 ? 1.042 13.568 -0.139 1.00 80.94 344 LYS A CA 1
ATOM 2794 C C . LYS A 1 344 ? 0.976 12.746 -1.433 1.00 80.94 344 LYS A C 1
ATOM 2796 O O . LYS A 1 344 ? 1.485 13.182 -2.452 1.00 80.94 344 LYS A O 1
ATOM 2801 N N . ASN A 1 345 ? 0.328 11.580 -1.392 1.00 83.25 345 ASN A N 1
ATOM 2802 C CA . ASN A 1 345 ? 0.175 10.643 -2.518 1.00 83.25 345 ASN A CA 1
ATOM 2803 C C . ASN A 1 345 ? 1.483 10.097 -3.135 1.00 83.25 345 ASN A C 1
ATOM 2805 O O . ASN A 1 345 ? 1.410 9.407 -4.147 1.00 83.25 345 ASN A O 1
ATOM 2809 N N . LEU A 1 346 ? 2.648 10.292 -2.503 1.00 93.44 346 LEU A N 1
ATOM 2810 C CA . LEU A 1 346 ? 3.926 9.734 -2.964 1.00 93.44 346 LEU A CA 1
ATOM 2811 C C . LEU A 1 346 ? 4.785 9.274 -1.779 1.00 93.44 346 LEU A C 1
ATOM 2813 O O . LEU A 1 346 ? 4.863 9.979 -0.781 1.00 93.44 346 LEU A O 1
ATOM 2817 N N . ASP A 1 347 ? 5.404 8.101 -1.863 1.00 91.56 347 ASP A N 1
ATOM 2818 C CA . ASP A 1 347 ? 6.470 7.673 -0.948 1.00 91.56 347 ASP A CA 1
ATOM 2819 C C . ASP A 1 347 ? 7.754 7.419 -1.739 1.00 91.56 347 ASP A C 1
ATOM 2821 O O . ASP A 1 347 ? 7.725 6.770 -2.783 1.00 91.56 347 ASP A O 1
ATOM 2825 N N . PHE A 1 348 ? 8.871 7.931 -1.231 1.00 95.19 348 PHE A N 1
ATOM 2826 C CA . PHE A 1 348 ? 10.201 7.788 -1.810 1.00 95.19 348 PHE A CA 1
ATOM 2827 C C . PHE A 1 348 ? 11.091 6.998 -0.850 1.00 95.19 348 PHE A C 1
ATOM 2829 O O . PHE A 1 348 ? 11.228 7.369 0.316 1.00 95.19 348 PHE A O 1
ATOM 2836 N N . LEU A 1 349 ? 11.677 5.895 -1.308 1.00 95.56 349 LEU A N 1
ATOM 2837 C CA . LEU A 1 349 ? 12.467 4.991 -0.475 1.00 95.56 349 LEU A CA 1
ATOM 2838 C C . LEU A 1 349 ? 13.846 4.756 -1.087 1.00 95.56 349 LEU A C 1
ATOM 2840 O O . LEU A 1 349 ? 13.980 4.570 -2.291 1.00 95.56 349 LEU A O 1
ATOM 2844 N N . VAL A 1 350 ? 14.867 4.705 -0.236 1.00 95.00 350 VAL A N 1
ATOM 2845 C CA . VAL A 1 350 ? 16.238 4.366 -0.632 1.00 95.00 350 VAL A CA 1
ATOM 2846 C C . VAL A 1 350 ? 16.724 3.236 0.257 1.00 95.00 350 VAL A C 1
ATOM 2848 O O . VAL A 1 350 ? 16.710 3.363 1.485 1.00 95.00 350 VAL A O 1
ATOM 2851 N N . PHE A 1 351 ? 17.138 2.135 -0.358 1.00 92.44 351 PHE A N 1
ATOM 2852 C CA . PHE A 1 351 ? 17.686 0.965 0.310 1.00 92.44 351 PHE A CA 1
ATOM 2853 C C . PHE A 1 351 ? 19.207 0.975 0.246 1.00 92.44 351 PHE A C 1
ATOM 2855 O O . PHE A 1 351 ? 19.789 1.237 -0.800 1.00 92.44 351 PHE A O 1
ATOM 2862 N N . LYS A 1 352 ? 19.828 0.681 1.387 1.00 90.25 352 LYS A N 1
ATOM 2863 C CA . LYS A 1 352 ? 21.274 0.731 1.566 1.00 90.25 352 LYS A CA 1
ATOM 2864 C C . LYS A 1 352 ? 21.948 -0.561 1.106 1.00 90.25 352 LYS A C 1
ATOM 2866 O O . LYS A 1 352 ? 21.518 -1.638 1.519 1.00 90.25 352 LYS A O 1
ATOM 2871 N N . ASN A 1 353 ? 23.059 -0.437 0.386 1.00 86.56 353 ASN A N 1
ATOM 2872 C CA . ASN A 1 353 ? 23.841 -1.518 -0.215 1.00 86.56 353 ASN A CA 1
ATOM 2873 C C . ASN A 1 353 ? 22.988 -2.412 -1.129 1.00 86.56 353 ASN A C 1
ATOM 2875 O O . ASN A 1 353 ? 23.040 -3.644 -1.042 1.00 86.56 353 ASN A O 1
ATOM 2879 N N . VAL A 1 354 ? 22.142 -1.787 -1.948 1.00 88.44 354 VAL A N 1
ATOM 2880 C CA . VAL A 1 354 ? 21.283 -2.476 -2.918 1.00 88.44 354 VAL A CA 1
ATOM 2881 C C . VAL A 1 354 ? 21.507 -1.859 -4.290 1.00 88.44 354 VAL A C 1
ATOM 2883 O O . VAL A 1 354 ? 21.527 -0.639 -4.406 1.00 88.44 354 VAL A O 1
ATOM 2886 N N . GLY A 1 355 ? 21.650 -2.695 -5.315 1.00 87.62 355 GLY A N 1
ATOM 2887 C CA . GLY A 1 355 ? 21.670 -2.265 -6.710 1.00 87.62 355 GLY A CA 1
ATOM 2888 C C . GLY A 1 355 ? 20.278 -2.045 -7.323 1.00 87.62 355 GLY A C 1
ATOM 2889 O O . GLY A 1 355 ? 19.294 -1.763 -6.641 1.00 87.62 355 GLY A O 1
ATOM 2890 N N . HIS A 1 356 ? 20.186 -2.234 -8.634 1.00 88.38 356 HIS A N 1
ATOM 2891 C CA . HIS A 1 356 ? 19.050 -1.915 -9.494 1.00 88.38 356 HIS A CA 1
ATOM 2892 C C . HIS A 1 356 ? 17.785 -2.712 -9.169 1.00 88.38 356 HIS A C 1
ATOM 2894 O O . HIS A 1 356 ? 16.670 -2.217 -9.293 1.00 88.38 356 HIS A O 1
ATOM 2900 N N . SER A 1 357 ? 17.934 -3.974 -8.757 1.00 84.19 357 SER A N 1
ATOM 2901 C CA . SER A 1 357 ? 16.810 -4.883 -8.510 1.00 84.19 357 SER A CA 1
ATOM 2902 C C . SER A 1 357 ? 16.826 -5.427 -7.084 1.00 84.19 357 SER A C 1
ATOM 2904 O O . SER A 1 357 ? 17.489 -6.421 -6.787 1.00 84.19 357 SER A O 1
ATOM 2906 N N . LEU A 1 358 ? 16.044 -4.794 -6.202 1.00 79.88 358 LEU A N 1
ATOM 2907 C CA . LEU A 1 358 ? 15.906 -5.181 -4.790 1.00 79.88 358 LEU A CA 1
ATOM 2908 C C . LEU A 1 358 ? 15.620 -6.684 -4.606 1.00 79.88 358 LEU A C 1
ATOM 2910 O O . LEU A 1 358 ? 16.247 -7.325 -3.766 1.00 79.88 358 LEU A O 1
ATOM 2914 N N . GLY A 1 359 ? 14.726 -7.269 -5.400 1.00 71.00 359 GLY A N 1
ATOM 2915 C CA . GLY A 1 359 ? 14.248 -8.646 -5.249 1.00 71.00 359 GLY A CA 1
ATOM 2916 C C . GLY A 1 359 ? 15.174 -9.721 -5.782 1.00 71.00 359 GLY A C 1
ATOM 2917 O O . GLY A 1 359 ? 14.942 -10.901 -5.515 1.00 71.00 359 GLY A O 1
ATOM 2918 N N . VAL A 1 360 ? 16.245 -9.339 -6.481 1.00 68.31 360 VAL A N 1
ATOM 2919 C CA . VAL A 1 360 ? 17.327 -10.271 -6.821 1.00 68.31 360 VAL A CA 1
ATOM 2920 C C . VAL A 1 360 ? 18.081 -10.661 -5.551 1.00 68.31 360 VAL A C 1
ATOM 2922 O O . VAL A 1 360 ? 18.404 -11.832 -5.362 1.00 68.31 360 VAL A O 1
ATOM 2925 N N . LEU A 1 361 ? 18.315 -9.694 -4.657 1.00 65.50 361 LEU A N 1
ATOM 2926 C CA . LEU A 1 361 ? 19.127 -9.873 -3.448 1.00 65.50 361 LEU A CA 1
ATOM 2927 C C . LEU A 1 361 ? 18.307 -10.080 -2.190 1.00 65.50 361 LEU A C 1
ATOM 2929 O O . LEU A 1 361 ? 18.672 -10.882 -1.335 1.00 65.50 361 LEU A O 1
ATOM 2933 N N . TYR A 1 362 ? 17.189 -9.373 -2.101 1.00 77.06 362 TYR A N 1
ATOM 2934 C CA . TYR A 1 362 ? 16.343 -9.326 -0.925 1.00 77.06 362 TYR A CA 1
ATOM 2935 C C . TYR A 1 362 ? 14.870 -9.526 -1.314 1.00 77.06 362 TYR A C 1
ATOM 2937 O O . TYR A 1 362 ? 14.037 -8.640 -1.085 1.00 77.06 362 TYR A O 1
ATOM 2945 N N . PRO A 1 363 ? 14.509 -10.684 -1.903 1.00 80.88 363 PRO A N 1
ATOM 2946 C CA . PRO A 1 363 ? 13.140 -10.973 -2.340 1.00 80.88 363 PRO A CA 1
ATOM 2947 C C . PRO A 1 363 ? 12.122 -10.878 -1.199 1.00 80.88 363 PRO A C 1
ATOM 2949 O O . PRO A 1 363 ? 10.971 -10.504 -1.413 1.00 80.88 363 PRO A O 1
ATOM 2952 N N . GLU A 1 364 ? 12.521 -11.193 0.033 1.00 82.44 364 GLU A N 1
ATOM 2953 C CA . GLU A 1 364 ? 11.688 -11.007 1.215 1.00 82.44 364 GLU A CA 1
ATOM 2954 C C . GLU A 1 364 ? 11.447 -9.531 1.544 1.00 82.44 364 GLU A C 1
ATOM 2956 O O . GLU A 1 364 ? 10.346 -9.191 1.969 1.00 82.44 364 GLU A O 1
ATOM 2961 N N . ILE A 1 365 ? 12.432 -8.653 1.329 1.00 82.25 365 ILE A N 1
ATOM 2962 C CA . ILE A 1 365 ? 12.301 -7.218 1.604 1.00 82.25 365 ILE A CA 1
ATOM 2963 C C . ILE A 1 365 ? 11.400 -6.572 0.552 1.00 82.25 365 ILE A C 1
ATOM 2965 O O . ILE A 1 365 ? 10.478 -5.847 0.921 1.00 82.25 365 ILE A O 1
ATOM 2969 N N . GLU A 1 366 ? 11.603 -6.879 -0.734 1.00 85.94 366 GLU A N 1
ATOM 2970 C CA . GLU A 1 366 ? 10.732 -6.376 -1.805 1.00 85.94 366 GLU A CA 1
ATOM 2971 C C . GLU A 1 366 ? 9.292 -6.887 -1.640 1.00 85.94 366 GLU A C 1
ATOM 2973 O O . GLU A 1 366 ? 8.334 -6.123 -1.749 1.00 85.94 366 GLU A O 1
ATOM 2978 N N . PHE A 1 367 ? 9.106 -8.160 -1.277 1.00 87.25 367 PHE A N 1
ATOM 2979 C CA . PHE A 1 367 ? 7.772 -8.689 -0.995 1.00 87.25 367 PHE A CA 1
ATOM 2980 C C . PHE A 1 367 ? 7.089 -7.962 0.171 1.00 87.25 367 PHE A C 1
ATOM 2982 O O . PHE A 1 367 ? 5.901 -7.656 0.103 1.00 87.25 367 PHE A O 1
ATOM 2989 N N . GLU A 1 368 ? 7.815 -7.681 1.253 1.00 82.81 368 GLU A N 1
ATOM 2990 C CA . GLU A 1 368 ? 7.288 -6.946 2.406 1.00 82.81 368 GLU A CA 1
ATOM 2991 C C . GLU A 1 368 ? 6.970 -5.482 2.069 1.00 82.81 368 GLU A C 1
ATOM 2993 O O . GLU A 1 368 ? 5.960 -4.952 2.541 1.00 82.81 368 GLU A O 1
ATOM 2998 N N . LEU A 1 369 ? 7.780 -4.858 1.209 1.00 85.50 369 LEU A N 1
ATOM 2999 C CA . LEU A 1 369 ? 7.531 -3.539 0.635 1.00 85.50 369 LEU A CA 1
ATOM 3000 C C . LEU A 1 369 ? 6.210 -3.533 -0.146 1.00 85.50 369 LEU A C 1
ATOM 3002 O O . LEU A 1 369 ? 5.300 -2.774 0.200 1.00 85.50 369 LEU A O 1
ATOM 3006 N N . HIS A 1 370 ? 6.065 -4.423 -1.133 1.00 86.31 370 HIS A N 1
ATOM 3007 C CA . HIS A 1 370 ? 4.820 -4.571 -1.886 1.00 86.31 370 HIS A CA 1
ATOM 3008 C C . HIS A 1 370 ? 3.648 -4.889 -0.969 1.00 86.31 370 HIS A C 1
ATOM 3010 O O . HIS A 1 370 ? 2.599 -4.270 -1.089 1.00 86.31 370 HIS A O 1
ATOM 3016 N N . ARG A 1 371 ? 3.811 -5.789 0.007 1.00 83.81 371 ARG A N 1
ATOM 3017 C CA . ARG A 1 371 ? 2.742 -6.128 0.952 1.00 83.81 371 ARG A CA 1
ATOM 3018 C C . ARG A 1 371 ? 2.279 -4.909 1.732 1.00 83.81 371 ARG A C 1
ATOM 3020 O O . ARG A 1 371 ? 1.074 -4.740 1.898 1.00 83.81 371 ARG A O 1
ATOM 3027 N N . LYS A 1 372 ? 3.203 -4.089 2.235 1.00 79.56 372 LYS A N 1
ATOM 3028 C CA . LYS A 1 372 ? 2.863 -2.869 2.969 1.00 79.56 372 LYS A CA 1
ATOM 3029 C C . LYS A 1 372 ? 2.074 -1.918 2.070 1.00 79.56 372 LYS A C 1
ATOM 3031 O O . LYS A 1 372 ? 0.961 -1.548 2.417 1.00 79.56 372 LYS A O 1
ATOM 3036 N N . PHE A 1 373 ? 2.593 -1.610 0.885 1.00 77.00 373 PHE A N 1
ATOM 3037 C CA . PHE A 1 373 ? 1.998 -0.595 0.018 1.00 77.00 373 PHE A CA 1
ATOM 3038 C C . PHE A 1 373 ? 0.754 -1.061 -0.745 1.00 77.00 373 PHE A C 1
ATOM 3040 O O . PHE A 1 373 ? -0.145 -0.261 -0.991 1.00 77.00 373 PHE A O 1
ATOM 3047 N N . PHE A 1 374 ? 0.635 -2.347 -1.070 1.00 75.94 374 PHE A N 1
ATOM 3048 C CA . PHE A 1 374 ? -0.593 -2.908 -1.636 1.00 75.94 374 PHE A CA 1
ATOM 3049 C C . PHE A 1 374 ? -1.712 -2.910 -0.590 1.00 75.94 374 PHE A C 1
ATOM 3051 O O . PHE A 1 374 ? -2.842 -2.560 -0.926 1.00 75.94 374 PHE A O 1
ATOM 3058 N N . ASN A 1 375 ? -1.396 -3.188 0.682 1.00 65.00 375 ASN A N 1
ATOM 3059 C CA . ASN A 1 375 ? -2.381 -3.195 1.768 1.00 65.00 375 ASN A CA 1
ATOM 3060 C C . ASN A 1 375 ? -2.623 -1.825 2.425 1.00 65.00 375 ASN A C 1
ATOM 3062 O O . ASN A 1 375 ? -3.643 -1.676 3.094 1.00 65.00 375 ASN A O 1
ATOM 3066 N N . ASP A 1 376 ? -1.781 -0.812 2.187 1.00 55.78 376 ASP A N 1
ATOM 3067 C CA . ASP A 1 376 ? -1.916 0.549 2.749 1.00 55.78 376 ASP A CA 1
ATOM 3068 C C . ASP A 1 376 ? -3.221 1.276 2.333 1.00 55.78 376 ASP A C 1
ATOM 3070 O O . ASP A 1 376 ? -3.504 2.367 2.826 1.00 55.78 376 ASP A O 1
ATOM 3074 N N . GLN A 1 377 ? -4.059 0.681 1.467 1.00 45.09 377 GLN A N 1
ATOM 3075 C CA . GLN A 1 377 ? -5.395 1.199 1.123 1.00 45.09 377 GLN A CA 1
ATOM 3076 C C . GLN A 1 377 ? -6.589 0.367 1.593 1.00 45.09 377 GLN A C 1
ATOM 3078 O O . GLN A 1 377 ? -7.718 0.852 1.478 1.00 45.09 377 GLN A O 1
ATOM 3083 N N . LYS A 1 378 ? -6.404 -0.784 2.250 1.00 50.38 378 LYS A N 1
ATOM 3084 C CA . LYS A 1 378 ? -7.462 -1.254 3.153 1.00 50.38 378 LYS A CA 1
ATOM 3085 C C . LYS A 1 378 ? -7.348 -0.433 4.432 1.00 50.38 378 LYS A C 1
ATOM 3087 O O . LYS A 1 378 ? -6.961 -0.930 5.478 1.00 50.38 378 LYS A O 1
ATOM 3092 N N . LEU A 1 379 ? -7.664 0.865 4.344 1.00 52.59 379 LEU A N 1
ATOM 3093 C CA . LEU A 1 379 ? -8.078 1.587 5.537 1.00 52.59 379 LEU A CA 1
ATOM 3094 C C . LEU A 1 379 ? -9.246 0.766 6.074 1.00 52.59 379 LEU A C 1
ATOM 3096 O O . LEU A 1 379 ? -10.269 0.648 5.399 1.00 52.59 379 LEU A O 1
ATOM 3100 N N . ASP A 1 380 ? -9.077 0.154 7.232 1.00 60.38 380 ASP A N 1
ATOM 3101 C CA . ASP A 1 380 ? -10.170 -0.532 7.894 1.00 60.38 380 ASP A CA 1
ATOM 3102 C C . ASP A 1 380 ? -11.297 0.491 8.111 1.00 60.38 380 ASP A C 1
ATOM 3104 O O . ASP A 1 380 ? -11.051 1.669 8.407 1.00 60.38 380 ASP A O 1
ATOM 3108 N N . ARG A 1 381 ? -12.550 0.101 7.867 1.00 81.25 381 ARG A N 1
ATOM 3109 C CA . ARG A 1 381 ? -13.700 0.963 8.170 1.00 81.25 381 ARG A CA 1
ATOM 3110 C C . ARG A 1 381 ? -14.090 0.711 9.607 1.00 81.25 381 ARG A C 1
ATOM 3112 O O . ARG A 1 381 ? -14.611 -0.349 9.937 1.00 81.25 381 ARG A O 1
ATOM 3119 N N . ILE A 1 382 ? -13.795 1.686 10.452 1.00 84.75 382 ILE A N 1
ATOM 3120 C CA . ILE A 1 382 ? -13.985 1.587 11.890 1.00 84.75 382 ILE A CA 1
ATOM 3121 C C . ILE A 1 382 ? -15.262 2.345 12.243 1.00 84.75 382 ILE A C 1
ATOM 3123 O O . ILE A 1 382 ? -15.283 3.571 12.201 1.00 84.75 382 ILE A O 1
ATOM 3127 N N . PHE A 1 383 ? -16.326 1.638 12.606 1.00 91.50 383 PHE A N 1
ATOM 3128 C CA . PHE A 1 383 ? -17.528 2.267 13.156 1.00 91.50 383 PHE A CA 1
ATOM 3129 C C . PHE A 1 383 ? -17.387 2.374 14.669 1.00 91.50 383 PHE A C 1
ATOM 3131 O O . PHE A 1 383 ? -17.205 1.363 15.344 1.00 91.50 383 PHE A O 1
ATOM 3138 N N . TRP A 1 384 ? -17.424 3.599 15.185 1.00 91.94 384 TRP A N 1
ATOM 3139 C CA . TRP A 1 384 ? -17.241 3.920 16.592 1.00 91.94 384 TRP A CA 1
ATOM 3140 C C . TRP A 1 384 ? -18.580 4.147 17.294 1.00 91.94 384 TRP A C 1
ATOM 3142 O O . TRP A 1 384 ? -19.347 5.027 16.896 1.00 91.94 384 TRP A O 1
ATOM 3152 N N . PHE A 1 385 ? -18.778 3.433 18.402 1.00 89.12 385 PHE A N 1
ATOM 3153 C CA . PHE A 1 385 ? -19.916 3.560 19.311 1.00 89.12 385 PHE A CA 1
ATOM 3154 C C . PHE A 1 385 ? -19.431 3.935 20.713 1.00 89.12 385 PHE A C 1
ATOM 3156 O O . PHE A 1 385 ? -18.613 3.235 21.317 1.00 89.12 385 PHE A O 1
ATOM 3163 N N . ASN A 1 386 ? -19.906 5.054 21.249 1.00 85.25 386 ASN A N 1
ATOM 3164 C CA . ASN A 1 386 ? -19.592 5.444 22.619 1.00 85.25 386 ASN A CA 1
ATOM 3165 C C . ASN A 1 386 ? -20.551 4.781 23.618 1.00 85.25 386 ASN A C 1
ATOM 3167 O O . ASN A 1 386 ? -21.694 4.480 23.293 1.00 85.25 386 ASN A O 1
ATOM 3171 N N . GLY A 1 387 ? -20.061 4.507 24.827 1.00 75.69 387 GLY A N 1
ATOM 3172 C CA . GLY A 1 387 ? -20.833 3.802 25.850 1.00 75.69 387 GLY A CA 1
ATOM 3173 C C . GLY A 1 387 ? -21.488 4.714 26.877 1.00 75.69 387 GLY A C 1
ATOM 3174 O O . GLY A 1 387 ? -21.050 5.835 27.114 1.00 75.69 387 GLY A O 1
ATOM 3175 N N . GLY A 1 388 ? -22.497 4.170 27.551 1.00 73.75 388 GLY A N 1
ATOM 3176 C CA . GLY A 1 388 ? -23.502 4.884 28.328 1.00 73.75 388 GLY A CA 1
ATOM 3177 C C . GLY A 1 388 ? -24.669 5.188 27.394 1.00 73.75 388 GLY A C 1
ATOM 3178 O O . GLY A 1 388 ? -24.434 5.863 26.395 1.00 73.75 388 GLY A O 1
ATOM 3179 N N . PRO A 1 389 ? -25.888 4.692 27.661 1.00 71.31 389 PRO A N 1
ATOM 3180 C CA . PRO A 1 389 ? -26.914 4.663 26.632 1.00 71.31 389 PRO A CA 1
ATOM 3181 C C . PRO A 1 389 ? -27.256 6.042 26.066 1.00 71.31 389 PRO A C 1
ATOM 3183 O O . PRO A 1 389 ? -27.565 6.132 24.895 1.00 71.31 389 PRO A O 1
ATOM 3186 N N . GLY A 1 390 ? -27.077 7.119 26.836 1.00 74.94 390 GLY A N 1
ATOM 3187 C CA . GLY A 1 390 ? -27.256 8.502 26.382 1.00 74.94 390 GLY A CA 1
ATOM 3188 C C . GLY A 1 390 ? -26.001 9.249 25.900 1.00 74.94 390 GLY A C 1
ATOM 3189 O O . GLY A 1 390 ? -26.033 10.474 25.844 1.00 74.94 390 GLY A O 1
ATOM 3190 N N . ARG A 1 391 ? -24.852 8.600 25.657 1.00 83.62 391 ARG A N 1
ATOM 3191 C CA . ARG A 1 391 ? -23.591 9.317 25.369 1.00 83.62 391 ARG A CA 1
ATOM 3192 C C . ARG A 1 391 ? -23.303 9.469 23.883 1.00 83.62 391 ARG A C 1
ATOM 3194 O O . ARG A 1 391 ? -23.141 8.488 23.166 1.00 83.62 391 ARG A O 1
ATOM 3201 N N . SER A 1 392 ? -23.060 10.708 23.458 1.00 87.94 392 SER A N 1
ATOM 3202 C CA . SER A 1 392 ? -22.679 11.016 22.077 1.00 87.94 392 SER A CA 1
ATOM 3203 C C . SER A 1 392 ? -21.334 10.392 21.675 1.00 87.94 392 SER A C 1
ATOM 3205 O O . SER A 1 392 ? -20.325 10.512 22.388 1.00 87.94 392 SER A O 1
ATOM 3207 N N . SER A 1 393 ? -21.289 9.810 20.471 1.00 90.31 393 SER A N 1
ATOM 3208 C CA . SER A 1 393 ? -20.057 9.334 19.830 1.00 90.31 393 SER A CA 1
ATOM 3209 C C . SER A 1 393 ? -19.135 10.448 19.348 1.00 90.31 393 SER A C 1
ATOM 3211 O O . SER A 1 393 ? -17.932 10.209 19.226 1.00 90.31 393 SER A O 1
ATOM 3213 N N . LEU A 1 394 ? -19.623 11.682 19.191 1.00 90.69 394 LEU A N 1
ATOM 3214 C CA . LEU A 1 394 ? -18.755 12.838 18.958 1.00 90.69 394 LEU A CA 1
ATOM 3215 C C . LEU A 1 394 ? -17.875 13.145 20.176 1.00 90.69 394 LEU A C 1
ATOM 3217 O O . LEU A 1 394 ? -16.755 13.620 20.008 1.00 90.69 394 LEU A O 1
ATOM 3221 N N . THR A 1 395 ? -18.275 12.756 21.392 1.00 87.19 395 THR A N 1
ATOM 3222 C CA . THR A 1 395 ? -17.333 12.734 22.527 1.00 87.19 395 THR A CA 1
ATOM 3223 C C . THR A 1 395 ? -16.121 11.841 22.213 1.00 87.19 395 THR A C 1
ATOM 3225 O O . THR A 1 395 ? -14.976 12.228 22.445 1.00 87.19 395 THR A O 1
ATOM 3228 N N . GLY A 1 396 ? -16.351 10.672 21.605 1.00 86.50 396 GLY A N 1
ATOM 3229 C CA . GLY A 1 396 ? -15.298 9.766 21.139 1.00 86.50 396 GLY A CA 1
ATOM 3230 C C . GLY A 1 396 ? -14.412 10.364 20.040 1.00 86.50 396 GLY A C 1
ATOM 3231 O O . GLY A 1 396 ? -13.208 10.100 20.030 1.00 86.50 396 GLY A O 1
ATOM 3232 N N . LEU A 1 397 ? -14.960 11.211 19.161 1.00 89.81 397 LEU A N 1
ATOM 3233 C CA . LEU A 1 397 ? -14.196 11.920 18.125 1.00 89.81 397 LEU A CA 1
ATOM 3234 C C . LEU A 1 397 ? -13.118 12.826 18.733 1.00 89.81 397 LEU A C 1
ATOM 3236 O O . LEU A 1 397 ? -11.978 12.806 18.275 1.00 89.81 397 LEU A O 1
ATOM 3240 N N . PHE A 1 398 ? -13.430 13.569 19.794 1.00 86.75 398 PHE A N 1
ATOM 3241 C CA . PHE A 1 398 ? -12.444 14.441 20.448 1.00 86.75 398 PHE A CA 1
ATOM 3242 C C . PHE A 1 398 ? -11.509 13.684 21.411 1.00 86.75 398 PHE A C 1
ATOM 3244 O O . PHE A 1 398 ? -10.373 14.102 21.661 1.00 86.75 398 PHE A O 1
ATOM 3251 N N . LEU A 1 399 ? -11.938 12.530 21.935 1.00 81.88 399 LEU A N 1
ATOM 3252 C CA . LEU A 1 399 ? -11.096 11.694 22.797 1.00 81.88 399 LEU A CA 1
ATOM 3253 C C . LEU A 1 399 ? -10.096 10.845 22.005 1.00 81.88 399 LEU A C 1
ATOM 3255 O O . LEU A 1 399 ? -8.916 10.818 22.351 1.00 81.88 399 LEU A O 1
ATOM 3259 N N . ASN A 1 400 ? -10.527 10.208 20.919 1.00 83.50 400 ASN A N 1
ATOM 3260 C CA . ASN A 1 400 ? -9.745 9.187 20.212 1.00 83.50 400 ASN A CA 1
ATOM 3261 C C . ASN A 1 400 ? -9.549 9.485 18.718 1.00 83.50 400 ASN A C 1
ATOM 3263 O O . ASN A 1 400 ? -8.817 8.761 18.042 1.00 83.50 400 ASN A O 1
ATOM 3267 N N . GLY A 1 401 ? -10.191 10.531 18.200 1.00 84.94 401 GLY A N 1
ATOM 3268 C CA . GLY A 1 401 ? -10.019 11.005 16.832 1.00 84.94 401 GLY A CA 1
ATOM 3269 C C . GLY A 1 401 ? -8.858 11.996 16.673 1.00 84.94 401 GLY A C 1
ATOM 3270 O O . GLY A 1 401 ? -8.012 12.140 17.560 1.00 84.94 401 GLY A O 1
ATOM 3271 N N . PRO A 1 402 ? -8.774 12.679 15.519 1.00 85.56 402 PRO A N 1
ATOM 3272 C CA . PRO A 1 402 ? -7.587 13.432 15.119 1.00 85.56 402 PRO A CA 1
ATOM 3273 C C . PRO A 1 402 ? -7.480 14.820 15.749 1.00 85.56 402 PRO A C 1
ATOM 3275 O O . PRO A 1 402 ? -6.487 15.506 15.509 1.00 85.56 402 PRO A O 1
ATOM 3278 N N . PHE A 1 403 ? -8.471 15.242 16.532 1.00 87.44 403 PHE A N 1
ATOM 3279 C CA . PHE A 1 403 ? -8.617 16.617 16.992 1.00 87.44 403 PHE A CA 1
ATOM 3280 C C . PHE A 1 403 ? -8.788 16.691 18.510 1.00 87.44 403 PHE A C 1
ATOM 3282 O O . PHE A 1 403 ? -9.485 15.874 19.102 1.00 87.44 403 PHE A O 1
ATOM 3289 N N . ASP A 1 404 ? -8.162 17.687 19.130 1.00 83.62 404 ASP A N 1
ATOM 3290 C CA . ASP A 1 404 ? -8.421 18.122 20.504 1.00 83.62 404 ASP A CA 1
ATOM 3291 C C . ASP A 1 404 ? -8.895 19.579 20.494 1.00 83.62 404 ASP A C 1
ATOM 3293 O O . ASP A 1 404 ? -8.659 20.316 19.536 1.00 83.62 404 ASP A O 1
ATOM 3297 N N . LEU A 1 405 ? -9.546 19.991 21.575 1.00 85.38 405 LEU A N 1
ATOM 3298 C CA . LEU A 1 405 ? -10.020 21.353 21.789 1.00 85.38 405 LEU A CA 1
ATOM 3299 C C . LEU A 1 405 ? -9.202 22.042 22.879 1.00 85.38 405 LEU A C 1
ATOM 3301 O O . LEU A 1 405 ? -8.845 21.410 23.882 1.00 85.38 405 LEU A O 1
ATOM 3305 N N . ASP A 1 406 ? -8.972 23.349 22.725 1.00 83.12 406 ASP A N 1
ATOM 3306 C CA . ASP A 1 406 ? -8.464 24.180 23.822 1.00 83.12 406 ASP A CA 1
ATOM 3307 C C . ASP A 1 406 ? -9.396 24.109 25.052 1.00 83.12 406 ASP A C 1
ATOM 3309 O O . ASP A 1 406 ? -10.535 23.638 24.989 1.00 83.12 406 ASP A O 1
ATOM 3313 N N . SER A 1 407 ? -8.928 24.582 26.210 1.00 78.19 407 SER A N 1
ATOM 3314 C CA . SER A 1 407 ? -9.691 24.499 27.467 1.00 78.19 407 SER A CA 1
ATOM 3315 C C . SER A 1 407 ? -11.039 25.234 27.437 1.00 78.19 407 SER A C 1
ATOM 3317 O O . SER A 1 407 ? -11.858 25.034 28.333 1.00 78.19 407 SER A O 1
ATOM 3319 N N . LYS A 1 408 ? -11.280 26.077 26.424 1.00 80.44 408 LYS A N 1
ATOM 3320 C CA . LYS A 1 408 ? -12.506 26.862 26.247 1.00 80.44 408 LYS A CA 1
ATOM 3321 C C . LYS A 1 408 ? -13.396 26.363 25.101 1.00 80.44 408 LYS A C 1
ATOM 3323 O O . LYS A 1 408 ? -14.478 26.920 24.937 1.00 80.44 408 LYS A O 1
ATOM 3328 N N . GLY A 1 409 ? -12.980 25.358 24.328 1.00 82.81 409 GLY A N 1
ATOM 3329 C CA . GLY A 1 409 ? -13.739 24.848 23.180 1.00 82.81 409 GLY A CA 1
ATOM 3330 C C . GLY A 1 409 ? -13.749 25.773 21.956 1.00 82.81 409 GLY A C 1
ATOM 3331 O O . GLY A 1 409 ? -14.683 25.727 21.162 1.00 82.81 409 GLY A O 1
ATOM 3332 N N . ARG A 1 410 ? -12.759 26.658 21.807 1.00 84.75 410 ARG A N 1
ATOM 3333 C CA . ARG A 1 410 ? -12.712 27.678 20.744 1.00 84.75 410 ARG A CA 1
ATOM 3334 C C . ARG A 1 410 ? -11.870 27.244 19.550 1.00 84.75 410 ARG A C 1
ATOM 3336 O O . ARG A 1 410 ? -12.284 27.452 18.410 1.00 84.75 410 ARG A O 1
ATOM 3343 N N . GLU A 1 411 ? -10.732 26.610 19.811 1.00 85.88 411 GLU A N 1
ATOM 3344 C CA . GLU A 1 411 ? -9.757 26.206 18.793 1.00 85.88 411 GLU A CA 1
ATOM 3345 C C . GLU A 1 411 ? -9.617 24.685 18.719 1.00 85.88 411 GLU A C 1
ATOM 3347 O O . GLU A 1 411 ? -9.570 24.017 19.754 1.00 85.88 411 GLU A O 1
ATOM 3352 N N . ILE A 1 412 ? -9.485 24.160 17.497 1.00 88.00 412 ILE A N 1
ATOM 3353 C CA . ILE A 1 412 ? -9.126 22.764 17.234 1.00 88.00 412 ILE A CA 1
ATOM 3354 C C . ILE A 1 412 ? -7.612 22.645 17.053 1.00 88.00 412 ILE A C 1
ATOM 3356 O O . ILE A 1 412 ? -6.992 23.439 16.349 1.00 88.00 412 ILE A O 1
ATOM 3360 N N . ARG A 1 413 ? -7.022 21.600 17.635 1.00 83.94 413 ARG A N 1
ATOM 3361 C CA . ARG A 1 413 ? -5.617 21.221 17.449 1.00 83.94 413 ARG A CA 1
ATOM 3362 C C . ARG A 1 413 ? -5.514 19.775 16.995 1.00 83.94 413 ARG A C 1
ATOM 3364 O O . ARG A 1 413 ? -6.264 18.921 17.457 1.00 83.94 413 ARG A O 1
ATOM 3371 N N . LYS A 1 414 ? -4.568 19.477 16.105 1.00 79.50 414 LYS A N 1
ATOM 3372 C CA . LYS A 1 414 ? -4.339 18.113 15.613 1.00 79.50 414 LYS A CA 1
ATOM 3373 C C . LYS A 1 414 ? -3.634 17.265 16.677 1.00 79.50 414 LYS A C 1
ATOM 3375 O O . LYS A 1 414 ? -2.631 17.688 17.248 1.00 79.50 414 LYS A O 1
ATOM 3380 N N . LYS A 1 415 ? -4.126 16.049 16.914 1.00 76.44 415 LYS A N 1
ATOM 3381 C CA . LYS A 1 415 ? -3.525 15.073 17.832 1.00 76.44 415 LYS A CA 1
ATOM 3382 C C . LYS A 1 415 ? -2.475 14.228 17.117 1.00 76.44 415 LYS A C 1
ATOM 3384 O O . LYS A 1 415 ? -2.637 13.829 15.964 1.00 76.44 415 LYS A O 1
ATOM 3389 N N . SER A 1 416 ? -1.397 13.907 17.830 1.00 66.94 416 SER A N 1
ATOM 3390 C CA . SER A 1 416 ? -0.327 13.037 17.326 1.00 66.94 416 SER A CA 1
ATOM 3391 C C . SER A 1 416 ? -0.708 11.553 17.327 1.00 66.94 416 SER A C 1
ATOM 3393 O O . SER A 1 416 ? -0.103 10.779 16.589 1.00 66.94 416 SER A O 1
ATOM 3395 N N . LEU A 1 417 ? -1.714 11.145 18.103 1.00 68.56 417 LEU A N 1
ATOM 3396 C CA . LEU A 1 417 ? -2.259 9.787 18.147 1.00 68.56 417 LEU A CA 1
ATOM 3397 C C . LEU A 1 417 ? -3.777 9.853 17.957 1.00 68.56 417 LEU A C 1
ATOM 3399 O O . LEU A 1 417 ? -4.439 10.663 18.601 1.00 68.56 417 LEU A O 1
ATOM 3403 N N . SER A 1 418 ? -4.294 9.033 17.043 1.00 78.75 418 SER A N 1
ATOM 3404 C CA . SER A 1 418 ? -5.700 9.014 16.630 1.00 78.75 418 SER A CA 1
ATOM 3405 C C . SER A 1 418 ? -6.040 7.668 15.995 1.00 78.75 418 SER A C 1
ATOM 3407 O O . SER A 1 418 ? -5.210 7.112 15.272 1.00 78.75 418 SER A O 1
ATOM 3409 N N . PHE A 1 419 ? -7.272 7.193 16.182 1.00 77.50 419 PHE A N 1
ATOM 3410 C CA . PHE A 1 419 ? -7.816 6.035 15.464 1.00 77.50 419 PHE A CA 1
ATOM 3411 C C . PHE A 1 419 ? -7.874 6.256 13.948 1.00 77.50 419 PHE A C 1
ATOM 3413 O O . PHE A 1 419 ? -7.775 5.299 13.189 1.00 77.50 419 PHE A O 1
ATOM 3420 N N . THR A 1 420 ? -7.915 7.509 13.486 1.00 78.94 420 THR A N 1
ATOM 3421 C CA . THR A 1 420 ? -7.843 7.827 12.049 1.00 78.94 420 THR A CA 1
ATOM 3422 C C . THR A 1 420 ? -6.491 7.502 11.411 1.00 78.94 420 THR A C 1
ATOM 3424 O O . THR A 1 420 ? -6.356 7.583 10.196 1.00 78.94 420 THR A O 1
ATOM 3427 N N . LYS A 1 421 ? -5.477 7.148 12.214 1.00 72.69 421 LYS A N 1
ATOM 3428 C CA . LYS A 1 421 ? -4.211 6.585 11.723 1.00 72.69 421 LYS A CA 1
ATOM 3429 C C . LYS A 1 421 ? -4.287 5.078 11.456 1.00 72.69 421 LYS A C 1
ATOM 3431 O O . LYS A 1 421 ? -3.377 4.552 10.831 1.00 72.69 421 LYS A O 1
ATOM 3436 N N . LEU A 1 422 ? -5.318 4.401 11.967 1.00 71.75 422 LEU A N 1
ATOM 3437 C CA . LEU A 1 422 ? -5.560 2.968 11.771 1.00 71.75 422 LEU A CA 1
ATOM 3438 C C . LEU A 1 422 ? -6.530 2.710 10.612 1.00 71.75 422 LEU A C 1
ATOM 3440 O O . LEU A 1 422 ? -6.414 1.703 9.929 1.00 71.75 422 LEU A O 1
ATOM 3444 N N . GLY A 1 423 ? -7.482 3.615 10.387 1.00 77.00 423 GLY A N 1
ATOM 3445 C CA . GLY A 1 423 ? -8.509 3.458 9.365 1.00 77.00 423 GLY A CA 1
ATOM 3446 C C . GLY A 1 423 ? -9.415 4.682 9.261 1.00 77.00 423 GLY A C 1
ATOM 3447 O O . GLY A 1 423 ? -9.269 5.647 10.012 1.00 77.00 423 GLY A O 1
ATOM 3448 N N . SER A 1 424 ? -10.376 4.656 8.338 1.00 84.44 424 SER A N 1
ATOM 3449 C CA . SER A 1 424 ? -11.426 5.680 8.300 1.00 84.44 424 SER A CA 1
ATOM 3450 C C . SER A 1 424 ? -12.437 5.392 9.406 1.00 84.44 424 SER A C 1
ATOM 3452 O O . SER A 1 424 ? -13.016 4.306 9.438 1.00 84.44 424 SER A O 1
ATOM 3454 N N . VAL A 1 425 ? -12.641 6.358 10.303 1.00 88.31 425 VAL A N 1
ATOM 3455 C CA . VAL A 1 425 ? -13.511 6.197 11.474 1.00 88.31 425 VAL A CA 1
ATOM 3456 C C . VAL A 1 425 ? -14.838 6.914 11.249 1.00 88.31 425 VAL A C 1
ATOM 3458 O O . VAL A 1 425 ? -14.847 8.107 10.947 1.00 88.31 425 VAL A O 1
ATOM 3461 N N . VAL A 1 426 ? -15.943 6.198 11.427 1.00 91.25 426 VAL A N 1
ATOM 3462 C CA . VAL A 1 426 ? -17.312 6.724 11.384 1.00 91.25 426 VAL A CA 1
ATOM 3463 C C . VAL A 1 426 ? -17.862 6.712 12.804 1.00 91.25 426 VAL A C 1
ATOM 3465 O O . VAL A 1 426 ? -17.970 5.651 13.409 1.00 91.25 426 VAL A O 1
ATOM 3468 N N . TYR A 1 427 ? -18.193 7.877 13.353 1.00 91.56 427 TYR A N 1
ATOM 3469 C CA . TYR A 1 427 ? -18.749 8.001 14.703 1.00 91.56 427 TYR A CA 1
ATOM 3470 C C . TYR A 1 427 ? -20.274 7.993 14.621 1.00 91.56 427 TYR A C 1
ATOM 3472 O O . TYR A 1 427 ? -20.851 8.928 14.076 1.00 91.56 427 TYR A O 1
ATOM 3480 N N . ILE A 1 428 ? -20.915 6.945 15.145 1.00 88.88 428 ILE A N 1
ATOM 3481 C CA . ILE A 1 428 ? -22.376 6.799 15.107 1.00 88.88 428 ILE A CA 1
ATOM 3482 C C . ILE A 1 428 ? -22.963 7.294 16.428 1.00 88.88 428 ILE A C 1
ATOM 3484 O O . ILE A 1 428 ? -22.674 6.737 17.487 1.00 88.88 428 ILE A O 1
ATOM 3488 N N . GLU A 1 429 ? -23.765 8.356 16.378 1.00 86.00 429 GLU A N 1
ATOM 3489 C CA . GLU A 1 429 ? -24.536 8.846 17.523 1.00 86.00 429 GLU A CA 1
ATOM 3490 C C . GLU A 1 429 ? -25.851 8.071 17.621 1.00 86.00 429 GLU A C 1
ATOM 3492 O O . GLU A 1 429 ? -26.706 8.166 16.742 1.00 86.00 429 GLU A O 1
ATOM 3497 N N . SER A 1 430 ? -25.991 7.263 18.667 1.00 79.19 430 SER A N 1
ATOM 3498 C CA . SER A 1 430 ? -27.117 6.351 18.832 1.00 79.19 430 SER A CA 1
ATOM 3499 C C . SER A 1 430 ? -27.287 5.949 20.297 1.00 79.19 430 SER A C 1
ATOM 3501 O O . SER A 1 430 ? -26.281 5.904 21.018 1.00 79.19 430 SER A O 1
ATOM 3503 N N . PRO A 1 431 ? -28.519 5.630 20.738 1.00 76.94 431 PRO A N 1
ATOM 3504 C CA . PRO A 1 431 ? -29.795 5.764 20.021 1.00 76.94 431 PRO A CA 1
ATOM 3505 C C . PRO A 1 431 ? -30.298 7.214 19.983 1.00 76.94 431 PRO A C 1
ATOM 3507 O O . PRO A 1 431 ? -29.870 8.055 20.764 1.00 76.94 431 PRO A O 1
ATOM 3510 N N . THR A 1 432 ? -31.238 7.539 19.098 1.00 76.81 432 THR A N 1
ATOM 3511 C CA . THR A 1 432 ? -31.953 8.829 19.141 1.00 76.81 432 THR A CA 1
ATOM 3512 C C . THR A 1 432 ? -32.623 9.028 20.516 1.00 76.81 432 THR A C 1
ATOM 3514 O O . THR A 1 432 ? -33.260 8.084 20.989 1.00 76.81 432 THR A O 1
ATOM 3517 N N . PRO A 1 433 ? -32.549 10.214 21.163 1.00 79.12 433 PRO A N 1
ATOM 3518 C CA . PRO A 1 433 ? -32.064 11.510 20.669 1.00 79.12 433 PRO A CA 1
ATOM 3519 C C . PRO A 1 433 ? -30.616 11.883 21.061 1.00 79.12 433 PRO A C 1
ATOM 3521 O O . PRO A 1 433 ? -30.342 13.031 21.395 1.00 79.12 433 PRO A O 1
ATOM 3524 N N . VAL A 1 434 ? -29.682 10.930 21.091 1.00 84.88 434 VAL A N 1
ATOM 3525 C CA . VAL A 1 434 ? -28.302 11.204 21.521 1.00 84.88 434 VAL A CA 1
ATOM 3526 C C . VAL A 1 434 ? -27.562 12.144 20.562 1.00 84.88 434 VAL A C 1
ATOM 3528 O O . VAL A 1 434 ? -27.447 11.873 19.367 1.00 84.88 434 VAL A O 1
ATOM 3531 N N . GLY A 1 435 ? -26.942 13.191 21.111 1.00 88.00 435 GLY A N 1
ATOM 3532 C CA . GLY A 1 435 ? -26.083 14.110 20.373 1.00 88.00 435 GLY A CA 1
ATOM 3533 C C . GLY A 1 435 ? -26.859 14.952 19.366 1.00 88.00 435 GLY A C 1
ATOM 3534 O O . GLY A 1 435 ? -27.674 15.78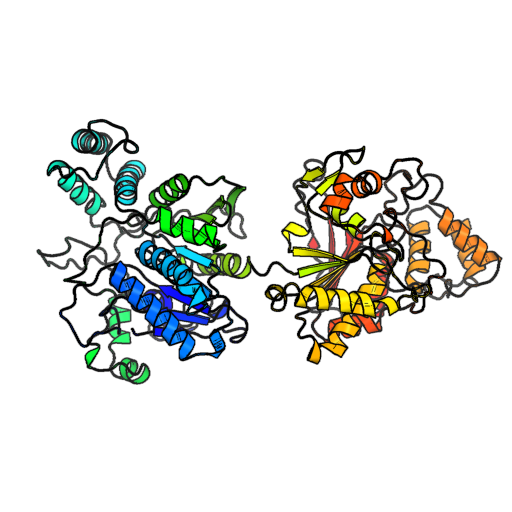2 19.758 1.00 88.00 435 GLY A O 1
ATOM 3535 N N . PHE A 1 436 ? -26.568 14.791 18.072 1.00 90.19 436 PHE A N 1
ATOM 3536 C CA . PHE A 1 436 ? -27.362 15.395 16.997 1.00 90.19 436 PHE A CA 1
ATOM 3537 C C . PHE A 1 436 ? -28.351 14.428 16.349 1.00 90.19 436 PHE A C 1
ATOM 3539 O O . PHE A 1 436 ? -29.078 14.837 15.443 1.00 90.19 436 PHE A O 1
ATOM 3546 N N . SER A 1 437 ? -28.403 13.167 16.779 1.00 86.88 437 SER A N 1
ATOM 3547 C CA . SER A 1 437 ? -29.409 12.229 16.288 1.00 86.88 437 SER A CA 1
ATOM 3548 C C . SER A 1 437 ? -30.776 12.634 16.830 1.00 86.88 437 SER A C 1
ATOM 3550 O O . SER A 1 437 ? -30.952 12.788 18.033 1.00 86.88 437 SER A O 1
ATOM 3552 N N . TYR A 1 438 ? -31.757 12.815 15.948 1.00 82.69 438 TYR A N 1
ATOM 3553 C CA . TYR A 1 438 ? -33.094 13.289 16.303 1.00 82.69 438 TYR A CA 1
ATOM 3554 C C . TYR A 1 438 ? -34.173 12.479 15.590 1.00 82.69 438 TYR A C 1
ATOM 3556 O O . TYR A 1 438 ? -33.914 11.704 14.668 1.00 82.69 438 TYR A O 1
ATOM 3564 N N . SER A 1 439 ? -35.404 12.643 16.059 1.00 77.31 439 SER A N 1
ATOM 3565 C CA . SER A 1 439 ? -36.584 11.984 15.523 1.00 77.31 439 SER A CA 1
ATOM 3566 C C . SER A 1 439 ? -37.636 13.031 15.182 1.00 77.31 439 SER A C 1
ATOM 3568 O O . SER A 1 439 ? -37.851 13.965 15.947 1.00 77.31 439 SER A O 1
ATOM 3570 N N . THR A 1 440 ? -38.355 12.812 14.083 1.00 78.06 440 THR A N 1
ATOM 3571 C CA . THR A 1 440 ? -39.526 13.612 13.703 1.00 78.06 440 THR A CA 1
ATOM 3572 C C . THR A 1 440 ? -40.859 13.026 14.184 1.00 78.06 440 THR A C 1
ATOM 3574 O O . THR A 1 440 ? -41.900 13.611 13.901 1.00 78.06 440 THR A O 1
ATOM 3577 N N . LYS A 1 441 ? -40.868 11.882 14.893 1.00 71.81 441 LYS A N 1
ATOM 3578 C CA . LYS A 1 441 ? -42.093 11.310 15.495 1.00 71.81 441 LYS A CA 1
ATOM 3579 C C . LYS A 1 441 ? -42.044 11.342 17.023 1.00 71.81 441 LYS A C 1
ATOM 3581 O O . LYS A 1 441 ? -41.001 11.070 17.618 1.00 71.81 441 LYS A O 1
ATOM 3586 N N . ASP A 1 442 ? -43.207 11.551 17.634 1.00 60.47 442 ASP A N 1
ATOM 3587 C CA . ASP A 1 442 ? -43.383 11.728 19.085 1.00 60.47 442 ASP A CA 1
ATOM 3588 C C . ASP A 1 442 ? -43.118 10.469 19.931 1.00 60.47 442 ASP A C 1
ATOM 3590 O O . ASP A 1 442 ? -42.970 10.561 21.146 1.00 60.47 442 ASP A O 1
ATOM 3594 N N . SER A 1 443 ? -43.040 9.279 19.320 1.00 58.75 443 SER A N 1
ATOM 3595 C CA . SER A 1 443 ? -42.690 8.039 20.024 1.00 58.75 443 SER A CA 1
ATOM 3596 C C . SER A 1 443 ? -41.699 7.199 19.223 1.00 58.75 443 SER A C 1
ATOM 3598 O O . SER A 1 443 ? -42.008 6.694 18.144 1.00 58.75 443 SER A O 1
ATOM 3600 N N . HIS A 1 444 ? -40.496 7.043 19.769 1.00 61.34 444 HIS A N 1
ATOM 3601 C CA . HIS A 1 444 ? -39.517 6.065 19.307 1.00 61.34 444 HIS A CA 1
ATOM 3602 C C . HIS A 1 444 ? -39.052 5.243 20.509 1.00 61.34 444 HIS A C 1
ATOM 3604 O O . HIS A 1 444 ? -38.722 5.829 21.541 1.00 61.34 444 HIS A O 1
ATOM 3610 N N . PRO A 1 445 ? -39.063 3.902 20.424 1.00 58.44 445 PRO A N 1
ATOM 3611 C CA . PR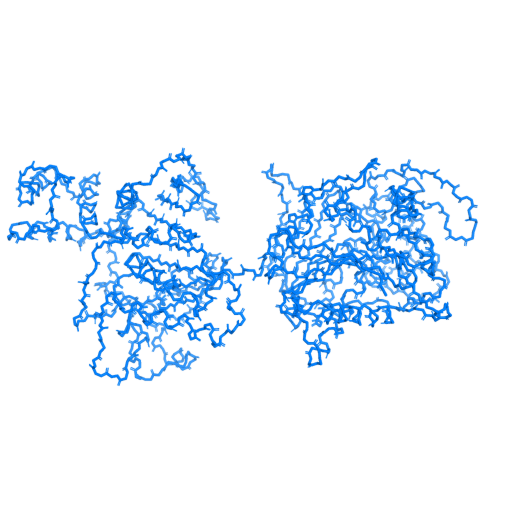O A 1 445 ? -38.541 3.074 21.497 1.00 58.44 445 PRO A CA 1
ATOM 3612 C C . PRO A 1 445 ? -37.035 3.314 21.633 1.00 58.44 445 PRO A C 1
ATOM 3614 O O . PRO A 1 445 ? -36.281 3.104 20.686 1.00 58.44 445 PRO A O 1
ATOM 3617 N N . VAL A 1 446 ? -36.615 3.755 22.818 1.00 67.38 446 VAL A N 1
ATOM 3618 C CA . VAL A 1 446 ? -35.205 3.895 23.186 1.00 67.38 446 VAL A CA 1
ATOM 3619 C C . VAL A 1 446 ? -34.846 2.695 24.064 1.00 67.38 446 VAL A C 1
ATOM 3621 O O . VAL A 1 446 ? -35.049 2.697 25.278 1.00 67.38 446 VAL A O 1
ATOM 3624 N N . ASP A 1 447 ? -34.413 1.612 23.428 1.00 67.69 447 ASP A N 1
ATOM 3625 C CA . ASP A 1 447 ? -34.038 0.360 24.087 1.00 67.69 447 ASP A CA 1
ATOM 3626 C C . ASP A 1 447 ? -32.777 -0.242 23.450 1.00 67.69 447 ASP A C 1
ATOM 3628 O O . ASP A 1 447 ? -32.323 0.209 22.395 1.00 67.69 447 ASP A O 1
ATOM 3632 N N . ASP A 1 448 ? -32.215 -1.289 24.065 1.00 63.56 448 ASP A N 1
ATOM 3633 C CA . ASP A 1 448 ? -31.023 -1.978 23.533 1.00 63.56 448 ASP A CA 1
ATOM 3634 C C . ASP A 1 448 ? -31.247 -2.543 22.114 1.00 63.56 448 ASP A C 1
ATOM 3636 O O . ASP A 1 448 ? -30.314 -2.780 21.339 1.00 63.56 448 ASP A O 1
ATOM 3640 N N . GLN A 1 449 ? -32.509 -2.758 21.733 1.00 60.25 449 GLN A N 1
ATOM 3641 C CA . GLN A 1 449 ? -32.918 -3.261 20.426 1.00 60.25 449 GLN A CA 1
ATOM 3642 C C . GLN A 1 449 ? -32.883 -2.183 19.328 1.00 60.25 449 GLN A C 1
ATOM 3644 O O . GLN A 1 449 ? -32.941 -2.535 18.141 1.00 60.25 449 GLN A O 1
ATOM 3649 N N . GLY A 1 450 ? -32.649 -0.915 19.702 1.00 61.62 450 GLY A N 1
ATOM 3650 C CA . GLY A 1 450 ? -32.279 0.208 18.828 1.00 61.62 450 GLY A CA 1
ATOM 3651 C C . GLY A 1 450 ? -31.090 -0.077 17.898 1.00 61.62 450 GLY A C 1
ATOM 3652 O O . GLY A 1 450 ? -30.931 0.586 16.877 1.00 61.62 450 GLY A O 1
ATOM 3653 N N . THR A 1 451 ? -30.357 -1.171 18.142 1.00 58.47 451 THR A N 1
ATOM 3654 C CA . THR A 1 451 ? -29.464 -1.864 17.192 1.00 58.47 451 THR A CA 1
ATOM 3655 C C . THR A 1 451 ? -30.006 -1.918 15.747 1.00 58.47 451 THR A C 1
ATOM 3657 O O . THR A 1 451 ? -29.235 -1.916 14.785 1.00 58.47 451 THR A O 1
ATOM 3660 N N . ALA A 1 452 ? -31.330 -2.003 15.552 1.00 57.31 452 ALA A N 1
ATOM 3661 C CA . ALA A 1 452 ? -31.933 -1.990 14.219 1.00 57.31 452 ALA A CA 1
ATOM 3662 C C . ALA A 1 452 ? -31.657 -0.696 13.431 1.00 57.31 452 ALA A C 1
ATOM 3664 O O . ALA A 1 452 ? -31.555 -0.766 12.205 1.00 57.31 452 ALA A O 1
ATOM 3665 N N . ASP A 1 453 ? -31.527 0.445 14.104 1.00 68.38 453 ASP A N 1
ATOM 3666 C CA . ASP A 1 453 ? -31.249 1.733 13.470 1.00 68.38 453 ASP A CA 1
ATOM 3667 C C . ASP A 1 453 ? -29.749 1.934 13.233 1.00 68.38 453 ASP A C 1
ATOM 3669 O O . ASP A 1 453 ? -29.380 2.387 12.152 1.00 68.38 453 ASP A O 1
ATOM 3673 N N . ASP A 1 454 ? -28.879 1.457 14.131 1.00 78.56 454 ASP A N 1
ATOM 3674 C CA . ASP A 1 454 ? -27.419 1.437 13.912 1.00 78.56 454 ASP A CA 1
ATOM 3675 C C . ASP A 1 454 ? -27.040 0.643 12.667 1.00 78.56 454 ASP A C 1
ATOM 3677 O O . ASP A 1 454 ? -26.249 1.065 11.822 1.00 78.56 454 ASP A O 1
ATOM 3681 N N . TYR A 1 455 ? -27.654 -0.527 12.538 1.00 80.38 455 TYR A N 1
ATOM 3682 C CA . TYR A 1 455 ? -27.495 -1.383 11.382 1.00 80.38 455 TYR A CA 1
ATOM 3683 C C . TYR A 1 455 ? -27.944 -0.686 10.085 1.00 80.38 455 TYR A C 1
ATOM 3685 O O . TYR A 1 455 ? -27.217 -0.730 9.092 1.00 80.38 455 TYR A O 1
ATOM 3693 N N . LYS A 1 456 ? -29.102 -0.008 10.083 1.00 80.69 456 LYS A N 1
ATOM 3694 C CA . LYS A 1 456 ? -29.557 0.770 8.917 1.00 80.69 456 LYS A CA 1
ATOM 3695 C C . LYS A 1 456 ? -28.623 1.937 8.617 1.00 80.69 456 LYS A C 1
ATOM 3697 O O . LYS A 1 456 ? -28.357 2.186 7.449 1.00 80.69 456 LYS A O 1
ATOM 3702 N N . ALA A 1 457 ? -28.109 2.626 9.635 1.00 84.38 457 ALA A N 1
ATOM 3703 C CA . ALA A 1 457 ? -27.172 3.729 9.456 1.00 84.38 457 ALA A CA 1
ATOM 3704 C C . ALA A 1 457 ? -25.891 3.263 8.747 1.00 84.38 457 ALA A C 1
ATOM 3706 O O . ALA A 1 457 ? -25.429 3.924 7.820 1.00 84.38 457 ALA A O 1
ATOM 3707 N N . ILE A 1 458 ? -25.365 2.086 9.110 1.00 87.19 458 ILE A N 1
ATOM 3708 C CA . ILE A 1 458 ? -24.234 1.469 8.401 1.00 87.19 458 ILE A CA 1
ATOM 3709 C C . ILE A 1 458 ? -24.592 1.188 6.937 1.00 87.19 458 ILE A C 1
ATOM 3711 O O . ILE A 1 458 ? -23.784 1.467 6.055 1.00 87.19 458 ILE A O 1
ATOM 3715 N N . LEU A 1 459 ? -25.788 0.668 6.648 1.00 84.44 459 LEU A N 1
ATOM 3716 C CA . LEU A 1 459 ? -26.197 0.410 5.264 1.00 84.44 459 LEU A CA 1
ATOM 3717 C C . LEU A 1 459 ? -26.350 1.674 4.439 1.00 84.44 459 LEU A C 1
ATOM 3719 O O . LEU A 1 459 ? -25.781 1.742 3.357 1.00 84.44 459 LEU A O 1
ATOM 3723 N N . LEU A 1 460 ? -27.070 2.666 4.959 1.00 86.19 460 LEU A N 1
ATOM 3724 C CA . LEU A 1 460 ? -27.263 3.947 4.288 1.00 86.19 460 LEU A CA 1
ATOM 3725 C C . LEU A 1 460 ? -25.916 4.625 4.038 1.00 86.19 460 LEU A C 1
ATOM 3727 O O . LEU A 1 460 ? -25.681 5.152 2.958 1.00 86.19 460 LEU A O 1
ATOM 3731 N N . PHE A 1 461 ? -24.981 4.528 4.986 1.00 86.88 461 PHE A N 1
ATOM 3732 C CA . PHE A 1 461 ? -23.610 4.983 4.780 1.00 86.88 461 PHE A CA 1
ATOM 3733 C C . PHE A 1 461 ? -22.906 4.221 3.642 1.00 86.88 461 PHE A C 1
ATOM 3735 O O . PHE A 1 461 ? -22.236 4.830 2.814 1.00 86.88 461 PHE A O 1
ATOM 3742 N N . LEU A 1 462 ? -23.039 2.895 3.570 1.00 83.38 462 LEU A N 1
ATOM 3743 C CA . LEU A 1 462 ? -22.437 2.088 2.499 1.00 83.38 462 LEU A CA 1
ATOM 3744 C C . LEU A 1 462 ? -23.131 2.260 1.136 1.00 83.38 462 LEU A C 1
ATOM 3746 O O . LEU A 1 462 ? -22.524 1.960 0.108 1.00 83.38 462 LEU A O 1
ATOM 3750 N N . GLU A 1 463 ? -24.387 2.699 1.115 1.00 83.62 463 GLU A N 1
ATOM 3751 C CA . GLU A 1 463 ? -25.132 3.077 -0.091 1.00 83.62 463 GLU A CA 1
ATOM 3752 C C . GLU A 1 463 ? -24.726 4.460 -0.592 1.00 83.62 463 GLU A C 1
ATOM 3754 O O . GLU A 1 463 ? -24.432 4.607 -1.775 1.00 83.62 463 GLU A O 1
ATOM 3759 N N . GLU A 1 464 ? -24.625 5.440 0.305 1.00 85.12 464 GLU A N 1
ATOM 3760 C CA . GLU A 1 464 ? -24.160 6.795 -0.007 1.00 85.12 464 GLU A CA 1
ATOM 3761 C C . GLU A 1 464 ? -22.677 6.807 -0.411 1.00 85.12 464 GLU A C 1
ATOM 3763 O O . GLU A 1 464 ? -22.242 7.580 -1.267 1.00 85.12 464 GLU A O 1
ATOM 3768 N N . TYR A 1 465 ? -21.882 5.892 0.154 1.00 78.75 465 TYR A N 1
ATOM 3769 C CA . TYR A 1 465 ? -20.464 5.738 -0.158 1.00 78.75 465 TYR A CA 1
ATOM 3770 C C . TYR A 1 465 ? -20.130 4.327 -0.685 1.00 78.75 465 TYR A C 1
ATOM 3772 O O . TYR A 1 465 ? -19.400 3.578 -0.019 1.00 78.75 465 TYR A O 1
ATOM 3780 N N . PRO A 1 466 ? -20.543 3.964 -1.924 1.00 72.94 466 PRO A N 1
ATOM 3781 C CA . PRO A 1 466 ? -20.378 2.614 -2.484 1.00 72.94 466 PRO A CA 1
ATOM 3782 C C . PRO A 1 466 ? -18.932 2.119 -2.517 1.00 72.94 466 PRO A C 1
ATOM 3784 O O . PRO A 1 466 ? -18.675 0.923 -2.368 1.00 72.94 466 PRO A O 1
ATOM 3787 N N . LYS A 1 467 ? -17.969 3.046 -2.633 1.00 68.38 467 LYS A N 1
ATOM 3788 C CA . LYS A 1 467 ? -16.526 2.766 -2.561 1.00 68.38 467 LYS A CA 1
ATOM 3789 C C . LYS A 1 467 ? -16.116 2.011 -1.290 1.00 68.38 467 LYS A C 1
ATOM 3791 O O . LYS A 1 467 ? -15.043 1.421 -1.257 1.00 68.38 467 LYS A O 1
ATOM 3796 N N . PHE A 1 468 ? -16.942 2.016 -0.243 1.00 71.62 468 PHE A N 1
ATOM 3797 C CA . PHE A 1 468 ? -16.661 1.352 1.027 1.00 71.62 468 PHE A CA 1
ATOM 3798 C C . PHE A 1 468 ? -17.261 -0.051 1.169 1.00 71.62 468 PHE A C 1
ATOM 3800 O O . PHE A 1 468 ? -16.871 -0.748 2.102 1.00 71.62 468 PHE A O 1
ATOM 3807 N N . ARG A 1 469 ? -18.114 -0.523 0.245 1.00 70.56 469 ARG A N 1
ATOM 3808 C CA . ARG A 1 469 ? -18.748 -1.855 0.353 1.00 70.56 469 ARG A CA 1
ATOM 3809 C C . ARG A 1 469 ? -17.757 -3.022 0.381 1.00 70.56 469 ARG A C 1
ATOM 3811 O O . ARG A 1 469 ? -17.982 -3.991 1.093 1.00 70.56 469 ARG A O 1
ATOM 3818 N N . ASN A 1 470 ? -16.641 -2.905 -0.338 1.00 67.94 470 ASN A N 1
ATOM 3819 C CA . ASN A 1 470 ? -15.652 -3.985 -0.456 1.00 67.94 470 ASN A CA 1
ATOM 3820 C C . ASN A 1 470 ? -14.543 -3.930 0.617 1.00 67.94 470 ASN A C 1
ATOM 3822 O O . ASN A 1 470 ? -13.613 -4.734 0.589 1.00 67.94 470 ASN A O 1
ATOM 3826 N N . HIS A 1 471 ? -14.608 -2.979 1.554 1.00 75.44 471 HIS A N 1
ATOM 3827 C CA . HIS A 1 471 ? -13.584 -2.810 2.588 1.00 75.44 471 HIS A CA 1
ATOM 3828 C C . HIS A 1 471 ? -13.845 -3.706 3.799 1.00 75.44 471 HIS A C 1
ATOM 3830 O O . HIS A 1 471 ? -14.985 -4.052 4.093 1.00 75.44 471 HIS A O 1
ATOM 3836 N N . GLU A 1 472 ? -12.785 -4.054 4.530 1.00 83.75 472 GLU A N 1
ATOM 3837 C CA . GLU A 1 472 ? -12.927 -4.711 5.829 1.00 83.75 472 GLU A CA 1
ATOM 3838 C C . GLU A 1 472 ? -13.579 -3.750 6.831 1.00 83.75 472 GLU A C 1
ATOM 3840 O O . GLU A 1 472 ? -13.161 -2.597 6.978 1.00 83.75 472 GLU A O 1
ATOM 3845 N N . ILE A 1 473 ? -14.626 -4.225 7.505 1.00 87.50 473 ILE A N 1
ATOM 3846 C CA . ILE A 1 473 ? -15.381 -3.454 8.491 1.00 87.50 473 ILE A CA 1
ATOM 3847 C C . ILE A 1 473 ? -15.058 -3.955 9.895 1.00 87.50 473 ILE A C 1
ATOM 3849 O O . ILE A 1 473 ? -15.060 -5.160 10.165 1.00 87.50 473 ILE A O 1
ATOM 3853 N N . PHE A 1 474 ? -14.822 -3.008 10.797 1.00 91.12 474 PHE A N 1
ATOM 3854 C CA . PHE A 1 474 ? -14.600 -3.230 12.215 1.00 91.12 474 PHE A CA 1
ATOM 3855 C C . PHE A 1 474 ? -15.565 -2.380 13.026 1.00 91.12 474 PHE A C 1
ATOM 3857 O O . PHE A 1 474 ? -15.737 -1.188 12.765 1.00 91.12 474 PHE A O 1
ATOM 3864 N N . LEU A 1 475 ? -16.172 -2.984 14.042 1.00 92.81 475 LEU A N 1
ATOM 3865 C CA . LEU A 1 475 ? -17.010 -2.262 14.996 1.00 92.81 475 LEU A CA 1
ATOM 3866 C C . LEU A 1 475 ? -16.208 -2.049 16.275 1.00 92.81 475 LEU A C 1
ATOM 3868 O O . LEU A 1 475 ? -15.678 -2.997 16.853 1.00 92.81 475 LEU A O 1
ATOM 3872 N N . THR A 1 476 ? -16.095 -0.808 16.721 1.00 92.19 476 THR A N 1
ATOM 3873 C CA . THR A 1 476 ? -15.337 -0.467 17.920 1.00 92.19 476 THR A CA 1
ATOM 3874 C C . THR A 1 476 ? -16.151 0.404 18.851 1.00 92.19 476 THR A C 1
ATOM 3876 O O . THR A 1 476 ? -17.025 1.155 18.429 1.00 92.19 476 THR A O 1
ATOM 3879 N N . GLY A 1 477 ? -15.837 0.347 20.135 1.00 90.88 477 GLY A N 1
ATOM 3880 C CA . GLY A 1 477 ? -16.484 1.219 21.097 1.00 90.88 477 GLY A CA 1
ATOM 3881 C C . GLY A 1 477 ? -15.903 1.102 22.487 1.00 90.88 477 GLY A C 1
ATOM 3882 O O . GLY A 1 477 ? -14.879 0.449 22.694 1.00 90.88 477 GLY A O 1
ATOM 3883 N N . VAL A 1 478 ? -16.561 1.748 23.442 1.00 89.06 478 VAL A N 1
ATOM 3884 C CA . VAL A 1 478 ? -16.163 1.726 24.852 1.00 89.06 478 VAL A CA 1
ATOM 3885 C C . VAL A 1 478 ? -17.368 1.510 25.767 1.00 89.06 478 VAL A C 1
ATOM 3887 O O . VAL A 1 478 ? -18.481 1.887 25.413 1.00 89.06 478 VAL A O 1
ATOM 3890 N N . SER A 1 479 ? -17.164 0.946 26.958 1.00 88.56 479 SER A N 1
ATOM 3891 C CA . SER A 1 479 ? -18.173 0.847 28.021 1.00 88.56 479 SER A CA 1
ATOM 3892 C C . SER A 1 479 ? -19.445 0.104 27.571 1.00 88.56 479 SER A C 1
ATOM 3894 O O . SER A 1 479 ? -19.353 -1.048 27.142 1.00 88.56 479 SER A O 1
ATOM 3896 N N . TYR A 1 480 ? -20.626 0.728 27.660 1.00 85.50 480 TYR A N 1
ATOM 3897 C CA . TYR A 1 480 ? -21.918 0.131 27.275 1.00 85.50 480 TYR A CA 1
ATOM 3898 C C . TYR A 1 480 ? -22.030 -0.227 25.783 1.00 85.50 480 TYR A C 1
ATOM 3900 O O . TYR A 1 480 ? -22.908 -0.995 25.410 1.00 85.50 480 TYR A O 1
ATOM 3908 N N . ALA A 1 481 ? -21.095 0.219 24.932 1.00 88.12 481 ALA A N 1
ATOM 3909 C CA . ALA A 1 481 ? -20.964 -0.323 23.577 1.00 88.12 481 ALA A CA 1
ATOM 3910 C C . ALA A 1 481 ? -20.725 -1.850 23.573 1.00 88.12 481 ALA A C 1
ATOM 3912 O O . ALA A 1 481 ? -20.962 -2.506 22.563 1.00 88.12 481 ALA A O 1
ATOM 3913 N N . GLY A 1 482 ? -20.300 -2.422 24.709 1.00 88.69 482 GLY A N 1
ATOM 3914 C CA . GLY A 1 482 ? -20.283 -3.862 24.961 1.00 88.69 482 GLY A CA 1
ATOM 3915 C C . GLY A 1 482 ? -21.644 -4.549 24.827 1.00 88.69 482 GLY A C 1
ATOM 3916 O O . GLY A 1 482 ? -21.664 -5.734 24.533 1.00 88.69 482 GLY A O 1
ATOM 3917 N N . MET A 1 483 ? -22.759 -3.829 24.949 1.00 85.56 483 MET A N 1
ATOM 3918 C CA . MET A 1 483 ? -24.102 -4.362 24.700 1.00 85.56 483 MET A CA 1
ATOM 3919 C C . MET A 1 483 ? -24.473 -4.205 23.219 1.00 85.56 483 MET A C 1
ATOM 3921 O O . MET A 1 483 ? -24.812 -5.173 22.540 1.00 85.56 483 MET A O 1
ATOM 3925 N N . TYR A 1 484 ? -24.301 -2.993 22.682 1.00 83.25 484 TYR A N 1
ATOM 3926 C CA . TYR A 1 484 ? -24.696 -2.643 21.313 1.00 83.25 484 TYR A CA 1
ATOM 3927 C C . TYR A 1 484 ? -23.934 -3.412 20.240 1.00 83.25 484 TYR A C 1
ATOM 3929 O O . TYR A 1 484 ? -24.530 -3.952 19.310 1.00 83.25 484 TYR A O 1
ATOM 3937 N N . ILE A 1 485 ? -22.607 -3.488 20.359 1.00 90.38 485 ILE A N 1
ATOM 3938 C CA . ILE A 1 485 ? -21.766 -4.059 19.307 1.00 90.38 485 ILE A CA 1
ATOM 3939 C C . ILE A 1 485 ? -22.058 -5.556 19.116 1.00 90.38 485 ILE A C 1
ATOM 3941 O O . ILE A 1 485 ? -22.308 -5.945 17.977 1.00 90.38 485 ILE A O 1
ATOM 3945 N N . PRO A 1 486 ? -22.098 -6.419 20.153 1.00 90.56 486 PRO A N 1
ATOM 3946 C CA . PRO A 1 486 ? -22.457 -7.827 19.963 1.00 90.56 486 PRO A CA 1
ATOM 3947 C C . PRO A 1 486 ? -23.863 -8.034 19.382 1.00 90.56 486 PRO A C 1
ATOM 3949 O O . PRO A 1 486 ? -24.055 -8.909 18.533 1.00 90.56 486 PRO A O 1
ATOM 3952 N N . MET A 1 487 ? -24.839 -7.211 19.781 1.00 87.31 487 MET A N 1
ATOM 3953 C CA . MET A 1 487 ? -26.190 -7.244 19.210 1.00 87.31 487 MET A CA 1
ATOM 3954 C C . MET A 1 487 ? -26.185 -6.872 17.721 1.00 87.31 487 MET A C 1
ATOM 3956 O O . MET A 1 487 ? -26.800 -7.564 16.901 1.00 87.31 487 MET A O 1
ATOM 3960 N N . LEU A 1 488 ? -25.436 -5.832 17.353 1.00 88.62 488 LEU A N 1
ATOM 3961 C CA . LEU A 1 488 ? -25.259 -5.380 15.977 1.00 88.62 488 LEU A CA 1
ATOM 3962 C C . LEU A 1 488 ? -24.548 -6.424 15.113 1.00 88.62 488 LEU A C 1
ATOM 3964 O O . LEU A 1 488 ? -24.984 -6.693 13.994 1.00 88.62 488 LEU A O 1
ATOM 3968 N N . VAL A 1 489 ? -23.511 -7.078 15.641 1.00 90.94 489 VAL A N 1
ATOM 3969 C CA . VAL A 1 489 ? -22.812 -8.176 14.955 1.00 90.94 489 VAL A CA 1
ATOM 3970 C C . VAL A 1 489 ? -23.778 -9.303 14.609 1.00 90.94 489 VAL A C 1
ATOM 3972 O O . VAL A 1 489 ? -23.818 -9.729 13.455 1.00 90.94 489 VAL A O 1
ATOM 3975 N N . LYS A 1 490 ? -24.598 -9.755 15.568 1.00 89.56 490 LYS A N 1
ATOM 3976 C CA . LYS A 1 490 ? -25.619 -10.782 15.313 1.00 89.56 490 LYS A CA 1
ATOM 3977 C C . LYS A 1 490 ? -26.561 -10.352 14.188 1.00 89.56 490 LYS A C 1
ATOM 3979 O O . LYS A 1 490 ? -26.811 -11.136 13.278 1.00 89.56 490 LYS A O 1
ATOM 3984 N N . LYS A 1 491 ? -27.027 -9.098 14.208 1.00 87.50 491 LYS A N 1
ATOM 3985 C CA . LYS A 1 491 ? -27.919 -8.549 13.175 1.00 87.50 491 LYS A CA 1
ATOM 3986 C C . LYS A 1 491 ? -27.272 -8.528 11.786 1.00 87.50 491 LYS A C 1
ATOM 3988 O O . LYS A 1 491 ? -27.927 -8.893 10.812 1.00 87.50 491 LYS A O 1
ATOM 3993 N N . ILE A 1 492 ? -26.006 -8.110 11.700 1.00 88.88 492 ILE A N 1
ATOM 3994 C CA . ILE A 1 492 ? -25.230 -8.090 10.452 1.00 88.88 492 ILE A CA 1
ATOM 3995 C C . ILE A 1 492 ? -25.067 -9.513 9.920 1.00 88.88 492 ILE A C 1
ATOM 3997 O O . ILE A 1 492 ? -25.361 -9.746 8.753 1.00 88.88 492 ILE A O 1
ATOM 4001 N N . ILE A 1 493 ? -24.671 -10.466 10.770 1.00 88.19 493 ILE A N 1
ATOM 4002 C CA . ILE A 1 493 ? -24.502 -11.878 10.394 1.00 88.19 493 ILE A CA 1
ATOM 4003 C C . ILE A 1 493 ? -25.820 -12.463 9.868 1.00 88.19 493 ILE A C 1
ATOM 4005 O O . ILE A 1 493 ? -25.844 -13.012 8.770 1.00 88.19 493 ILE A O 1
ATOM 4009 N N . GLU A 1 494 ? -26.927 -12.290 10.599 1.00 87.62 494 GLU A N 1
ATOM 4010 C CA . GLU A 1 494 ? -28.253 -12.814 10.224 1.00 87.62 494 GLU A CA 1
ATOM 4011 C C . GLU A 1 494 ? -28.753 -12.292 8.876 1.00 87.62 494 GLU A C 1
ATOM 4013 O O . GLU A 1 494 ? -29.523 -12.961 8.191 1.00 87.62 494 GLU A O 1
ATOM 4018 N N . ARG A 1 495 ? -28.342 -11.082 8.498 1.00 83.56 495 ARG A N 1
ATOM 4019 C CA . ARG A 1 495 ? -28.794 -10.430 7.271 1.00 83.56 495 ARG A CA 1
ATOM 4020 C C . ARG A 1 495 ? -27.729 -10.404 6.183 1.00 83.56 495 ARG A C 1
ATOM 4022 O O . ARG A 1 495 ? -28.019 -9.899 5.105 1.00 83.56 495 ARG A O 1
ATOM 4029 N N . ASN A 1 496 ? -26.531 -10.957 6.401 1.00 78.75 496 ASN A N 1
ATOM 4030 C CA . ASN A 1 496 ? -25.381 -10.685 5.532 1.00 78.75 496 ASN A CA 1
ATOM 4031 C C . ASN A 1 496 ? -25.579 -11.123 4.073 1.00 78.75 496 ASN A C 1
ATOM 4033 O O . ASN A 1 496 ? -25.006 -10.519 3.173 1.00 78.75 496 ASN A O 1
ATOM 4037 N N . GLN A 1 497 ? -26.454 -12.104 3.835 1.00 65.69 497 GLN A N 1
ATOM 4038 C CA . GLN A 1 497 ? -26.871 -12.530 2.493 1.00 65.69 497 GLN A CA 1
ATOM 4039 C C . GLN A 1 497 ? -27.486 -11.391 1.658 1.00 65.69 497 GLN A C 1
ATOM 4041 O O . GLN A 1 497 ? -27.366 -11.392 0.440 1.00 65.69 497 GLN A O 1
ATOM 4046 N N . ILE A 1 498 ? -28.124 -10.415 2.310 1.00 65.12 498 ILE A N 1
ATOM 4047 C CA . ILE A 1 498 ? -28.721 -9.226 1.681 1.00 65.12 498 ILE A CA 1
ATOM 4048 C C . ILE A 1 498 ? -27.739 -8.046 1.694 1.00 65.12 498 ILE A C 1
ATOM 4050 O O . ILE A 1 498 ? -27.809 -7.158 0.851 1.00 65.12 498 ILE A O 1
ATOM 4054 N N . LEU A 1 499 ? -26.828 -8.015 2.666 1.00 66.19 499 LEU A N 1
ATOM 4055 C CA . LEU A 1 499 ? -26.048 -6.819 2.987 1.00 66.19 499 LEU A CA 1
ATOM 4056 C C . LEU A 1 499 ? -24.676 -6.781 2.359 1.00 66.19 499 LEU A C 1
ATOM 4058 O O . LEU A 1 499 ? -24.160 -5.694 2.117 1.00 66.19 499 LEU A O 1
ATOM 4062 N N . ASN A 1 500 ? -24.087 -7.956 2.145 1.00 75.31 500 ASN A N 1
ATOM 4063 C CA . ASN A 1 500 ? -22.726 -8.096 1.664 1.00 75.31 500 ASN A CA 1
ATOM 4064 C C . ASN A 1 500 ? -21.722 -7.237 2.468 1.00 75.31 500 ASN A C 1
ATOM 4066 O O . ASN A 1 500 ? -20.867 -6.559 1.901 1.00 75.31 500 ASN A O 1
ATOM 4070 N N . ILE A 1 501 ? -21.853 -7.224 3.801 1.00 82.06 501 ILE A N 1
ATOM 4071 C CA . ILE A 1 501 ? -20.943 -6.518 4.705 1.00 82.06 501 ILE A CA 1
ATOM 4072 C C . ILE A 1 501 ? -19.754 -7.428 5.033 1.00 82.06 501 ILE A C 1
ATOM 4074 O O . ILE A 1 501 ? -19.902 -8.518 5.593 1.00 82.06 501 ILE A O 1
ATOM 4078 N N . ASN A 1 502 ? -18.544 -6.945 4.752 1.00 82.81 502 ASN A N 1
ATOM 4079 C CA . ASN A 1 502 ? -17.295 -7.641 5.057 1.00 82.81 502 ASN A CA 1
ATOM 4080 C C . ASN A 1 502 ? -16.812 -7.361 6.500 1.00 82.81 502 ASN A C 1
ATOM 4082 O O . ASN A 1 502 ? -15.771 -6.740 6.721 1.00 82.81 502 ASN A O 1
ATOM 4086 N N . LEU A 1 503 ? -17.590 -7.792 7.498 1.00 88.31 503 LEU A N 1
ATOM 4087 C CA . LEU A 1 503 ? -17.266 -7.640 8.924 1.00 88.31 503 LEU A CA 1
ATOM 4088 C C . LEU A 1 503 ? -16.102 -8.565 9.329 1.00 88.31 503 LEU A C 1
ATOM 4090 O O . LEU A 1 503 ? -16.222 -9.784 9.246 1.00 88.31 503 LEU A O 1
ATOM 4094 N N . LYS A 1 504 ? -14.985 -7.996 9.803 1.00 88.94 504 LYS A N 1
ATOM 4095 C CA . LYS A 1 504 ? -13.759 -8.745 10.159 1.00 88.94 504 LYS A CA 1
ATOM 4096 C C . LYS A 1 504 ? -13.421 -8.771 11.642 1.00 88.94 504 LYS A C 1
ATOM 4098 O O . LYS A 1 504 ? -12.592 -9.585 12.071 1.00 88.94 504 LYS A O 1
ATOM 4103 N N . GLY A 1 505 ? -13.995 -7.874 12.436 1.00 90.69 505 GLY A N 1
ATOM 4104 C CA . GLY A 1 505 ? -13.727 -7.869 13.864 1.00 90.69 505 GLY A CA 1
ATOM 4105 C C . GLY A 1 505 ? -14.469 -6.813 14.663 1.00 90.69 505 GLY A C 1
ATOM 4106 O O . GLY A 1 505 ? -15.010 -5.851 14.123 1.00 90.69 505 GLY A O 1
ATOM 4107 N N . ILE A 1 506 ? -14.444 -7.005 15.975 1.00 93.56 506 ILE A N 1
ATOM 4108 C CA . ILE A 1 506 ? -14.908 -6.059 16.975 1.00 93.56 506 ILE A CA 1
ATOM 4109 C C . ILE A 1 506 ? -13.815 -5.779 18.005 1.00 93.56 506 ILE A C 1
ATOM 4111 O O . ILE A 1 506 ? -13.065 -6.681 18.388 1.00 93.56 506 ILE A O 1
ATOM 4115 N N . ALA A 1 507 ? -13.733 -4.532 18.462 1.00 91.75 507 ALA A N 1
ATOM 4116 C CA . ALA A 1 507 ? -12.811 -4.105 19.510 1.00 91.75 507 ALA A CA 1
ATOM 4117 C C . ALA A 1 507 ? -13.540 -3.238 20.540 1.00 91.75 507 ALA A C 1
ATOM 4119 O O . ALA A 1 507 ? -14.025 -2.160 20.216 1.00 91.75 507 ALA A O 1
ATOM 4120 N N . ILE A 1 508 ? -13.636 -3.688 21.788 1.00 92.06 508 ILE A N 1
ATOM 4121 C CA . ILE A 1 508 ? -14.437 -2.989 22.798 1.00 92.06 508 ILE A CA 1
ATOM 4122 C C . ILE A 1 508 ? -13.585 -2.699 24.030 1.00 92.06 508 ILE A C 1
ATOM 4124 O O . ILE A 1 508 ? -13.091 -3.610 24.698 1.00 92.06 508 ILE A O 1
ATOM 4128 N N . GLY A 1 509 ? -13.406 -1.409 24.309 1.00 90.19 509 GLY A N 1
ATOM 4129 C CA . GLY A 1 509 ? -12.695 -0.917 25.481 1.00 90.19 509 GLY A CA 1
ATOM 4130 C C . GLY A 1 509 ? -13.598 -0.908 26.705 1.00 90.19 509 GLY A C 1
ATOM 4131 O O . GLY A 1 509 ? -14.746 -0.489 26.608 1.00 90.19 509 GLY A O 1
ATOM 4132 N N . ALA A 1 510 ? -13.103 -1.344 27.859 1.00 88.88 510 ALA A N 1
ATOM 4133 C CA . ALA A 1 510 ? -13.852 -1.347 29.113 1.00 88.88 510 ALA A CA 1
ATOM 4134 C C . ALA A 1 510 ? -15.265 -1.956 28.951 1.00 88.88 510 ALA A C 1
ATOM 4136 O O . ALA A 1 510 ? -16.255 -1.407 29.427 1.00 88.88 510 ALA A O 1
ATOM 4137 N N . ALA A 1 511 ? -15.381 -3.050 28.188 1.00 89.56 511 ALA A N 1
ATOM 4138 C CA . ALA A 1 511 ? -16.663 -3.533 27.684 1.00 89.56 511 ALA A CA 1
ATOM 4139 C C . ALA A 1 511 ? -17.600 -3.990 28.814 1.00 89.56 511 ALA A C 1
ATOM 4141 O O . ALA A 1 511 ? -17.258 -4.899 29.579 1.00 89.56 511 ALA A O 1
ATOM 4142 N N . SER A 1 512 ? -18.793 -3.392 28.875 1.00 87.62 512 SER A N 1
ATOM 4143 C CA . SER A 1 512 ? -19.904 -3.857 29.708 1.00 87.62 512 SER A CA 1
ATOM 4144 C C . SER A 1 512 ? -20.664 -4.936 28.941 1.00 87.62 512 SER A C 1
ATOM 4146 O O . SER A 1 512 ? -21.362 -4.617 27.988 1.00 87.62 512 SER A O 1
ATOM 4148 N N . LEU A 1 513 ? -20.455 -6.205 29.303 1.00 85.62 513 LEU A N 1
ATOM 4149 C CA . LEU A 1 513 ? -20.976 -7.375 28.569 1.00 85.62 513 LEU A CA 1
ATOM 4150 C C . LEU A 1 513 ? -21.954 -8.228 29.390 1.00 85.62 513 LEU A C 1
ATOM 4152 O O . LEU A 1 513 ? -22.654 -9.083 28.847 1.00 85.62 513 LEU A O 1
ATOM 4156 N N . CYS A 1 514 ? -21.948 -8.060 30.712 1.00 83.44 514 CYS A N 1
ATOM 4157 C CA . CYS A 1 514 ? -22.761 -8.850 31.624 1.00 83.44 514 CYS A CA 1
ATOM 4158 C C . CYS A 1 514 ? -22.958 -8.095 32.935 1.00 83.44 514 CYS A C 1
ATOM 4160 O O . CYS A 1 514 ? -22.050 -8.016 33.764 1.00 83.44 514 CYS A O 1
ATOM 4162 N N . ASP A 1 515 ? -24.175 -7.619 33.152 1.00 77.25 515 ASP A N 1
ATOM 4163 C CA . ASP A 1 515 ? -24.562 -6.820 34.312 1.00 77.25 515 ASP A CA 1
ATOM 4164 C C . ASP A 1 515 ? -24.308 -7.521 35.654 1.00 77.25 515 ASP A C 1
ATOM 4166 O O . ASP A 1 515 ? -23.840 -6.921 36.631 1.00 77.25 515 ASP A O 1
ATOM 4170 N N . LYS A 1 516 ? -24.576 -8.832 35.698 1.00 76.44 516 LYS A N 1
ATOM 4171 C CA . LYS A 1 516 ? -24.340 -9.663 36.886 1.00 76.44 516 LYS A CA 1
ATOM 4172 C C . LYS A 1 516 ? -22.860 -9.676 37.262 1.00 76.44 516 LYS A C 1
ATOM 4174 O O . LYS A 1 516 ? -22.530 -9.535 38.440 1.00 76.44 516 LYS A O 1
ATOM 4179 N N . LEU A 1 517 ? -21.979 -9.825 36.270 1.00 79.50 517 LEU A N 1
ATOM 4180 C CA . LEU A 1 517 ? -20.531 -9.780 36.474 1.00 79.50 517 LEU A CA 1
ATOM 4181 C C . LEU A 1 517 ? -20.064 -8.361 36.796 1.00 79.50 517 LEU A C 1
ATOM 4183 O O . LEU A 1 517 ? -19.206 -8.198 37.658 1.00 79.50 517 LEU A O 1
ATOM 4187 N N . SER A 1 518 ? -20.655 -7.337 36.172 1.00 79.06 518 SER A N 1
ATOM 4188 C CA . SER A 1 518 ? -20.299 -5.940 36.417 1.00 79.06 518 SER A CA 1
ATOM 4189 C C . SER A 1 518 ? -20.481 -5.549 37.880 1.00 79.06 518 SER A C 1
ATOM 4191 O O . SER A 1 518 ? -19.582 -4.947 38.462 1.00 79.06 518 SER A O 1
ATOM 4193 N N . ILE A 1 519 ? -21.610 -5.910 38.502 1.00 76.75 519 ILE A N 1
ATOM 4194 C CA . ILE A 1 519 ? -21.843 -5.594 39.919 1.00 76.75 519 ILE A CA 1
ATOM 4195 C C . ILE A 1 519 ? -20.840 -6.325 40.816 1.00 76.75 519 ILE A C 1
ATOM 4197 O O . ILE A 1 519 ? -20.225 -5.686 41.668 1.00 76.75 519 ILE A O 1
ATOM 4201 N N . LYS A 1 520 ? -20.639 -7.634 40.617 1.00 80.81 520 LYS A N 1
ATOM 4202 C CA . LYS A 1 520 ? -19.683 -8.422 41.415 1.00 80.81 520 LYS A CA 1
ATOM 4203 C C . LYS A 1 520 ? -18.262 -7.869 41.312 1.00 80.81 520 LYS A C 1
ATOM 4205 O O . LYS A 1 520 ? -17.638 -7.603 42.334 1.00 80.81 520 LYS A O 1
ATOM 4210 N N . ALA A 1 521 ? -17.794 -7.632 40.087 1.00 83.81 521 ALA A N 1
ATOM 4211 C CA . ALA A 1 521 ? -16.442 -7.158 39.823 1.00 83.81 521 ALA A CA 1
ATOM 4212 C C . ALA A 1 521 ? -16.188 -5.763 40.409 1.00 83.81 521 ALA A C 1
ATOM 4214 O O . ALA A 1 521 ? -15.089 -5.502 40.879 1.00 83.81 521 ALA A O 1
ATOM 4215 N N . ARG A 1 522 ? -17.195 -4.875 40.433 1.00 80.31 522 ARG A N 1
ATOM 4216 C CA . ARG A 1 522 ? -17.084 -3.570 41.106 1.00 80.31 522 ARG A CA 1
ATOM 4217 C C . ARG A 1 522 ? -16.863 -3.715 42.606 1.00 80.31 522 ARG A C 1
ATOM 4219 O O . ARG A 1 522 ? -15.991 -3.049 43.145 1.00 80.31 522 ARG A O 1
ATOM 4226 N N . PHE A 1 523 ? -17.631 -4.576 43.272 1.00 80.19 523 PHE A N 1
ATOM 4227 C CA . PHE A 1 523 ? -17.475 -4.810 44.710 1.00 80.19 523 PHE A CA 1
ATOM 4228 C C . PHE A 1 523 ? -16.114 -5.399 45.057 1.00 80.19 523 PHE A C 1
ATOM 4230 O O . PHE A 1 523 ? -15.448 -4.912 45.967 1.00 80.19 523 PHE A O 1
ATOM 4237 N N . GLU A 1 524 ? -15.710 -6.418 44.307 1.00 83.56 524 GLU A N 1
ATOM 4238 C CA . GLU A 1 524 ? -14.403 -7.051 44.439 1.00 83.56 524 GLU A CA 1
ATOM 4239 C C . GLU A 1 524 ? -13.284 -6.030 44.215 1.00 83.56 524 GLU A C 1
ATOM 4241 O O . GLU A 1 524 ? -12.425 -5.885 45.074 1.00 83.56 524 GLU A O 1
ATOM 4246 N N . TYR A 1 525 ? -13.367 -5.223 43.152 1.00 84.81 525 TYR A N 1
ATOM 4247 C CA . TYR A 1 525 ? -12.415 -4.145 42.884 1.00 84.81 525 TYR A CA 1
ATOM 4248 C C . TYR A 1 525 ? -12.348 -3.137 44.028 1.00 84.81 525 TYR A C 1
ATOM 4250 O O . TYR A 1 525 ? -11.258 -2.787 44.476 1.00 84.81 525 TYR A O 1
ATOM 4258 N N . SER A 1 526 ? -13.500 -2.675 44.521 1.00 79.94 526 SER A N 1
ATOM 4259 C CA . SER A 1 526 ? -13.550 -1.719 45.623 1.00 79.94 526 SER A CA 1
ATOM 4260 C C . SER A 1 526 ? -12.894 -2.263 46.891 1.00 79.94 526 SER A C 1
ATOM 4262 O O . SER A 1 526 ? -12.212 -1.514 47.582 1.00 79.94 526 SER A O 1
ATOM 4264 N N . TYR A 1 527 ? -13.058 -3.549 47.189 1.00 84.00 527 TYR A N 1
ATOM 4265 C CA . TYR A 1 527 ? -12.422 -4.186 48.340 1.00 84.00 527 TYR A CA 1
ATOM 4266 C C . TYR A 1 527 ? -10.919 -4.408 48.133 1.00 84.00 527 TYR A C 1
ATOM 4268 O O . TYR A 1 527 ? -10.119 -3.954 48.947 1.00 84.00 527 TYR A O 1
ATOM 4276 N N . THR A 1 528 ? -10.504 -5.005 47.012 1.00 83.62 528 THR A N 1
ATOM 4277 C CA . THR A 1 528 ? -9.086 -5.320 46.764 1.00 83.62 528 THR A CA 1
ATOM 4278 C C . THR A 1 528 ? -8.207 -4.079 46.603 1.00 83.62 528 THR A C 1
ATOM 4280 O O . THR A 1 528 ? -6.998 -4.164 46.791 1.00 83.62 528 THR A O 1
ATOM 4283 N N . HIS A 1 529 ? -8.798 -2.927 46.272 1.00 82.00 529 HIS A N 1
ATOM 4284 C CA . HIS A 1 529 ? -8.102 -1.639 46.169 1.00 82.00 529 HIS A CA 1
ATOM 4285 C C . HIS A 1 529 ? -8.280 -0.756 47.418 1.00 82.00 529 HIS A C 1
ATOM 4287 O O . HIS A 1 529 ? -7.893 0.410 47.406 1.00 82.00 529 HIS A O 1
ATOM 4293 N N . GLY A 1 530 ? -8.859 -1.291 48.501 1.00 78.69 530 GLY A N 1
ATOM 4294 C CA . GLY A 1 530 ? -8.955 -0.612 49.798 1.00 78.69 530 GLY A CA 1
ATOM 4295 C C . GLY A 1 530 ? -10.016 0.492 49.891 1.00 78.69 530 GLY A C 1
ATOM 4296 O O . GLY A 1 530 ? -10.045 1.227 50.875 1.00 78.69 530 GLY A O 1
ATOM 4297 N N . PHE A 1 531 ? -10.910 0.617 48.905 1.00 78.50 531 PHE A N 1
ATOM 4298 C CA . PHE A 1 531 ? -12.056 1.536 48.965 1.00 78.50 531 PHE A CA 1
ATOM 4299 C C . PHE A 1 531 ? -13.182 1.009 49.873 1.00 78.50 531 PHE A C 1
ATOM 4301 O O . PHE A 1 531 ? -13.997 1.786 50.375 1.00 78.50 531 PHE A O 1
ATOM 4308 N N . LEU A 1 532 ? -13.229 -0.308 50.092 1.00 78.75 532 LEU A N 1
ATOM 4309 C CA . LEU A 1 532 ? -14.048 -0.974 51.103 1.00 78.75 532 LEU A CA 1
ATOM 4310 C C . LEU A 1 532 ? -13.131 -1.612 52.148 1.00 78.75 532 LEU A C 1
ATOM 4312 O O . LEU A 1 532 ? -12.250 -2.390 51.797 1.00 78.75 532 LEU A O 1
ATOM 4316 N N . ASP A 1 533 ? -13.370 -1.311 53.422 1.00 81.00 533 ASP A N 1
ATOM 4317 C CA . ASP A 1 533 ? -12.745 -2.037 54.529 1.00 81.00 533 ASP A CA 1
ATOM 4318 C C . ASP A 1 533 ? -13.401 -3.415 54.739 1.00 81.00 533 ASP A C 1
ATOM 4320 O O . ASP A 1 533 ? -14.482 -3.709 54.212 1.00 81.00 533 ASP A O 1
ATOM 4324 N N . GLU A 1 534 ? -12.729 -4.265 55.520 1.00 85.50 534 GLU A N 1
ATOM 4325 C CA . GLU A 1 534 ? -13.179 -5.625 55.837 1.00 85.50 534 GLU A CA 1
ATOM 4326 C C . GLU A 1 534 ? -14.585 -5.636 56.442 1.00 85.50 534 GLU A C 1
ATOM 4328 O O . GLU A 1 534 ? -15.437 -6.423 56.036 1.00 85.50 534 GLU A O 1
ATOM 4333 N N . GLU A 1 535 ? -14.867 -4.729 57.377 1.00 86.06 535 GLU A N 1
ATOM 4334 C CA . GLU A 1 535 ? -16.160 -4.670 58.053 1.00 86.06 535 GLU A CA 1
ATOM 4335 C C . GLU A 1 535 ? -17.299 -4.408 57.059 1.00 86.06 535 GLU A C 1
ATOM 4337 O O . GLU A 1 535 ? -18.309 -5.121 57.060 1.00 86.06 535 GLU A O 1
ATOM 4342 N N . LYS A 1 536 ? -17.135 -3.419 56.172 1.00 82.69 536 LYS A N 1
ATOM 4343 C CA . LYS A 1 536 ? -18.115 -3.078 55.133 1.00 82.69 536 LYS A CA 1
ATOM 4344 C C . LYS A 1 536 ? -18.256 -4.188 54.106 1.00 82.69 536 LYS A C 1
ATOM 4346 O O . LYS A 1 536 ? -19.382 -4.482 53.700 1.00 82.69 536 LYS A O 1
ATOM 4351 N N . TYR A 1 537 ? -17.154 -4.810 53.699 1.00 84.62 537 TYR A N 1
ATOM 4352 C CA . TYR A 1 537 ? -17.180 -5.933 52.769 1.00 84.62 537 TYR A CA 1
ATOM 4353 C C . TYR A 1 537 ? -17.954 -7.121 53.357 1.00 84.62 537 TYR A C 1
ATOM 4355 O O . TYR A 1 537 ? -18.914 -7.597 52.747 1.00 84.62 537 TYR A O 1
ATOM 4363 N N . GLN A 1 538 ? -17.659 -7.510 54.600 1.00 85.56 538 GLN A N 1
ATOM 4364 C CA . GLN A 1 538 ? -18.397 -8.558 55.312 1.00 85.56 538 GLN A CA 1
ATOM 4365 C C . GLN A 1 538 ? -19.858 -8.178 55.578 1.00 85.56 538 GLN A C 1
ATOM 4367 O O . GLN A 1 538 ? -20.736 -9.039 55.611 1.00 85.56 538 GLN A O 1
ATOM 4372 N N . ASN A 1 539 ? -20.165 -6.891 55.761 1.00 83.94 539 ASN A N 1
ATOM 4373 C CA . ASN A 1 539 ? -21.544 -6.416 55.882 1.00 83.94 539 ASN A CA 1
ATOM 4374 C C . ASN A 1 539 ? -22.319 -6.571 54.560 1.00 83.94 539 ASN A C 1
ATOM 4376 O O . ASN A 1 539 ? -23.477 -6.984 54.564 1.00 83.94 539 ASN A O 1
ATOM 4380 N N . ILE A 1 540 ? -21.669 -6.323 53.419 1.00 81.44 540 ILE A N 1
ATOM 4381 C CA . ILE A 1 540 ? -22.241 -6.603 52.095 1.00 81.44 540 ILE A CA 1
ATOM 4382 C C . ILE A 1 540 ? -22.475 -8.105 51.921 1.00 81.44 540 ILE A C 1
ATOM 4384 O O . ILE A 1 540 ? -23.576 -8.489 51.533 1.00 81.44 540 ILE A O 1
ATOM 4388 N N . LEU A 1 541 ? -21.510 -8.964 52.260 1.00 84.38 541 LEU A N 1
ATOM 4389 C CA . LEU A 1 541 ? -21.692 -10.418 52.156 1.00 84.38 541 LEU A CA 1
ATOM 4390 C C . LEU A 1 541 ? -22.823 -10.929 53.065 1.00 84.38 541 LEU A C 1
ATOM 4392 O O . LEU A 1 541 ? -23.685 -11.690 52.623 1.00 84.38 541 LEU A O 1
ATOM 4396 N N . ARG A 1 542 ? -22.901 -10.447 54.309 1.00 84.88 542 ARG A N 1
ATOM 4397 C CA . ARG A 1 542 ? -24.011 -10.751 55.228 1.00 84.88 542 ARG A CA 1
ATOM 4398 C C . ARG A 1 542 ? -25.358 -10.304 54.669 1.00 84.88 542 ARG A C 1
ATOM 4400 O O . ARG A 1 542 ? -26.305 -11.085 54.616 1.00 84.88 542 ARG A O 1
ATOM 4407 N N . GLY A 1 543 ? -25.441 -9.043 54.253 1.00 81.88 543 GLY A N 1
ATOM 4408 C CA . GLY A 1 543 ? -26.693 -8.383 53.894 1.00 81.88 543 GLY A CA 1
ATOM 4409 C C . GLY A 1 543 ? -27.216 -8.691 52.489 1.00 81.88 543 GLY A C 1
ATOM 4410 O O . GLY A 1 543 ? -28.425 -8.631 52.256 1.00 81.88 543 GLY A O 1
ATOM 4411 N N . CYS A 1 544 ? -26.326 -8.997 51.545 1.00 82.88 544 CYS A N 1
ATOM 4412 C CA . CYS A 1 544 ? -26.658 -9.256 50.142 1.00 82.88 544 CYS A CA 1
ATOM 4413 C C . CYS A 1 544 ? -26.467 -10.713 49.714 1.00 82.88 544 CYS A C 1
ATOM 4415 O O . CYS A 1 544 ? -27.059 -11.105 48.709 1.00 82.88 544 CYS A O 1
ATOM 4417 N N . CYS A 1 545 ? -25.634 -11.480 50.422 1.00 82.50 545 CYS A N 1
ATOM 4418 C CA . CYS A 1 545 ? -25.140 -12.777 49.959 1.00 82.50 545 CYS A CA 1
ATOM 4419 C C . CYS A 1 545 ? -25.366 -13.931 50.939 1.00 82.50 545 CYS A C 1
ATOM 4421 O O . CYS A 1 545 ? -24.878 -15.024 50.677 1.00 82.50 545 CYS A O 1
ATOM 4423 N N . GLU A 1 546 ? -26.092 -13.725 52.043 1.00 83.50 546 GLU A N 1
ATOM 4424 C CA . GLU A 1 546 ? -26.352 -14.780 53.040 1.00 83.50 546 GLU A CA 1
ATOM 4425 C C . GLU A 1 546 ? -25.055 -15.433 53.563 1.00 83.50 546 GLU A C 1
ATOM 4427 O O . GLU A 1 546 ? -25.010 -16.639 53.785 1.00 83.50 546 GLU A O 1
ATOM 4432 N N . ASN A 1 547 ? -23.981 -14.647 53.728 1.00 79.31 547 ASN A N 1
ATOM 4433 C CA . ASN A 1 547 ? -22.627 -15.111 54.091 1.00 79.31 547 ASN A CA 1
ATOM 4434 C C . ASN A 1 547 ? -21.906 -15.988 53.059 1.00 79.31 547 ASN A C 1
ATOM 4436 O O . ASN A 1 547 ? -20.813 -16.476 53.342 1.00 79.31 547 ASN A O 1
ATOM 4440 N N . LYS A 1 548 ? -22.464 -16.179 51.863 1.00 81.69 548 LYS A N 1
ATOM 4441 C CA . LYS A 1 548 ? -21.745 -16.825 50.760 1.00 81.69 548 LYS A CA 1
ATOM 4442 C C . LYS A 1 548 ? -20.685 -15.883 50.198 1.00 81.69 548 LYS A C 1
ATOM 4444 O O . LYS A 1 548 ? -20.812 -14.658 50.288 1.00 81.69 548 LYS A O 1
ATOM 4449 N N . ASN A 1 549 ? -19.658 -16.459 49.577 1.00 79.81 549 ASN A N 1
ATOM 4450 C CA . ASN A 1 549 ? -18.674 -15.690 48.819 1.00 79.81 549 ASN A CA 1
ATOM 4451 C C . ASN A 1 549 ? -19.342 -14.966 47.622 1.00 79.81 549 ASN A C 1
ATOM 4453 O O . ASN A 1 549 ? -20.461 -15.286 47.208 1.00 79.81 549 ASN A O 1
ATOM 4457 N N . LEU A 1 550 ? -18.665 -13.957 47.060 1.00 77.00 550 LEU A N 1
ATOM 4458 C CA . LEU A 1 550 ? -19.205 -13.174 45.937 1.00 77.00 550 LEU A CA 1
ATOM 4459 C C . LEU A 1 550 ? -19.485 -14.029 44.690 1.00 77.00 550 LEU A C 1
ATOM 4461 O O . LEU A 1 550 ? -20.408 -13.718 43.928 1.00 77.00 550 LEU A O 1
ATOM 4465 N N . ASP A 1 551 ? -18.728 -15.104 44.477 1.00 74.12 551 ASP A N 1
ATOM 4466 C CA . ASP A 1 551 ? -18.871 -15.967 43.305 1.00 74.12 551 ASP A CA 1
ATOM 4467 C C . ASP A 1 551 ? -20.161 -16.807 43.370 1.00 74.12 551 ASP A C 1
ATOM 4469 O O . ASP A 1 551 ? -20.906 -16.852 42.388 1.00 74.12 551 ASP A O 1
ATOM 4473 N N . GLU A 1 552 ? -20.521 -17.327 44.543 1.00 75.38 552 GLU A N 1
ATOM 4474 C CA . GLU A 1 552 ? -21.757 -18.081 44.820 1.00 75.38 552 GLU A CA 1
ATOM 4475 C C . GLU A 1 552 ? -22.973 -17.176 45.092 1.00 75.38 552 GLU A C 1
ATOM 4477 O O . GLU A 1 552 ? -24.122 -17.623 45.096 1.00 75.38 552 GLU A O 1
ATOM 4482 N N . CYS A 1 553 ? -22.743 -15.880 45.306 1.00 79.75 553 CYS A N 1
ATOM 4483 C CA . CYS A 1 553 ? -23.782 -14.902 45.601 1.00 79.75 553 CYS A CA 1
ATOM 4484 C C . CYS A 1 553 ? -24.517 -14.387 44.351 1.00 79.75 553 CYS A C 1
ATOM 4486 O O . CYS A 1 553 ? -23.897 -14.024 43.350 1.00 79.75 553 CYS A O 1
ATOM 4488 N N . ASN A 1 554 ? -25.844 -14.217 44.421 1.00 76.31 554 ASN A N 1
ATOM 4489 C CA . ASN A 1 554 ? -26.618 -13.476 43.413 1.00 76.31 554 ASN A CA 1
ATOM 4490 C C . ASN A 1 554 ? -26.912 -12.031 43.860 1.00 76.31 554 ASN A C 1
ATOM 4492 O O . ASN A 1 554 ? -28.062 -11.617 44.026 1.00 76.31 554 ASN A O 1
ATOM 4496 N N . ILE A 1 555 ? -25.849 -11.243 44.036 1.00 77.19 555 ILE A N 1
ATOM 4497 C CA . ILE A 1 555 ? -25.932 -9.847 44.499 1.00 77.19 555 ILE A CA 1
ATOM 4498 C C . ILE A 1 555 ? -26.736 -8.935 43.554 1.00 77.19 555 ILE A C 1
ATOM 4500 O O . ILE A 1 555 ? -27.332 -7.937 43.979 1.00 77.19 555 ILE A O 1
ATOM 4504 N N . TYR A 1 556 ? -26.791 -9.291 42.266 1.00 74.75 556 TYR A N 1
ATOM 4505 C CA . TYR A 1 556 ? -27.554 -8.569 41.251 1.00 74.75 556 TYR A CA 1
ATOM 4506 C C . TYR A 1 556 ? -29.056 -8.596 41.576 1.00 74.75 556 TYR A C 1
ATOM 4508 O O . TYR A 1 556 ? -29.667 -7.540 41.764 1.00 74.75 556 TYR A O 1
ATOM 4516 N N . ASN A 1 557 ? -29.621 -9.793 41.775 1.00 73.62 557 ASN A N 1
ATOM 4517 C CA . ASN A 1 557 ? -31.047 -9.982 42.060 1.00 73.62 557 ASN A CA 1
ATOM 4518 C C . ASN A 1 557 ? -31.450 -9.682 43.511 1.00 73.62 557 ASN A C 1
ATOM 4520 O O . ASN A 1 557 ? -32.642 -9.645 43.813 1.00 73.62 557 ASN A O 1
ATOM 4524 N N . ALA A 1 558 ? -30.500 -9.453 44.419 1.00 74.88 558 ALA A N 1
ATOM 4525 C CA . ALA A 1 558 ? -30.806 -9.133 45.808 1.00 74.88 558 ALA A CA 1
ATOM 4526 C C . ALA A 1 558 ? -31.530 -7.773 45.916 1.00 74.88 558 ALA A C 1
ATOM 4528 O O . ALA A 1 558 ? -30.928 -6.709 45.743 1.00 74.88 558 ALA A O 1
ATOM 4529 N N . ARG A 1 559 ? -32.842 -7.796 46.186 1.00 74.44 559 ARG A N 1
ATOM 4530 C CA . ARG A 1 559 ? -33.702 -6.594 46.275 1.00 74.44 559 ARG A CA 1
ATOM 4531 C C . ARG A 1 559 ? -34.056 -6.173 47.700 1.00 74.44 559 ARG A C 1
ATOM 4533 O O . ARG A 1 559 ? -34.809 -5.219 47.878 1.00 74.44 559 ARG A O 1
ATOM 4540 N N . ASN A 1 560 ? -33.540 -6.858 48.722 1.00 81.81 560 ASN A N 1
ATOM 4541 C CA . ASN A 1 560 ? -33.827 -6.468 50.100 1.00 81.81 560 ASN A CA 1
ATOM 4542 C C . ASN A 1 560 ? -33.330 -5.023 50.353 1.00 81.81 560 ASN A C 1
ATOM 4544 O O . ASN A 1 560 ? -32.293 -4.609 49.825 1.00 81.81 560 ASN A O 1
ATOM 4548 N N . LYS A 1 561 ? -34.095 -4.229 51.121 1.00 79.44 561 LYS A N 1
ATOM 4549 C CA . LYS A 1 561 ? -33.830 -2.786 51.318 1.00 79.44 561 LYS A CA 1
ATOM 4550 C C . LYS A 1 561 ? -32.411 -2.514 51.823 1.00 79.44 561 LYS A C 1
ATOM 4552 O O . LYS A 1 561 ? -31.795 -1.521 51.440 1.00 79.44 561 LYS A O 1
ATOM 4557 N N . HIS A 1 562 ? -31.899 -3.404 52.667 1.00 79.06 562 HIS A N 1
ATOM 4558 C CA . HIS A 1 562 ? -30.564 -3.310 53.235 1.00 79.06 562 HIS A CA 1
ATOM 4559 C C . HIS A 1 562 ? -29.478 -3.471 52.156 1.00 79.06 562 HIS A C 1
ATOM 4561 O O . HIS A 1 562 ? -28.614 -2.610 52.017 1.00 79.06 562 HIS A O 1
ATOM 4567 N N . CYS A 1 563 ? -29.596 -4.483 51.301 1.00 78.81 563 CYS A N 1
ATOM 4568 C CA . CYS A 1 563 ? -28.705 -4.728 50.178 1.00 78.81 563 CYS A CA 1
ATOM 4569 C C . CYS A 1 563 ? -28.794 -3.631 49.114 1.00 78.81 563 CYS A C 1
ATOM 4571 O O . CYS A 1 563 ? -27.774 -3.214 48.576 1.00 78.81 563 CYS A O 1
ATOM 4573 N N . VAL A 1 564 ? -29.986 -3.096 48.831 1.00 79.12 564 VAL A N 1
ATOM 4574 C CA . VAL A 1 564 ? -30.132 -1.934 47.935 1.00 79.12 564 VAL A CA 1
ATOM 4575 C C . VAL A 1 564 ? -29.378 -0.723 48.493 1.00 79.12 564 VAL A C 1
ATOM 4577 O O . VAL A 1 564 ? -28.654 -0.058 47.753 1.00 79.12 564 VAL A O 1
ATOM 4580 N N . LYS A 1 565 ? -29.476 -0.465 49.804 1.00 78.50 565 LYS A N 1
ATOM 4581 C CA . LYS A 1 565 ? -28.732 0.613 50.470 1.00 78.50 565 LYS A CA 1
ATOM 4582 C C . LYS A 1 565 ? -27.217 0.394 50.389 1.00 78.50 565 LYS A C 1
ATOM 4584 O O . LYS A 1 565 ? -26.499 1.336 50.073 1.00 78.50 565 LYS A O 1
ATOM 4589 N N . LEU A 1 566 ? -26.743 -0.831 50.618 1.00 73.19 566 LEU A N 1
ATOM 4590 C CA . LEU A 1 566 ? -25.322 -1.185 50.529 1.00 73.19 566 LEU A CA 1
ATOM 4591 C C . LEU A 1 566 ? -24.783 -1.130 49.088 1.00 73.19 566 LEU A C 1
ATOM 4593 O O . LEU A 1 566 ? -23.701 -0.593 48.864 1.00 73.19 566 LEU A O 1
ATOM 4597 N N . LYS A 1 567 ? -25.564 -1.579 48.095 1.00 72.81 567 LYS A N 1
ATOM 4598 C CA . LYS A 1 567 ? -25.262 -1.409 46.661 1.00 72.81 567 LYS A CA 1
ATOM 4599 C C . LYS A 1 567 ? -25.140 0.059 46.279 1.00 72.81 567 LYS A C 1
ATOM 4601 O O . LYS A 1 567 ? -24.185 0.443 45.609 1.00 72.81 567 LYS A O 1
ATOM 4606 N N . ASN A 1 568 ? -26.073 0.888 46.739 1.00 73.56 568 ASN A N 1
ATOM 4607 C CA . ASN A 1 568 ? -26.017 2.327 46.509 1.00 73.56 568 ASN A CA 1
ATOM 4608 C C . ASN A 1 568 ? -24.826 2.969 47.221 1.00 73.56 568 ASN A C 1
ATOM 4610 O O . ASN A 1 568 ? -24.189 3.845 46.649 1.00 73.56 568 ASN A O 1
ATOM 4614 N N . TYR A 1 569 ? -24.492 2.522 48.433 1.00 70.25 569 TYR A N 1
ATOM 4615 C CA . TYR A 1 569 ? -23.307 2.988 49.143 1.00 70.25 569 TYR A CA 1
ATOM 4616 C C . TYR A 1 569 ? -22.039 2.688 48.344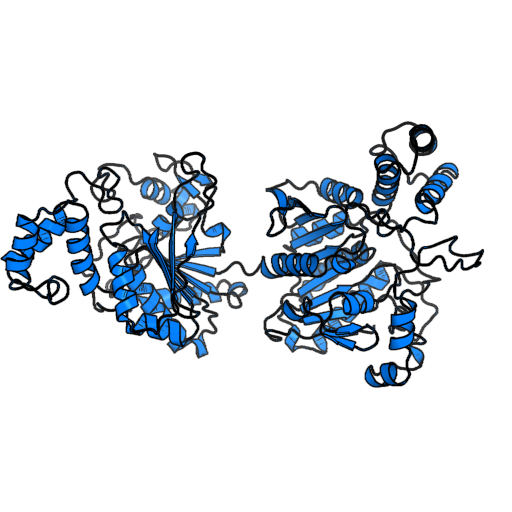 1.00 70.25 569 TYR A C 1
ATOM 4618 O O . TYR A 1 569 ? -21.329 3.626 48.016 1.00 70.25 569 TYR A O 1
ATOM 4626 N N . ALA A 1 570 ? -21.808 1.444 47.915 1.00 65.06 570 ALA A N 1
ATOM 4627 C CA . ALA A 1 570 ? -20.639 1.094 47.103 1.00 65.06 570 ALA A CA 1
ATOM 4628 C C . ALA A 1 570 ? -20.586 1.836 45.759 1.00 65.06 570 ALA A C 1
ATOM 4630 O O . ALA A 1 570 ? -19.524 2.297 45.350 1.00 65.06 570 ALA A O 1
ATOM 4631 N N . LYS A 1 571 ? -21.741 2.054 45.116 1.00 64.12 571 LYS A N 1
ATOM 4632 C CA . LYS A 1 571 ? -21.854 2.920 43.930 1.00 64.12 571 LYS A CA 1
ATOM 4633 C C . LYS A 1 571 ? -21.450 4.375 44.225 1.00 64.12 571 LYS A C 1
ATOM 4635 O O . LYS A 1 571 ? -20.973 5.063 43.331 1.00 64.12 571 LYS A O 1
ATOM 4640 N N . ASN A 1 572 ? -21.624 4.830 45.468 1.00 61.75 572 ASN A N 1
ATOM 4641 C CA . ASN A 1 572 ? -21.377 6.199 45.920 1.00 61.75 572 ASN A CA 1
ATOM 4642 C C . ASN A 1 572 ? -20.041 6.419 46.655 1.00 61.75 572 ASN A C 1
ATOM 4644 O O . ASN A 1 572 ? -19.650 7.577 46.787 1.00 61.75 572 ASN A O 1
ATOM 4648 N N . ILE A 1 573 ? -19.328 5.370 47.092 1.00 58.94 573 ILE A N 1
ATOM 4649 C CA . ILE A 1 573 ? -18.020 5.464 47.786 1.00 58.94 573 ILE A CA 1
ATOM 4650 C C . ILE A 1 573 ? -17.028 6.320 46.999 1.00 58.94 573 ILE A C 1
ATOM 4652 O O . ILE A 1 573 ? -16.221 7.041 47.572 1.00 58.94 573 ILE A O 1
ATOM 4656 N N . ALA A 1 574 ? -17.134 6.301 45.677 1.00 51.97 574 ALA A N 1
ATOM 4657 C CA . ALA A 1 574 ? -16.216 7.000 44.803 1.00 51.97 574 ALA A CA 1
ATOM 4658 C C . ALA A 1 574 ? -16.805 8.295 44.204 1.00 51.97 574 ALA A C 1
ATOM 4660 O O . ALA A 1 574 ? -16.333 8.796 43.191 1.00 51.97 574 ALA A O 1
ATOM 4661 N N . HIS A 1 575 ? -17.845 8.861 44.824 1.00 53.59 575 HIS A N 1
ATOM 4662 C CA . HIS A 1 575 ? -18.472 10.104 44.366 1.00 53.59 575 HIS A CA 1
ATOM 4663 C C . HIS A 1 575 ? -18.102 11.366 45.161 1.00 53.59 575 HIS A C 1
ATOM 4665 O O . HIS A 1 575 ? -18.534 12.439 44.738 1.00 53.59 575 HIS A O 1
ATOM 4671 N N . SER A 1 576 ? -17.312 11.296 46.243 1.00 56.03 576 SER A N 1
ATOM 4672 C CA . SER A 1 576 ? -16.893 12.512 46.964 1.00 56.03 576 SER A CA 1
ATOM 4673 C C . SER A 1 576 ? -15.514 13.046 46.561 1.00 56.03 576 SER A C 1
ATOM 4675 O O . SER A 1 576 ? -15.386 14.260 46.456 1.00 56.03 576 SER A O 1
ATOM 4677 N N . GLU A 1 577 ? -14.510 12.197 46.276 1.00 62.19 577 GLU A N 1
ATOM 4678 C CA . GLU A 1 577 ? -13.128 12.683 46.027 1.00 62.19 577 GLU A CA 1
ATOM 4679 C C . GLU A 1 577 ? -12.325 11.937 44.938 1.00 62.19 577 GLU A C 1
ATOM 4681 O O . GLU A 1 577 ? -11.364 12.492 44.405 1.00 62.19 577 GLU A O 1
ATOM 4686 N N . ILE A 1 578 ? -12.729 10.726 44.529 1.00 69.25 578 ILE A N 1
ATOM 4687 C CA . ILE A 1 578 ? -11.976 9.869 43.586 1.00 69.25 578 ILE A CA 1
ATOM 4688 C C . ILE A 1 578 ? -12.674 9.804 42.218 1.00 69.25 578 ILE A C 1
ATOM 4690 O O . ILE A 1 578 ? -13.900 9.755 42.135 1.00 69.25 578 ILE A O 1
ATOM 4694 N N . ASN A 1 579 ? -11.923 9.819 41.116 1.00 72.00 579 ASN A N 1
ATOM 4695 C CA . ASN A 1 579 ? -12.487 9.608 39.784 1.00 72.00 579 ASN A CA 1
ATOM 4696 C C . ASN A 1 579 ? -12.749 8.111 39.544 1.00 72.00 579 ASN A C 1
ATOM 4698 O O . ASN A 1 579 ? -11.827 7.326 39.372 1.00 72.00 579 ASN A O 1
ATOM 4702 N N . ILE A 1 580 ? -14.017 7.709 39.463 1.00 74.38 580 ILE A N 1
ATOM 4703 C CA . ILE A 1 580 ? -14.401 6.294 39.291 1.00 74.38 580 ILE A CA 1
ATOM 4704 C C . ILE A 1 580 ? -13.947 5.672 37.964 1.00 74.38 580 ILE A C 1
ATOM 4706 O O . ILE A 1 580 ? -13.821 4.456 37.872 1.00 74.38 580 ILE A O 1
ATOM 4710 N N . TYR A 1 581 ? -13.709 6.498 36.943 1.00 76.94 581 TYR A N 1
ATOM 4711 C CA . TYR A 1 581 ? -13.220 6.055 35.635 1.00 76.94 581 TYR A CA 1
ATOM 4712 C C . TYR A 1 581 ? -11.686 5.953 35.588 1.00 76.94 581 TYR A C 1
ATOM 4714 O O . TYR A 1 581 ? -11.135 5.432 34.623 1.00 76.94 581 TYR A O 1
ATOM 4722 N N . ASN A 1 582 ? -10.993 6.490 36.598 1.00 78.06 582 ASN A N 1
ATOM 4723 C CA . ASN A 1 582 ? -9.557 6.343 36.802 1.00 78.06 582 ASN A CA 1
ATOM 4724 C C . ASN A 1 582 ? -9.229 6.642 38.269 1.00 78.06 582 ASN A C 1
ATOM 4726 O O . ASN A 1 582 ? -9.050 7.805 38.639 1.00 78.06 582 ASN A O 1
ATOM 4730 N N . VAL A 1 583 ? -9.129 5.600 39.093 1.00 77.19 583 VAL A N 1
ATOM 4731 C CA . VAL A 1 583 ? -8.976 5.752 40.550 1.00 77.19 583 VAL A CA 1
ATOM 4732 C C . VAL A 1 583 ? -7.673 6.436 40.977 1.00 77.19 583 VAL A C 1
ATOM 4734 O O . VAL A 1 583 ? -7.564 6.900 42.108 1.00 77.19 583 VAL A O 1
ATOM 4737 N N . ASN A 1 584 ? -6.711 6.583 40.062 1.00 78.56 584 ASN A N 1
ATOM 4738 C CA . ASN A 1 584 ? -5.473 7.330 40.285 1.00 78.56 584 ASN A CA 1
ATOM 4739 C C . ASN A 1 584 ? -5.643 8.854 40.118 1.00 78.56 584 ASN A C 1
ATOM 4741 O O . ASN A 1 584 ? -4.661 9.596 40.164 1.00 78.56 584 ASN A O 1
ATOM 4745 N N . GLN A 1 585 ? -6.861 9.340 39.866 1.00 70.38 585 GLN A N 1
ATOM 4746 C CA . GLN A 1 585 ? -7.167 10.757 39.677 1.00 70.38 585 GLN A CA 1
ATOM 4747 C C . GLN A 1 585 ? -8.199 11.244 40.698 1.00 70.38 585 GLN A C 1
ATOM 4749 O O . GLN A 1 585 ? -9.138 10.531 41.052 1.00 70.38 585 GLN A O 1
ATOM 4754 N N . GLN A 1 586 ? -8.070 12.504 41.119 1.00 67.94 586 GLN A N 1
ATOM 4755 C CA . GLN A 1 586 ? -9.120 13.178 41.884 1.00 67.94 586 GLN A CA 1
ATOM 4756 C C . GLN A 1 586 ? -10.378 13.369 41.026 1.00 67.94 586 GLN A C 1
ATOM 4758 O O . GLN A 1 586 ? -10.302 13.573 39.810 1.00 67.94 586 GLN A O 1
ATOM 4763 N N . CYS A 1 587 ? -11.547 13.294 41.662 1.00 61.44 587 CYS A N 1
ATOM 4764 C CA . CYS A 1 587 ? -12.837 13.391 40.989 1.00 61.44 587 CYS A CA 1
ATOM 4765 C C . CYS A 1 587 ? -13.052 14.787 40.391 1.00 61.44 587 CYS A C 1
ATOM 4767 O O . CYS A 1 587 ? -13.483 15.716 41.070 1.00 61.44 587 CYS A O 1
ATOM 4769 N N . VAL A 1 588 ? -12.835 14.924 39.085 1.00 54.38 588 VAL A N 1
ATOM 4770 C CA . VAL A 1 588 ? -13.352 16.045 38.293 1.00 54.38 588 VAL A CA 1
ATOM 4771 C C . VAL A 1 588 ? -14.563 15.518 37.537 1.00 54.38 588 VAL A C 1
ATOM 4773 O O . VAL A 1 588 ? -14.453 15.089 36.396 1.00 54.38 588 VAL A O 1
ATOM 4776 N N . ASN A 1 589 ? -15.714 15.433 38.206 1.00 49.12 589 ASN A N 1
ATOM 4777 C CA . ASN A 1 589 ? -16.905 14.800 37.638 1.00 49.12 589 ASN A CA 1
ATOM 4778 C C . ASN A 1 589 ? -17.370 15.540 36.363 1.00 49.12 589 ASN A C 1
ATOM 4780 O O . ASN A 1 589 ? -17.899 16.640 36.489 1.00 49.12 589 ASN A O 1
ATOM 4784 N N . PRO A 1 590 ? -17.276 14.986 35.142 1.00 46.66 590 PRO A N 1
ATOM 4785 C CA . PRO A 1 590 ? -17.713 15.697 33.935 1.00 46.66 590 PRO A CA 1
ATOM 4786 C C . PRO A 1 590 ? -19.231 15.931 33.905 1.00 46.66 590 PRO A C 1
ATOM 4788 O O . PRO A 1 590 ? -19.699 16.870 33.279 1.00 46.66 590 PRO A O 1
ATOM 4791 N N . CYS A 1 591 ? -19.999 15.105 34.625 1.00 42.81 591 CYS A N 1
ATOM 4792 C CA . CYS A 1 591 ? -21.462 15.146 34.667 1.00 42.81 591 CYS A CA 1
ATOM 4793 C C . CYS A 1 591 ? -22.022 15.943 35.863 1.00 42.81 591 CYS A C 1
ATOM 4795 O O . CYS A 1 591 ? -23.227 16.157 35.938 1.00 42.81 591 CYS A O 1
ATOM 4797 N N . LYS A 1 592 ? -21.179 16.364 36.820 1.00 42.72 592 LYS A N 1
ATOM 4798 C CA . LYS A 1 592 ? -21.574 17.231 37.956 1.00 42.72 592 LYS A CA 1
ATOM 4799 C C . LYS A 1 592 ? -20.691 18.464 38.140 1.00 42.72 592 LYS A C 1
ATOM 4801 O O . LYS A 1 592 ? -21.012 19.325 38.956 1.00 42.72 592 LYS A O 1
ATOM 4806 N N . SER A 1 593 ? -19.565 18.559 37.442 1.00 43.81 593 SER A N 1
ATOM 4807 C CA . SER A 1 593 ? -18.698 19.721 37.556 1.00 43.81 593 SER A CA 1
ATOM 4808 C C . SER A 1 593 ? -19.312 20.885 36.795 1.00 43.81 593 SER A C 1
ATOM 4810 O O . SER A 1 593 ? -19.729 20.767 35.649 1.00 43.81 593 SER A O 1
ATOM 4812 N N . LYS A 1 594 ? -19.303 22.057 37.428 1.00 40.50 594 LYS A N 1
ATOM 4813 C CA . LYS A 1 594 ? -19.565 23.353 36.787 1.00 40.50 594 LYS A CA 1
ATOM 4814 C C . LYS A 1 594 ? -18.496 23.723 35.736 1.00 40.50 594 LYS A C 1
ATOM 4816 O O . LYS A 1 594 ? -18.420 24.881 35.326 1.00 40.50 594 LYS A O 1
ATOM 4821 N N . HIS A 1 595 ? -17.634 22.790 35.323 1.00 48.28 595 HIS A N 1
ATOM 4822 C CA . HIS A 1 595 ? -16.680 23.023 34.249 1.00 48.28 595 HIS A CA 1
ATOM 4823 C C . HIS A 1 595 ? -17.431 23.000 32.919 1.00 48.28 595 HIS A C 1
ATOM 4825 O O . HIS A 1 595 ? -18.180 22.072 32.634 1.00 48.28 595 HIS A O 1
ATOM 4831 N N . ARG A 1 596 ? -17.254 24.051 32.108 1.00 55.41 596 ARG A N 1
ATOM 4832 C CA . ARG A 1 596 ? -17.829 24.114 30.761 1.00 55.41 596 ARG A CA 1
ATOM 4833 C C . ARG A 1 596 ? -17.362 22.894 29.972 1.00 55.41 596 ARG A C 1
ATOM 4835 O O . ARG A 1 596 ? -16.161 22.732 29.765 1.00 55.41 596 ARG A O 1
ATOM 4842 N N . ASP A 1 597 ? -18.306 22.077 29.515 1.00 77.62 597 ASP A N 1
ATOM 4843 C CA . ASP A 1 597 ? -18.040 21.042 28.523 1.00 77.62 597 ASP A CA 1
ATOM 4844 C C . ASP A 1 597 ? -17.499 21.729 27.259 1.00 77.62 597 ASP A C 1
ATOM 4846 O O . ASP A 1 597 ? -18.232 22.395 26.523 1.00 77.62 597 ASP A O 1
ATOM 4850 N N . LYS A 1 598 ? -16.181 21.627 27.049 1.00 85.25 598 LYS A N 1
ATOM 4851 C CA . LYS A 1 598 ? -15.489 22.270 25.926 1.00 85.25 598 LYS A CA 1
ATOM 4852 C C . LYS A 1 598 ? -15.986 21.750 24.576 1.00 85.25 598 LYS A C 1
ATOM 4854 O O . LYS A 1 598 ? -15.965 22.497 23.603 1.00 85.25 598 LYS A O 1
ATOM 4859 N N . ILE A 1 599 ? -16.450 20.500 24.522 1.00 88.50 599 ILE A N 1
ATOM 4860 C CA . ILE A 1 599 ? -16.985 19.890 23.305 1.00 88.50 599 ILE A CA 1
ATOM 4861 C C . ILE A 1 599 ? -18.361 20.484 23.018 1.00 88.50 599 ILE A C 1
ATOM 4863 O O . ILE A 1 599 ? -18.590 20.968 21.911 1.00 88.50 599 ILE A O 1
ATOM 4867 N N . ALA A 1 600 ? -19.233 20.560 24.028 1.00 89.31 600 ALA A N 1
ATOM 4868 C CA . ALA A 1 600 ? -20.538 21.201 23.876 1.00 89.31 600 ALA A CA 1
ATOM 4869 C C . ALA A 1 600 ? -20.413 22.689 23.525 1.00 89.31 600 ALA A C 1
ATOM 4871 O O . ALA A 1 600 ? -21.177 23.192 22.702 1.00 89.31 600 ALA A O 1
ATOM 4872 N N . ALA A 1 601 ? -19.436 23.391 24.108 1.00 89.56 601 ALA A N 1
ATOM 4873 C CA . ALA A 1 601 ? -19.143 24.781 23.774 1.00 89.56 601 ALA A CA 1
ATOM 4874 C C . ALA A 1 601 ? -18.724 24.949 22.305 1.00 89.56 601 ALA A C 1
ATOM 4876 O O . ALA A 1 601 ? -19.135 25.920 21.677 1.00 89.56 601 ALA A O 1
ATOM 4877 N N . TYR A 1 602 ? -17.948 24.007 21.757 1.00 92.06 602 TYR A N 1
ATOM 4878 C CA . TYR A 1 602 ? -17.526 24.008 20.357 1.00 92.06 602 TYR A CA 1
ATOM 4879 C C . TYR A 1 602 ? -18.686 23.669 19.406 1.00 92.06 602 TYR A C 1
ATOM 4881 O O . TYR A 1 602 ? -18.972 24.446 18.496 1.00 92.06 602 TYR A O 1
ATOM 4889 N N . LEU A 1 603 ? -19.355 22.529 19.625 1.00 92.75 603 LEU A N 1
ATOM 4890 C CA . LEU A 1 603 ? -20.363 21.967 18.715 1.00 92.75 603 LEU A CA 1
ATOM 4891 C C . LEU A 1 603 ? -21.658 22.785 18.659 1.00 92.75 603 LEU A C 1
ATOM 4893 O O . LEU A 1 603 ? -22.347 22.765 17.644 1.00 92.75 603 LEU A O 1
ATOM 4897 N N . ASN A 1 604 ? -21.983 23.538 19.713 1.00 93.38 604 ASN A N 1
ATOM 4898 C CA . ASN A 1 604 ? -23.168 24.399 19.728 1.00 93.38 604 ASN A CA 1
ATOM 4899 C C . ASN A 1 604 ? -22.936 25.803 19.151 1.00 93.38 604 ASN A C 1
ATOM 4901 O O . ASN A 1 604 ? -23.861 26.616 19.161 1.00 93.38 604 ASN A O 1
ATOM 4905 N N . ARG A 1 605 ? -21.738 26.124 18.645 1.00 93.50 605 ARG A N 1
ATOM 4906 C CA . ARG A 1 605 ? -21.526 27.398 17.947 1.00 93.50 605 ARG A CA 1
ATOM 4907 C C . ARG A 1 605 ? -22.321 27.431 16.650 1.00 93.50 605 ARG A C 1
ATOM 4909 O O . ARG A 1 605 ? -22.307 26.463 15.896 1.00 93.50 605 ARG A O 1
ATOM 4916 N N . LYS A 1 606 ? -22.944 28.578 16.369 1.00 94.12 606 LYS A N 1
ATOM 4917 C CA . LYS A 1 606 ? -23.732 28.801 15.149 1.00 94.12 606 LYS A CA 1
ATOM 4918 C C . LYS A 1 606 ? -22.934 28.445 13.888 1.00 94.12 606 LYS A C 1
ATOM 4920 O O . LYS A 1 606 ? -23.365 27.587 13.131 1.00 94.12 606 LYS A O 1
ATOM 4925 N N . GLU A 1 607 ? -21.725 28.991 13.758 1.00 94.56 607 GLU A N 1
ATOM 4926 C CA . GLU A 1 607 ? -20.814 28.733 12.630 1.00 94.56 607 GLU A CA 1
ATOM 4927 C C . GLU A 1 607 ? -20.471 27.241 12.449 1.00 94.56 607 GLU A C 1
ATOM 4929 O O . GLU A 1 607 ? -20.394 26.741 11.328 1.00 94.56 607 GLU A O 1
ATOM 4934 N N . VAL A 1 608 ? -20.307 26.500 13.552 1.00 93.00 608 VAL A N 1
ATOM 4935 C CA . VAL A 1 608 ? -19.994 25.065 13.523 1.00 93.00 608 VAL A CA 1
ATOM 4936 C C . VAL A 1 608 ? -21.215 24.268 13.075 1.00 93.00 608 VAL A C 1
ATOM 4938 O O . VAL A 1 608 ? -21.094 23.417 12.198 1.00 93.00 608 VAL A O 1
ATOM 4941 N N . ARG A 1 609 ? -22.396 24.566 13.626 1.00 94.81 609 ARG A N 1
ATOM 4942 C CA . ARG A 1 609 ? -23.652 23.903 13.245 1.00 94.81 609 ARG A CA 1
ATOM 4943 C C . ARG A 1 609 ? -24.005 24.141 11.781 1.00 94.81 609 ARG A C 1
ATOM 4945 O O . ARG A 1 609 ? -24.368 23.190 11.099 1.00 94.81 609 ARG A O 1
ATOM 4952 N N . GLU A 1 610 ? -23.850 25.371 11.297 1.00 94.00 610 GLU A N 1
ATOM 4953 C CA . GLU A 1 610 ? -24.074 25.726 9.890 1.00 94.00 610 GLU A CA 1
ATOM 4954 C C . GLU A 1 610 ? -23.106 24.973 8.968 1.00 94.00 610 GLU A C 1
ATOM 4956 O O . GLU A 1 610 ? -23.527 24.379 7.978 1.00 94.00 610 GLU A O 1
ATOM 4961 N N . THR A 1 611 ? -21.821 24.911 9.336 1.00 94.00 611 THR A N 1
ATOM 4962 C CA . THR A 1 611 ? -20.796 24.180 8.569 1.00 94.00 611 THR A CA 1
ATOM 4963 C C . THR A 1 611 ? -21.081 22.678 8.511 1.00 94.00 611 THR A C 1
ATOM 4965 O O . THR A 1 611 ? -20.936 22.054 7.461 1.00 94.00 611 THR A O 1
ATOM 4968 N N . LEU A 1 612 ? -21.508 22.092 9.633 1.00 90.69 612 LEU A N 1
ATOM 4969 C CA . LEU A 1 612 ? -21.878 20.678 9.737 1.00 90.69 612 LEU A CA 1
ATOM 4970 C C . LEU A 1 612 ? -23.286 20.379 9.201 1.00 90.69 612 LEU A C 1
ATOM 4972 O O . LEU A 1 612 ? -23.679 19.216 9.172 1.00 90.69 612 LEU A O 1
ATOM 4976 N N . LYS A 1 613 ? -24.029 21.406 8.763 1.00 94.19 613 LYS A N 1
ATOM 4977 C CA . LYS A 1 613 ? -25.414 21.311 8.282 1.00 94.19 613 LYS A CA 1
ATOM 4978 C C . LYS A 1 613 ? -26.353 20.650 9.297 1.00 94.19 613 LYS A C 1
ATOM 4980 O O . LYS A 1 613 ? -27.205 19.845 8.931 1.00 94.19 613 LYS A O 1
ATOM 4985 N N . ILE A 1 614 ? -26.183 20.984 10.576 1.00 92.38 614 ILE A N 1
ATOM 4986 C CA . ILE A 1 614 ? -27.037 20.469 11.648 1.00 92.38 614 ILE A CA 1
ATOM 4987 C C . ILE A 1 614 ? -28.396 21.186 11.598 1.00 92.38 614 ILE A C 1
ATOM 4989 O O . ILE A 1 614 ? -28.419 22.412 11.743 1.00 92.38 614 ILE A O 1
ATOM 4993 N N . PRO A 1 615 ? -29.513 20.454 11.440 1.00 90.19 615 PRO A N 1
ATOM 4994 C CA . PRO A 1 615 ? -30.852 21.039 11.430 1.00 90.19 615 PRO A CA 1
ATOM 4995 C C . PRO A 1 615 ? -31.228 21.658 12.790 1.00 90.19 615 PRO A C 1
ATOM 4997 O O . PRO A 1 615 ? -30.636 21.338 13.829 1.00 90.19 615 PRO A O 1
ATOM 5000 N N . GLU A 1 616 ? -32.204 22.568 12.805 1.00 87.19 616 GLU A N 1
ATOM 5001 C CA . GLU A 1 616 ? -32.671 23.198 14.052 1.00 87.19 616 GLU A CA 1
ATOM 5002 C C . GLU A 1 616 ? -33.387 22.183 14.956 1.00 87.19 616 GLU A C 1
ATOM 5004 O O . GLU A 1 616 ? -33.220 22.207 16.177 1.00 87.19 616 GLU A O 1
ATOM 5009 N N . GLU A 1 617 ? -34.088 21.228 14.344 1.00 87.50 617 GLU A N 1
ATOM 5010 C CA . GLU A 1 617 ? -34.823 20.130 14.974 1.00 87.50 617 GLU A CA 1
ATOM 5011 C C . GLU A 1 617 ? -33.929 19.217 15.822 1.00 87.50 617 GLU A C 1
ATOM 5013 O O . GLU A 1 617 ? -34.410 18.590 16.764 1.00 87.50 617 GLU A O 1
ATOM 5018 N N . ALA A 1 618 ? -32.621 19.176 15.541 1.00 87.06 618 ALA A N 1
ATOM 5019 C CA . ALA A 1 618 ? -31.661 18.412 16.335 1.00 87.06 618 ALA A CA 1
ATOM 5020 C C . ALA A 1 618 ? -31.416 19.010 17.735 1.00 87.06 618 ALA A C 1
ATOM 5022 O O . ALA A 1 618 ? -30.778 18.378 18.570 1.00 87.06 618 ALA A O 1
ATOM 5023 N N . GLY A 1 619 ? -31.886 20.234 18.013 1.00 88.94 619 GLY A N 1
ATOM 5024 C CA . GLY A 1 619 ? -31.712 20.872 19.318 1.00 88.94 619 GLY A CA 1
ATOM 5025 C C . GLY A 1 619 ? -30.243 21.146 19.664 1.00 88.94 619 GLY A C 1
ATOM 5026 O O . GLY A 1 619 ? -29.367 21.135 18.796 1.00 88.94 619 GLY A O 1
ATOM 5027 N N . LYS A 1 620 ? -29.949 21.463 20.932 1.00 90.31 620 LYS A N 1
ATOM 5028 C CA . LYS A 1 620 ? -28.567 21.666 21.408 1.00 90.31 620 LYS A CA 1
ATOM 5029 C C . LYS A 1 620 ? -27.880 20.324 21.634 1.00 90.31 620 LYS A C 1
ATOM 5031 O O . LYS A 1 620 ? -28.466 19.435 22.233 1.00 90.31 620 LYS A O 1
ATOM 5036 N N . TRP A 1 621 ? -26.614 20.241 21.243 1.00 91.75 621 TRP A N 1
ATOM 5037 C CA . TRP A 1 621 ? -25.778 19.078 21.507 1.00 91.75 621 TRP A CA 1
ATOM 5038 C C . TRP A 1 621 ? -25.401 18.991 22.984 1.00 91.75 621 TRP A C 1
ATOM 5040 O O . TRP A 1 621 ? -24.939 19.986 23.562 1.00 91.75 621 TRP A O 1
ATOM 5050 N N . HIS A 1 622 ? -25.483 17.789 23.548 1.00 85.69 622 HIS A N 1
ATOM 5051 C CA . HIS A 1 622 ? -24.946 17.458 24.862 1.00 85.69 622 HIS A CA 1
ATOM 5052 C C . HIS A 1 622 ? -24.050 16.219 24.772 1.00 85.69 622 HIS A C 1
ATOM 5054 O O . HIS A 1 622 ? -24.220 15.350 23.922 1.00 85.69 622 HIS A O 1
ATOM 5060 N N . SER A 1 623 ? -23.076 16.117 25.679 1.00 79.19 623 SER A N 1
ATOM 5061 C CA . SER A 1 623 ? -22.232 14.920 25.772 1.00 79.19 623 SER A CA 1
ATOM 5062 C C . SER A 1 623 ? -22.970 13.723 26.379 1.00 79.19 623 SER A C 1
ATOM 5064 O O . SER A 1 623 ? -22.576 12.578 26.145 1.00 79.19 623 SER A O 1
ATOM 5066 N N . CYS A 1 624 ? -24.011 13.987 27.173 1.00 77.81 624 CYS A N 1
ATOM 5067 C CA . CYS A 1 624 ? -24.881 13.000 27.802 1.00 77.81 624 CYS A CA 1
ATOM 5068 C C . CYS A 1 624 ? -26.334 13.490 27.733 1.00 77.81 624 CYS A C 1
ATOM 5070 O O . CYS A 1 624 ? -26.688 14.432 28.445 1.00 77.81 624 CYS A O 1
ATOM 5072 N N . ASP A 1 625 ? -27.160 12.833 26.930 1.00 70.25 625 ASP A N 1
ATOM 5073 C CA . ASP A 1 625 ? -28.601 13.062 26.875 1.00 70.25 625 ASP A CA 1
ATOM 5074 C C . ASP A 1 625 ? -29.327 12.129 27.851 1.00 70.25 625 ASP A C 1
ATOM 5076 O O . ASP A 1 625 ? -28.910 10.994 28.102 1.00 70.25 625 ASP A O 1
ATOM 5080 N N . THR A 1 626 ? -30.402 12.627 28.464 1.00 67.12 626 THR A N 1
ATOM 5081 C CA . THR A 1 626 ? -31.214 11.818 29.382 1.00 67.12 626 THR A CA 1
ATOM 5082 C C . THR A 1 626 ? -32.217 11.020 28.569 1.00 67.12 626 THR A C 1
ATOM 5084 O O . THR A 1 626 ? -33.084 11.594 27.917 1.00 67.12 626 THR A O 1
ATOM 5087 N N . LEU A 1 627 ? -32.092 9.697 28.617 1.00 64.38 627 LEU A N 1
ATOM 5088 C CA . LEU A 1 627 ? -33.002 8.776 27.949 1.00 64.38 627 LEU A CA 1
ATOM 5089 C C . LEU A 1 627 ? -34.024 8.275 28.972 1.00 64.38 627 LEU A C 1
ATOM 5091 O O . LEU A 1 627 ? -33.698 7.431 29.807 1.00 64.38 627 LEU A O 1
ATOM 5095 N N . ASP A 1 628 ? -35.236 8.829 28.940 1.00 58.06 628 ASP A N 1
ATOM 5096 C CA . ASP A 1 628 ? -36.328 8.451 29.843 1.00 58.06 628 ASP A CA 1
ATOM 5097 C C . ASP A 1 628 ? -37.634 8.185 29.062 1.00 58.06 628 ASP A C 1
ATOM 5099 O O . ASP A 1 628 ? -38.134 9.110 28.415 1.00 58.06 628 ASP A O 1
ATOM 5103 N N . PRO A 1 629 ? -38.199 6.957 29.095 1.00 59.88 629 PRO A N 1
ATOM 5104 C CA . PRO A 1 629 ? -37.639 5.741 29.690 1.00 59.88 629 PRO A CA 1
ATOM 5105 C C . PRO A 1 629 ? -36.670 5.029 28.731 1.00 59.88 629 PRO A C 1
ATOM 5107 O O . PRO A 1 629 ? -37.068 4.597 27.650 1.00 59.88 629 PRO A O 1
ATOM 5110 N N . TYR A 1 630 ? -35.416 4.827 29.147 1.00 62.34 630 TYR A N 1
ATOM 5111 C CA . TYR A 1 630 ? -34.546 3.827 28.519 1.00 62.34 630 TYR A CA 1
ATOM 5112 C C . TYR A 1 630 ? -34.892 2.433 29.048 1.00 62.34 630 TYR A C 1
ATOM 5114 O O . TYR A 1 630 ? -34.833 2.202 30.260 1.00 62.34 630 TYR A O 1
ATOM 5122 N N . ILE A 1 631 ? -35.255 1.502 28.163 1.00 60.56 631 ILE A N 1
ATOM 5123 C CA . ILE A 1 631 ? -35.617 0.136 28.565 1.00 60.56 631 ILE A CA 1
ATOM 5124 C C . ILE A 1 631 ? -34.419 -0.794 28.354 1.00 60.56 631 ILE A C 1
ATOM 5126 O O . ILE A 1 631 ? -34.146 -1.210 27.230 1.00 60.56 631 ILE A O 1
ATOM 5130 N N . ASP A 1 632 ? -33.758 -1.160 29.452 1.00 61.91 632 ASP A N 1
ATOM 5131 C CA . ASP A 1 632 ? -32.722 -2.200 29.485 1.00 61.91 632 ASP A CA 1
ATOM 5132 C C . ASP A 1 632 ? -33.399 -3.584 29.407 1.00 61.91 632 ASP A C 1
ATOM 5134 O O . ASP A 1 632 ? -34.157 -3.973 30.306 1.00 61.91 632 ASP A O 1
ATOM 5138 N N . ARG A 1 633 ? -33.237 -4.281 28.276 1.00 57.22 633 ARG A N 1
ATOM 5139 C CA . ARG A 1 633 ? -33.979 -5.520 27.956 1.00 57.22 633 ARG A CA 1
ATOM 5140 C C . ARG A 1 633 ? -33.106 -6.768 27.975 1.00 57.22 633 ARG A C 1
ATOM 5142 O O . ARG A 1 633 ? -33.648 -7.873 28.052 1.00 57.22 633 ARG A O 1
ATOM 5149 N N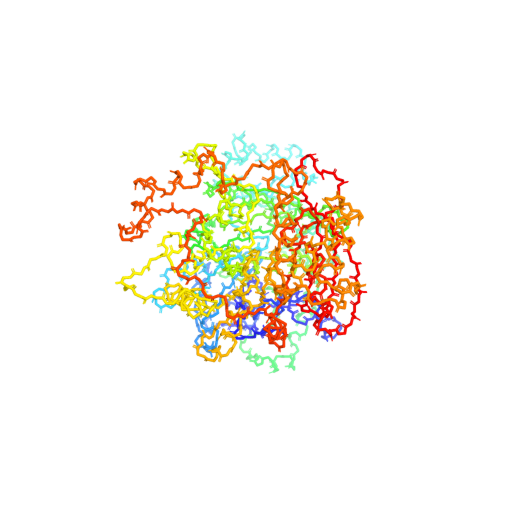 . LEU A 1 634 ? -31.786 -6.630 27.860 1.00 59.25 634 LEU A N 1
ATOM 5150 C CA . LEU A 1 634 ? -30.873 -7.749 27.625 1.00 59.25 634 LEU A CA 1
ATOM 5151 C C . LEU A 1 634 ? -29.635 -7.617 28.506 1.00 59.25 634 LEU A C 1
ATOM 5153 O O . LEU A 1 634 ? -28.837 -6.723 28.309 1.00 59.25 634 LEU A O 1
ATOM 5157 N N . PHE A 1 635 ? -29.430 -8.565 29.423 1.00 67.38 635 PHE A N 1
ATOM 5158 C CA . PHE A 1 635 ? -28.428 -8.428 30.492 1.00 67.38 635 PHE A CA 1
ATOM 5159 C C . PHE A 1 635 ? -27.144 -9.260 30.298 1.00 67.38 635 PHE A C 1
ATOM 5161 O O . PHE A 1 635 ? -26.238 -9.189 31.133 1.00 67.38 635 PHE A O 1
ATOM 5168 N N . GLU A 1 636 ? -27.065 -10.090 29.247 1.00 83.94 636 GLU A N 1
ATOM 5169 C CA . GLU A 1 636 ? -25.997 -11.091 29.065 1.00 83.94 636 GLU A CA 1
ATOM 5170 C C . GLU A 1 636 ? -25.597 -11.259 27.586 1.00 83.94 636 GLU A C 1
ATOM 5172 O O . GLU A 1 636 ? -26.400 -11.699 26.761 1.00 83.94 636 GLU A O 1
ATOM 5177 N N . MET A 1 637 ? -24.345 -10.930 27.247 1.00 88.12 637 MET A N 1
ATOM 5178 C CA . MET A 1 637 ? -23.824 -10.956 25.868 1.00 88.12 637 MET A CA 1
ATOM 5179 C C . MET A 1 637 ? -23.080 -12.249 25.493 1.00 88.12 637 MET A C 1
ATOM 5181 O O . MET A 1 637 ? -22.507 -12.334 24.406 1.00 88.12 637 MET A O 1
ATOM 5185 N N . ASP A 1 638 ? -23.094 -13.269 26.356 1.00 89.44 638 ASP A N 1
ATOM 5186 C CA . ASP A 1 638 ? -22.353 -14.527 26.195 1.00 89.44 638 ASP A CA 1
ATOM 5187 C C . ASP A 1 638 ? -22.604 -15.183 24.822 1.00 89.44 638 ASP A C 1
ATOM 5189 O O . ASP A 1 638 ? -21.668 -15.430 24.058 1.00 89.44 638 ASP A O 1
ATOM 5193 N N . GLU A 1 639 ? -23.871 -15.419 24.461 1.00 88.19 639 GLU A N 1
ATOM 5194 C CA . GLU A 1 639 ? -24.219 -16.043 23.176 1.00 88.19 639 GLU A CA 1
ATOM 5195 C C . GLU A 1 639 ? -23.983 -15.115 21.978 1.00 88.19 639 GLU A C 1
ATOM 5197 O O . GLU A 1 639 ? -23.607 -15.589 20.908 1.00 88.19 639 GLU A O 1
ATOM 5202 N N . TYR A 1 640 ? -24.118 -13.798 22.141 1.00 90.00 640 TYR A N 1
ATOM 5203 C CA . TYR A 1 640 ? -23.859 -12.833 21.067 1.00 90.00 640 TYR A CA 1
ATOM 5204 C C . TYR A 1 640 ? -22.375 -12.802 20.686 1.00 90.00 640 TYR A C 1
ATOM 5206 O O . TYR A 1 640 ? -22.028 -12.839 19.503 1.00 90.00 640 TYR A O 1
ATOM 5214 N N . VAL A 1 641 ? -21.484 -12.818 21.681 1.00 90.38 641 VAL A N 1
ATOM 5215 C CA . VAL A 1 641 ? -20.036 -12.911 21.453 1.00 90.38 641 VAL A CA 1
ATOM 5216 C C . VAL A 1 641 ? -19.668 -14.268 20.847 1.00 90.38 641 VAL A C 1
ATOM 5218 O O . VAL A 1 641 ? -18.879 -14.316 19.903 1.00 90.38 641 VAL A O 1
ATOM 5221 N N . LYS A 1 642 ? -20.282 -15.373 21.297 1.00 88.62 642 LYS A N 1
ATOM 5222 C CA . LYS A 1 642 ? -20.079 -16.692 20.669 1.00 88.62 642 LYS A CA 1
ATOM 5223 C C . LYS A 1 642 ? -20.543 -16.721 19.211 1.00 88.62 642 LYS A C 1
ATOM 5225 O O . LYS A 1 642 ? -19.862 -17.324 18.388 1.00 88.62 642 LYS A O 1
ATOM 5230 N N . ILE A 1 643 ? -21.660 -16.072 18.868 1.00 89.06 643 ILE A N 1
ATOM 5231 C CA . ILE A 1 643 ? -22.130 -15.944 17.477 1.00 89.06 643 ILE A CA 1
ATOM 5232 C C . ILE A 1 643 ? -21.086 -15.223 16.622 1.00 89.06 643 ILE A C 1
ATOM 5234 O O . ILE A 1 643 ? -20.763 -15.715 15.542 1.00 89.06 643 ILE A O 1
ATOM 5238 N N . ALA A 1 644 ? -20.521 -14.114 17.112 1.00 89.12 644 ALA A N 1
ATOM 5239 C CA . ALA A 1 644 ? -19.445 -13.405 16.422 1.00 89.12 644 ALA A CA 1
ATOM 5240 C C . ALA A 1 644 ? -18.255 -14.343 16.144 1.00 89.12 644 ALA A C 1
ATOM 5242 O O . ALA A 1 644 ? -17.824 -14.495 15.002 1.00 89.12 644 ALA A O 1
ATOM 5243 N N . MET A 1 645 ? -17.787 -15.048 17.176 1.00 84.38 645 MET A N 1
ATOM 5244 C CA . MET A 1 645 ? -16.646 -15.960 17.073 1.00 84.38 645 MET A CA 1
ATOM 5245 C C . MET A 1 645 ? -16.888 -17.142 16.125 1.00 84.38 645 MET A C 1
ATOM 5247 O O . MET A 1 645 ? -15.984 -17.519 15.388 1.00 84.38 645 MET A O 1
ATOM 5251 N N . ARG A 1 646 ? -18.097 -17.722 16.125 1.00 86.25 646 ARG A N 1
ATOM 5252 C CA . ARG A 1 646 ? -18.482 -18.833 15.231 1.00 86.25 646 ARG A CA 1
ATOM 5253 C C . ARG A 1 646 ? -18.553 -18.424 13.754 1.00 86.25 646 ARG A C 1
ATOM 5255 O O . ARG A 1 646 ? -18.568 -19.302 12.903 1.00 86.25 646 ARG A O 1
ATOM 5262 N N . ASN A 1 647 ? -18.610 -17.125 13.459 1.00 85.44 647 ASN A N 1
ATOM 5263 C CA . ASN A 1 647 ? -18.681 -16.569 12.104 1.00 85.44 647 ASN A CA 1
ATOM 5264 C C . ASN A 1 647 ? -17.394 -15.811 11.730 1.00 85.44 647 ASN A C 1
ATOM 5266 O O . ASN A 1 647 ? -17.449 -14.798 11.037 1.00 85.44 647 ASN A O 1
ATOM 5270 N N . ASP A 1 648 ? -16.242 -16.261 12.242 1.00 81.06 648 ASP A N 1
ATOM 5271 C CA . ASP A 1 648 ? -14.910 -15.711 11.941 1.00 81.06 648 ASP A CA 1
ATOM 5272 C C . ASP A 1 648 ? -14.729 -14.206 12.246 1.00 81.06 648 ASP A C 1
ATOM 5274 O O . ASP A 1 648 ? -13.772 -13.571 11.789 1.00 81.06 648 ASP A O 1
ATOM 5278 N N . VAL A 1 649 ? -15.592 -13.613 13.081 1.00 87.69 649 VAL A N 1
ATOM 5279 C CA . VAL A 1 649 ? -15.426 -12.234 13.556 1.00 87.69 649 VAL A CA 1
ATOM 5280 C C . VAL A 1 649 ? -14.441 -12.231 14.724 1.00 87.69 649 VAL A C 1
ATOM 5282 O O . VAL A 1 649 ? -14.690 -12.809 15.783 1.00 87.69 649 VAL A O 1
ATOM 5285 N N . ARG A 1 650 ? -13.304 -11.548 14.550 1.00 85.81 650 ARG A N 1
ATOM 5286 C CA . ARG A 1 650 ? -12.281 -11.413 15.601 1.00 85.81 650 ARG A CA 1
ATOM 5287 C C . ARG A 1 650 ? -12.785 -10.525 16.736 1.00 85.81 650 ARG A C 1
ATOM 5289 O O . ARG A 1 650 ? -13.265 -9.432 16.478 1.00 85.81 650 ARG A O 1
ATOM 5296 N N . VAL A 1 651 ? -12.600 -10.938 17.983 1.00 88.25 651 VAL A N 1
ATOM 5297 C CA . VAL A 1 651 ? -13.032 -10.200 19.175 1.00 88.25 651 VAL A CA 1
ATOM 5298 C C . VAL A 1 651 ? -11.813 -9.744 19.979 1.00 88.25 651 VAL A C 1
ATOM 5300 O O . VAL A 1 651 ? -10.990 -10.553 20.414 1.00 88.25 651 VAL A O 1
ATOM 5303 N N . LEU A 1 652 ? -11.696 -8.435 20.191 1.00 89.38 652 LEU A N 1
ATOM 5304 C CA . LEU A 1 652 ? -10.721 -7.823 21.090 1.00 89.38 652 LEU A CA 1
ATOM 5305 C C . LEU A 1 652 ? -11.455 -7.110 22.226 1.00 89.38 652 LEU A C 1
ATOM 5307 O O . LEU A 1 652 ? -12.197 -6.161 21.990 1.00 89.38 652 LEU A O 1
ATOM 5311 N N . LEU A 1 653 ? -11.198 -7.529 23.460 1.00 89.00 653 LEU A N 1
ATOM 5312 C CA . LEU A 1 653 ? -11.627 -6.806 24.653 1.00 89.00 653 LEU A CA 1
ATOM 5313 C C . LEU A 1 653 ? -10.393 -6.212 25.330 1.00 89.00 653 LEU A C 1
ATOM 5315 O O . LEU A 1 653 ? -9.388 -6.904 25.501 1.00 89.00 653 LEU A O 1
ATOM 5319 N N . PHE A 1 654 ? -10.437 -4.937 25.698 1.00 87.50 654 PHE A N 1
ATOM 5320 C CA . PHE A 1 654 ? -9.309 -4.290 26.367 1.00 87.50 654 PHE A CA 1
ATOM 5321 C C . PHE A 1 654 ? -9.778 -3.450 27.547 1.00 87.50 654 PHE A C 1
ATOM 5323 O O . PHE A 1 654 ? -10.765 -2.731 27.444 1.00 87.50 654 PHE A O 1
ATOM 5330 N N . TYR A 1 655 ? -9.087 -3.557 28.675 1.00 86.19 655 TYR A N 1
ATOM 5331 C CA . TYR A 1 655 ? -9.485 -2.945 29.941 1.00 86.19 655 TYR A CA 1
ATOM 5332 C C . TYR A 1 655 ? -8.289 -2.249 30.585 1.00 86.19 655 TYR A C 1
ATOM 5334 O O . TYR A 1 655 ? -7.169 -2.747 30.478 1.00 86.19 655 TYR A O 1
ATOM 5342 N N . GLY A 1 656 ? -8.535 -1.121 31.251 1.00 82.81 656 GLY A N 1
ATOM 5343 C CA . GLY A 1 656 ? -7.545 -0.485 32.120 1.00 82.81 656 GLY A CA 1
ATOM 5344 C C . GLY A 1 656 ? -7.645 -1.022 33.546 1.00 82.81 656 GLY A C 1
ATOM 5345 O O . GLY A 1 656 ? -8.747 -1.284 34.034 1.00 82.81 656 GLY A O 1
ATOM 5346 N N . ASP A 1 657 ? -6.507 -1.171 34.212 1.00 82.31 657 ASP A N 1
ATOM 5347 C CA . ASP A 1 657 ? -6.415 -1.582 35.615 1.00 82.31 657 ASP A CA 1
ATOM 5348 C C . ASP A 1 657 ? -7.037 -0.574 36.603 1.00 82.31 657 ASP A C 1
ATOM 5350 O O . ASP A 1 657 ? -7.581 -0.968 37.631 1.00 82.31 657 ASP A O 1
ATOM 5354 N N . ALA A 1 658 ? -7.017 0.719 36.274 1.00 82.19 658 ALA A N 1
ATOM 5355 C CA . ALA A 1 658 ? -7.516 1.815 37.107 1.00 82.19 658 ALA A CA 1
ATOM 5356 C C . ALA A 1 658 ? -9.014 2.150 36.924 1.00 82.19 658 ALA A C 1
ATOM 5358 O O . ALA A 1 658 ? -9.516 3.077 37.567 1.00 82.19 658 ALA A O 1
ATOM 5359 N N . ASP A 1 659 ? -9.729 1.461 36.028 1.00 83.19 659 ASP A N 1
ATOM 5360 C CA . ASP A 1 659 ? -11.160 1.691 35.785 1.00 83.19 659 ASP A CA 1
ATOM 5361 C C . ASP A 1 659 ? -12.008 0.904 36.795 1.00 83.19 659 ASP A C 1
ATOM 5363 O O . ASP A 1 659 ? -12.110 -0.318 36.718 1.00 83.19 659 ASP A O 1
ATOM 5367 N N . MET A 1 660 ? -12.656 1.596 37.736 1.00 81.38 660 MET A N 1
ATOM 5368 C CA . MET A 1 660 ? -13.552 0.954 38.702 1.00 81.38 660 MET A CA 1
ATOM 5369 C C . MET A 1 660 ? -14.966 0.744 38.140 1.00 81.38 660 MET A C 1
ATOM 5371 O O . MET A 1 660 ? -15.705 -0.102 38.637 1.00 81.38 660 MET A O 1
ATOM 5375 N N . VAL A 1 661 ? -15.393 1.496 37.120 1.00 80.56 661 VAL A N 1
ATOM 5376 C CA . VAL A 1 661 ? -16.741 1.362 36.536 1.00 80.56 661 VAL A CA 1
ATOM 5377 C C . VAL A 1 661 ? -16.838 0.089 35.710 1.00 80.56 661 VAL A C 1
ATOM 5379 O O . VAL A 1 661 ? -17.824 -0.649 35.814 1.00 80.56 661 VAL A O 1
ATOM 5382 N N . CYS A 1 662 ? -15.816 -0.169 34.909 1.00 85.06 662 CYS A N 1
ATOM 5383 C CA . CYS A 1 662 ? -15.717 -1.323 34.037 1.00 85.06 662 CYS A CA 1
ATOM 5384 C C . CYS A 1 662 ? -14.382 -2.049 34.275 1.00 85.06 662 CYS A C 1
ATOM 5386 O O . CYS A 1 662 ? -13.537 -2.081 33.381 1.00 85.06 662 CYS A O 1
ATOM 5388 N N . PRO A 1 663 ? -14.183 -2.641 35.471 1.00 85.00 663 PRO A N 1
ATOM 5389 C CA . PRO A 1 663 ? -12.891 -3.186 35.867 1.00 85.00 663 PRO A CA 1
ATOM 5390 C C . PRO A 1 663 ? -12.485 -4.377 35.011 1.00 85.00 663 PRO A C 1
ATOM 5392 O O . PRO A 1 663 ? -13.321 -5.192 34.614 1.00 85.00 663 PRO A O 1
ATOM 5395 N N . PHE A 1 664 ? -11.179 -4.523 34.789 1.00 84.88 664 PHE A N 1
ATOM 5396 C CA . PHE A 1 664 ? -10.614 -5.596 33.967 1.00 84.88 664 PHE A CA 1
ATOM 5397 C C . PHE A 1 664 ? -11.032 -7.006 34.420 1.00 84.88 664 PHE A C 1
ATOM 5399 O O . PHE A 1 664 ? -11.214 -7.892 33.583 1.00 84.88 664 PHE A O 1
ATOM 5406 N N . MET A 1 665 ? -11.243 -7.202 35.729 1.00 84.88 665 MET A N 1
ATOM 5407 C CA . MET A 1 665 ? -11.709 -8.468 36.310 1.00 84.88 665 MET A CA 1
ATOM 5408 C C . MET A 1 665 ? -13.059 -8.902 35.733 1.00 84.88 665 MET A C 1
ATOM 5410 O O . MET A 1 665 ? -13.295 -10.090 35.538 1.00 84.88 665 MET A O 1
ATOM 5414 N N . MET A 1 666 ? -13.930 -7.948 35.386 1.00 85.69 666 MET A N 1
ATOM 5415 C CA . MET A 1 666 ? -15.202 -8.235 34.722 1.00 85.69 666 MET A CA 1
ATOM 5416 C C . MET A 1 666 ? -14.981 -8.909 33.366 1.00 85.69 666 MET A C 1
ATOM 5418 O O . MET A 1 666 ? -15.623 -9.912 33.064 1.00 85.69 666 MET A O 1
ATOM 5422 N N . GLY A 1 667 ? -14.060 -8.370 32.563 1.00 85.06 667 GLY A N 1
ATOM 5423 C CA . GLY A 1 667 ? -13.713 -8.922 31.258 1.00 85.06 667 GLY A CA 1
ATOM 5424 C C . GLY A 1 667 ? -13.083 -10.305 31.362 1.00 85.06 667 GLY A C 1
ATOM 5425 O O . GLY A 1 667 ? -13.424 -11.192 30.584 1.00 85.06 667 GLY A O 1
ATOM 5426 N N . GLN A 1 668 ? -12.204 -10.511 32.348 1.00 83.06 668 GLN A N 1
ATOM 5427 C CA . GLN A 1 668 ? -11.590 -11.816 32.605 1.00 83.06 668 GLN A CA 1
ATOM 5428 C C . GLN A 1 668 ? -12.643 -12.869 32.972 1.00 83.06 668 GLN A C 1
ATOM 5430 O O . GLN A 1 668 ? -12.742 -13.884 32.283 1.00 83.06 668 GLN A O 1
ATOM 5435 N N . LYS A 1 669 ? -13.498 -12.577 33.963 1.00 84.25 669 LYS A N 1
ATOM 5436 C CA . LYS A 1 669 ? -14.588 -13.474 34.383 1.00 84.25 669 LYS A CA 1
ATOM 5437 C C . LYS A 1 669 ? -15.584 -13.748 33.249 1.00 84.25 669 LYS A C 1
ATOM 5439 O O . LYS A 1 669 ? -16.087 -14.861 33.125 1.00 84.25 669 LYS A O 1
ATOM 5444 N N . PHE A 1 670 ? -15.859 -12.761 32.389 1.00 87.50 670 PHE A N 1
ATOM 5445 C CA . PHE A 1 670 ? -16.710 -12.960 31.211 1.00 87.50 670 PHE A CA 1
ATOM 5446 C C . PHE A 1 670 ? -16.086 -13.946 30.218 1.00 87.50 670 PHE A C 1
ATOM 5448 O O . PHE A 1 670 ? -16.757 -14.878 29.787 1.00 87.50 670 PHE A O 1
ATOM 5455 N N . VAL A 1 671 ? -14.804 -13.779 29.877 1.00 82.69 671 VAL A N 1
ATOM 5456 C CA . VAL A 1 671 ? -14.114 -14.679 28.938 1.00 82.69 671 VAL A CA 1
ATOM 5457 C C . VAL A 1 671 ? -14.030 -16.106 29.484 1.00 82.69 671 VAL A C 1
ATOM 5459 O O . VAL A 1 671 ? -14.247 -17.050 28.728 1.00 82.69 671 VAL A O 1
ATOM 5462 N N . GLU A 1 672 ? -13.780 -16.276 30.783 1.00 80.88 672 GLU A N 1
ATOM 5463 C CA . GLU A 1 672 ? -13.811 -17.588 31.444 1.00 80.88 672 GLU A CA 1
ATOM 5464 C C . GLU A 1 672 ? -15.192 -18.244 31.334 1.00 80.88 672 GLU A C 1
ATOM 5466 O O . GLU A 1 672 ? -15.305 -19.416 30.969 1.00 80.88 672 GLU A O 1
ATOM 5471 N N . ARG A 1 673 ? -16.257 -17.464 31.553 1.00 83.56 673 ARG A N 1
ATOM 5472 C CA . ARG A 1 673 ? -17.646 -17.926 31.442 1.00 83.56 673 ARG A CA 1
ATOM 5473 C C . ARG A 1 673 ? -18.026 -18.393 30.031 1.00 83.56 673 ARG A C 1
ATOM 5475 O O . ARG A 1 673 ? -18.923 -19.225 29.896 1.00 83.56 673 ARG A O 1
ATOM 5482 N N . LEU A 1 674 ? -17.344 -17.925 28.981 1.00 84.19 674 LEU A N 1
ATOM 5483 C CA . LEU A 1 674 ? -17.598 -18.391 27.611 1.00 84.19 674 LEU A CA 1
ATOM 5484 C C . LEU A 1 674 ? -17.246 -19.876 27.403 1.00 84.19 674 LEU A C 1
ATOM 5486 O O . LEU A 1 674 ? -17.751 -20.463 26.444 1.00 84.19 674 LEU A O 1
ATOM 5490 N N . GLY A 1 675 ? -16.426 -20.479 28.277 1.00 74.31 675 GLY A N 1
ATOM 5491 C CA . GLY A 1 675 ? -16.106 -21.912 28.250 1.00 74.31 675 GLY A CA 1
ATOM 5492 C C . GLY A 1 675 ? -15.261 -22.352 27.048 1.00 74.31 675 GLY A C 1
ATOM 5493 O O . GLY A 1 675 ? -15.437 -23.456 26.542 1.00 74.31 675 GLY A O 1
ATOM 5494 N N . ILE A 1 676 ? -14.387 -21.478 26.542 1.00 69.38 676 ILE A N 1
ATOM 5495 C CA . ILE A 1 676 ? -13.574 -21.717 25.338 1.00 69.38 676 ILE A CA 1
ATOM 5496 C C . ILE A 1 676 ? -12.255 -22.417 25.710 1.00 69.38 676 ILE A C 1
ATOM 5498 O O . ILE A 1 676 ? -11.569 -21.975 26.630 1.00 69.38 676 ILE A O 1
ATOM 5502 N N . GLU A 1 677 ? -11.864 -23.464 24.968 1.00 59.59 677 GLU A N 1
ATOM 5503 C CA . GLU A 1 677 ? -10.619 -24.212 25.211 1.00 59.59 677 GLU A CA 1
ATOM 5504 C C . GLU A 1 677 ? -9.359 -23.326 25.195 1.00 59.59 677 GLU A C 1
ATOM 5506 O O . GLU A 1 677 ? -9.068 -22.576 24.253 1.00 59.59 677 GLU A O 1
ATOM 5511 N N . PHE A 1 678 ? -8.578 -23.449 26.267 1.00 51.22 678 PHE A N 1
ATOM 5512 C CA . PHE A 1 678 ? -7.427 -22.609 26.565 1.00 51.22 678 PHE A CA 1
ATOM 5513 C C . PHE A 1 678 ? -6.198 -22.995 25.732 1.00 51.22 678 PHE A C 1
ATOM 5515 O O . PHE A 1 678 ? -5.669 -24.093 25.850 1.00 51.22 678 PHE A O 1
ATOM 5522 N N . HIS A 1 679 ? -5.670 -22.046 24.958 1.00 50.72 679 HIS A N 1
ATOM 5523 C CA . HIS A 1 679 ? -4.322 -22.119 24.383 1.00 50.72 679 HIS A CA 1
ATOM 5524 C C . HIS A 1 679 ? -3.522 -20.905 24.872 1.00 50.72 679 HIS A C 1
ATOM 5526 O O . HIS A 1 679 ? -3.313 -19.937 24.136 1.00 50.72 679 HIS A O 1
ATOM 5532 N N . VAL A 1 680 ? -3.139 -20.901 26.153 1.00 50.31 680 VAL A N 1
ATOM 5533 C CA . VAL A 1 680 ? -2.506 -19.732 26.780 1.00 50.31 680 VAL A CA 1
ATOM 5534 C C . VAL A 1 680 ? -1.074 -19.556 26.263 1.00 50.31 680 VAL A C 1
ATOM 5536 O O . VAL A 1 680 ? -0.167 -20.302 26.616 1.00 50.31 680 VAL A O 1
ATOM 5539 N N . LYS A 1 681 ? -0.853 -18.506 25.468 1.00 50.41 681 LYS A N 1
ATOM 5540 C CA . LYS A 1 681 ? 0.444 -17.820 25.382 1.00 50.41 681 LYS A CA 1
ATOM 5541 C C . LYS A 1 681 ? 0.264 -16.414 25.946 1.00 50.41 681 LYS A C 1
ATOM 5543 O O . LYS A 1 681 ? -0.274 -15.546 25.258 1.00 50.41 681 LYS A O 1
ATOM 5548 N N . THR A 1 682 ? 0.675 -16.204 27.194 1.00 53.81 682 THR A N 1
ATOM 5549 C CA . THR A 1 682 ? 0.760 -14.863 27.788 1.00 53.81 682 THR A CA 1
ATOM 5550 C C . THR A 1 682 ? 1.923 -14.127 27.137 1.00 53.81 682 THR A C 1
ATOM 5552 O O . THR A 1 682 ? 3.045 -14.630 27.113 1.00 53.81 682 THR A O 1
ATOM 5555 N N . GLN A 1 683 ? 1.660 -12.947 26.583 1.00 50.88 683 GLN A N 1
ATOM 5556 C CA . GLN A 1 683 ? 2.690 -12.092 26.002 1.00 50.88 683 GLN A CA 1
ATOM 5557 C C . GLN A 1 683 ? 2.643 -10.735 26.702 1.00 50.88 683 GLN A C 1
ATOM 5559 O O . GLN A 1 683 ? 1.584 -10.107 26.756 1.00 50.88 683 GLN A O 1
ATOM 5564 N N . LYS A 1 684 ? 3.785 -10.276 27.228 1.00 53.03 684 LYS A N 1
ATOM 5565 C CA . LYS A 1 684 ? 3.926 -8.894 27.706 1.00 53.03 684 LYS A CA 1
ATOM 5566 C C . LYS A 1 684 ? 3.806 -7.949 26.511 1.00 53.03 684 LYS A C 1
ATOM 5568 O O . LYS A 1 684 ? 4.406 -8.214 25.467 1.00 53.03 684 LYS A O 1
ATOM 5573 N N . ILE A 1 685 ? 3.010 -6.889 26.643 1.00 50.91 685 ILE A N 1
ATOM 5574 C CA . ILE A 1 685 ? 2.956 -5.829 25.634 1.00 50.91 685 ILE A CA 1
ATOM 5575 C C . ILE A 1 685 ? 3.806 -4.665 26.133 1.00 50.91 685 ILE A C 1
ATOM 5577 O O . ILE A 1 685 ? 3.441 -3.982 27.090 1.00 50.91 685 ILE A O 1
ATOM 5581 N N . ASP A 1 686 ? 4.896 -4.393 25.425 1.00 48.31 686 ASP A N 1
ATOM 5582 C CA . ASP A 1 686 ? 5.557 -3.097 25.509 1.00 48.31 686 ASP A CA 1
ATOM 5583 C C . ASP A 1 686 ? 4.764 -2.115 24.644 1.00 48.31 686 ASP A C 1
ATOM 5585 O O . ASP A 1 686 ? 4.637 -2.301 23.431 1.00 48.31 686 ASP A O 1
ATOM 5589 N N . VAL A 1 687 ? 4.177 -1.082 25.252 1.00 47.50 687 VAL A N 1
ATOM 5590 C CA . VAL A 1 687 ? 3.477 -0.046 24.484 1.00 47.50 687 VAL A CA 1
ATOM 5591 C C . VAL A 1 687 ? 4.525 0.968 24.016 1.00 47.50 687 VAL A C 1
ATOM 5593 O O . VAL A 1 687 ? 5.162 1.611 24.855 1.00 47.50 687 VAL A O 1
ATOM 5596 N N . PRO A 1 688 ? 4.723 1.168 22.698 1.00 42.97 688 PRO A N 1
ATOM 5597 C CA . PRO A 1 688 ? 5.666 2.151 22.185 1.00 42.97 688 PRO A CA 1
ATOM 5598 C C . PRO A 1 688 ? 5.057 3.554 22.319 1.00 42.97 688 PRO A C 1
ATOM 5600 O O . PRO A 1 688 ? 4.629 4.172 21.345 1.00 42.97 688 PRO A O 1
ATOM 5603 N N . ILE A 1 689 ? 4.969 4.077 23.542 1.00 46.25 689 ILE A N 1
ATOM 5604 C CA . ILE A 1 689 ? 4.479 5.436 23.775 1.00 46.25 689 ILE A CA 1
ATOM 5605 C C . ILE A 1 689 ? 5.655 6.400 23.579 1.00 46.25 689 ILE A C 1
ATOM 5607 O O . ILE A 1 689 ? 6.529 6.521 24.434 1.00 46.25 689 ILE A O 1
ATOM 5611 N N . LYS A 1 690 ? 5.654 7.145 22.463 1.00 40.66 690 LYS A N 1
ATOM 5612 C CA . LYS A 1 690 ? 6.590 8.252 22.148 1.00 40.66 690 LYS A CA 1
ATOM 5613 C C . LYS A 1 690 ? 6.466 9.471 23.092 1.00 40.66 690 LYS A C 1
ATOM 5615 O O . LYS A 1 690 ? 6.831 10.580 22.718 1.00 40.66 690 LYS A O 1
ATOM 5620 N N . ASN A 1 691 ? 5.931 9.310 24.300 1.00 39.38 691 ASN A N 1
ATOM 5621 C CA . ASN A 1 691 ? 5.761 10.399 25.257 1.00 39.38 691 ASN A CA 1
ATOM 5622 C C . ASN A 1 691 ? 6.841 10.280 26.344 1.00 39.38 691 ASN A C 1
ATOM 5624 O O . ASN A 1 691 ? 6.888 9.282 27.063 1.00 39.38 691 ASN A O 1
ATOM 5628 N N . GLN A 1 692 ? 7.723 11.281 26.452 1.00 40.03 692 GLN A N 1
ATOM 5629 C CA . GLN A 1 692 ? 8.920 11.256 27.314 1.00 40.03 692 GLN A CA 1
ATOM 5630 C C . GLN A 1 692 ? 8.624 10.945 28.794 1.00 40.03 692 GLN A C 1
ATOM 5632 O O . GLN A 1 692 ? 9.495 10.419 29.477 1.00 40.03 692 GLN A O 1
ATOM 5637 N N . ARG A 1 693 ? 7.398 11.193 29.281 1.00 41.34 693 ARG A N 1
ATOM 5638 C CA . ARG A 1 693 ? 6.976 10.896 30.665 1.00 41.34 693 ARG A CA 1
ATOM 5639 C C . ARG A 1 693 ? 6.766 9.411 30.993 1.00 41.34 693 ARG A C 1
ATOM 5641 O O . ARG A 1 693 ? 6.675 9.084 32.171 1.00 41.34 693 ARG A O 1
ATOM 5648 N N . TYR A 1 694 ? 6.661 8.531 29.995 1.00 43.94 694 TYR A N 1
ATOM 5649 C CA . TYR A 1 694 ? 6.259 7.126 30.187 1.00 43.94 694 TYR A CA 1
ATOM 5650 C C . TYR A 1 694 ? 7.246 6.107 29.600 1.00 43.94 694 TYR A C 1
ATOM 5652 O O . TYR A 1 694 ? 6.910 4.931 29.469 1.00 43.94 694 TYR A O 1
ATOM 5660 N N . LYS A 1 695 ? 8.477 6.524 29.265 1.00 36.50 695 LYS A N 1
ATOM 5661 C CA . LYS A 1 695 ? 9.546 5.571 28.931 1.00 36.50 695 LYS A CA 1
ATOM 5662 C C . LYS A 1 695 ? 9.734 4.613 30.119 1.00 36.50 695 LYS A C 1
ATOM 5664 O O . LYS A 1 695 ? 9.903 5.084 31.238 1.00 36.50 695 LYS A O 1
ATOM 5669 N N . SER A 1 696 ? 9.721 3.300 29.862 1.00 44.78 696 SER A N 1
ATOM 5670 C CA . SER A 1 696 ? 9.950 2.190 30.817 1.00 44.78 696 SER A CA 1
ATOM 5671 C C . SER A 1 696 ? 8.816 1.786 31.785 1.00 44.78 696 SER A C 1
ATOM 5673 O O . SER A 1 696 ? 9.094 1.326 32.888 1.00 44.78 696 SER A O 1
ATOM 5675 N N . LYS A 1 697 ? 7.535 1.878 31.392 1.00 47.44 697 LYS A N 1
ATOM 5676 C CA . LYS A 1 697 ? 6.436 1.235 32.149 1.00 47.44 697 LYS A CA 1
ATOM 5677 C C . LYS A 1 697 ? 5.853 0.035 31.399 1.00 47.44 697 LYS A C 1
ATOM 5679 O O . LYS A 1 697 ? 5.642 0.120 30.192 1.00 47.44 697 LYS A O 1
ATOM 5684 N N . LEU A 1 698 ? 5.587 -1.059 32.122 1.00 47.38 698 LEU A N 1
ATOM 5685 C CA . LEU A 1 698 ? 4.789 -2.184 31.623 1.00 47.38 698 LEU A CA 1
ATOM 5686 C C . LEU A 1 698 ? 3.417 -1.631 31.218 1.00 47.38 698 LEU A C 1
ATOM 5688 O O . LEU A 1 698 ? 2.753 -1.012 32.043 1.00 47.38 698 LEU 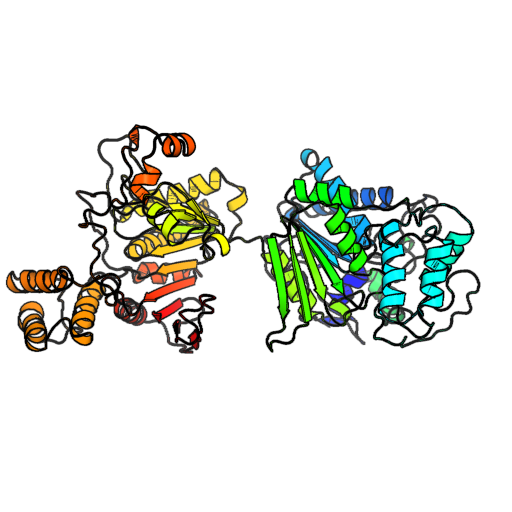A O 1
ATOM 5692 N N . GLY A 1 699 ? 3.028 -1.796 29.954 1.00 48.31 699 GLY A N 1
ATOM 5693 C CA . GLY A 1 699 ? 1.763 -1.265 29.436 1.00 48.31 699 GLY A CA 1
ATOM 5694 C C . GLY A 1 699 ? 0.627 -2.285 29.408 1.00 48.31 699 GLY A C 1
ATOM 5695 O O . GLY A 1 699 ? -0.365 -2.050 28.721 1.00 48.31 699 GLY A O 1
ATOM 5696 N N . GLY A 1 700 ? 0.819 -3.430 30.071 1.00 57.44 700 GLY A N 1
ATOM 5697 C CA . GLY A 1 700 ? -0.198 -4.457 30.250 1.00 57.44 700 GLY A CA 1
ATOM 5698 C C . GLY A 1 700 ? 0.222 -5.892 29.933 1.00 57.44 700 GLY A C 1
ATOM 5699 O O . GLY A 1 700 ? 1.317 -6.181 29.437 1.00 57.44 700 GLY A O 1
ATOM 5700 N N . GLU A 1 701 ? -0.715 -6.805 30.165 1.00 50.81 701 GLU A N 1
ATOM 5701 C CA . GLU A 1 701 ? -0.649 -8.212 29.785 1.00 50.81 701 GLU A CA 1
ATOM 5702 C C . GLU A 1 701 ? -1.675 -8.537 28.695 1.00 50.81 701 GLU A C 1
ATOM 5704 O O . GLU A 1 701 ? -2.830 -8.107 28.732 1.00 50.81 701 GLU A O 1
ATOM 5709 N N . LYS A 1 702 ? -1.264 -9.349 27.717 1.00 50.38 702 LYS A N 1
ATOM 5710 C CA . LYS A 1 702 ? -2.150 -9.898 26.688 1.00 50.38 702 LYS A CA 1
ATOM 5711 C C . LYS A 1 702 ? -2.329 -11.388 26.890 1.00 50.38 702 LYS A C 1
ATOM 5713 O O . LYS A 1 702 ? -1.349 -12.137 26.845 1.00 50.38 702 LYS A O 1
ATOM 5718 N N . LYS A 1 703 ? -3.584 -11.830 26.978 1.00 52.88 703 LYS A N 1
ATOM 5719 C CA . LYS A 1 703 ? -3.947 -13.251 26.901 1.00 52.88 703 LYS A CA 1
ATOM 5720 C C . LYS A 1 703 ? -4.683 -13.512 25.584 1.00 52.88 703 LYS A C 1
ATOM 5722 O O . LYS A 1 703 ? -5.609 -12.790 25.206 1.00 52.88 703 LYS A O 1
ATOM 5727 N N . ARG A 1 704 ? -4.224 -14.520 24.839 1.00 43.50 704 ARG A N 1
ATOM 5728 C CA . ARG A 1 704 ? -4.830 -14.966 23.575 1.00 43.50 704 ARG A CA 1
ATOM 5729 C C . ARG A 1 704 ? -5.650 -16.233 23.824 1.00 43.50 704 ARG A C 1
ATOM 5731 O O . ARG A 1 704 ? -5.130 -17.168 24.423 1.00 43.50 704 ARG A O 1
ATOM 5738 N N . PHE A 1 705 ? -6.879 -16.261 23.316 1.00 48.69 705 PHE A N 1
ATOM 5739 C CA . PHE A 1 705 ? -7.805 -17.394 23.377 1.00 48.69 705 PHE A CA 1
ATOM 5740 C C . PHE A 1 705 ? -8.181 -17.801 21.946 1.00 48.69 705 PHE A C 1
ATOM 5742 O O . PHE A 1 705 ? -8.695 -16.974 21.191 1.00 48.69 705 PHE A O 1
ATOM 5749 N N . LEU A 1 706 ? -7.888 -19.045 21.543 1.00 44.50 706 LEU A N 1
ATOM 5750 C CA . LEU A 1 706 ? -7.988 -19.512 20.146 1.00 44.50 706 LEU A CA 1
ATOM 5751 C C . LEU A 1 706 ? -7.445 -18.471 19.123 1.00 44.50 706 LEU A C 1
ATOM 5753 O O . LEU A 1 706 ? -6.679 -17.555 19.453 1.00 44.50 706 LEU A O 1
ATOM 5757 N N . TRP A 1 707 ? -7.743 -18.613 17.829 1.00 43.62 707 TRP A N 1
ATOM 5758 C CA . TRP A 1 707 ? -7.275 -17.649 16.822 1.00 43.62 707 TRP A CA 1
ATOM 5759 C C . TRP A 1 707 ? -8.033 -16.309 16.842 1.00 43.62 707 TRP A C 1
ATOM 5761 O O . TRP A 1 707 ? -7.487 -15.317 16.351 1.00 43.62 707 TRP A O 1
ATOM 5771 N N . TYR A 1 708 ? -9.203 -16.246 17.491 1.00 42.12 708 TYR A N 1
ATOM 5772 C CA . TYR A 1 708 ? -10.197 -15.188 17.277 1.00 42.12 708 TYR A CA 1
ATOM 5773 C C . TYR A 1 708 ? -10.529 -14.315 18.497 1.00 42.12 708 TYR A C 1
ATOM 5775 O O . TYR A 1 708 ? -11.131 -13.269 18.290 1.00 42.12 708 TYR A O 1
ATOM 5783 N N . LEU A 1 709 ? -10.127 -14.660 19.730 1.00 45.31 709 LEU A N 1
ATOM 5784 C CA . LEU A 1 709 ? -10.423 -13.860 20.931 1.00 45.31 709 LEU A CA 1
ATOM 5785 C C . LEU A 1 709 ? -9.140 -13.409 21.648 1.00 45.31 709 LEU A C 1
ATOM 5787 O O . LEU A 1 709 ? -8.205 -14.179 21.878 1.00 45.31 709 LEU A O 1
ATOM 5791 N N . ARG A 1 710 ? -9.068 -12.126 22.008 1.00 56.66 710 ARG A N 1
ATOM 5792 C CA . ARG A 1 710 ? -7.949 -11.550 22.768 1.00 56.66 710 ARG A CA 1
ATOM 5793 C C . ARG A 1 710 ? -8.481 -10.669 23.889 1.00 56.66 710 ARG A C 1
ATOM 5795 O O . ARG A 1 710 ? -9.350 -9.839 23.638 1.00 56.66 710 ARG A O 1
ATOM 5802 N N . ILE A 1 711 ? -7.900 -10.810 25.079 1.00 51.06 711 ILE A N 1
ATOM 5803 C CA . ILE A 1 711 ? -8.058 -9.837 26.162 1.00 51.06 711 ILE A CA 1
ATOM 5804 C C . ILE A 1 711 ? -6.719 -9.149 26.422 1.00 51.06 711 ILE A C 1
ATOM 5806 O O . ILE A 1 711 ? -5.668 -9.801 26.463 1.00 51.06 711 ILE A O 1
ATOM 5810 N N . VAL A 1 712 ? -6.760 -7.831 26.561 1.00 52.44 712 VAL A N 1
ATOM 5811 C CA . VAL A 1 712 ? -5.614 -7.015 26.962 1.00 52.44 712 VAL A CA 1
ATOM 5812 C C . VAL A 1 712 ? -5.982 -6.283 28.245 1.00 52.44 712 VAL A C 1
ATOM 5814 O O . VAL A 1 712 ? -7.006 -5.605 28.295 1.00 52.44 712 VAL A O 1
ATOM 5817 N N . THR A 1 713 ? -5.165 -6.436 29.277 1.00 52.84 713 THR A N 1
ATOM 5818 C CA . THR A 1 713 ? -5.283 -5.685 30.529 1.00 52.84 713 THR A CA 1
ATOM 5819 C C . THR A 1 713 ? -4.097 -4.744 30.603 1.00 52.84 713 THR A C 1
ATOM 5821 O O . THR A 1 713 ? -2.970 -5.232 30.665 1.00 52.84 713 THR A O 1
ATOM 5824 N N . CYS A 1 714 ? -4.347 -3.443 30.495 1.00 40.75 714 CYS A N 1
ATOM 5825 C CA . CYS A 1 714 ? -3.326 -2.397 30.487 1.00 40.75 714 CYS A CA 1
ATOM 5826 C C . CYS A 1 714 ? -3.062 -1.850 31.879 1.00 40.75 714 CYS A C 1
ATOM 5828 O O . CYS A 1 714 ? -4.069 -1.584 32.578 1.00 40.75 714 CYS A O 1
#

Radius of gyration: 32.47 Å; chains: 1; bounding box: 84×57×98 Å

InterPro domains:
  IPR001563 Peptidase S10, serine carboxypeptidase [PF00450] (1-375)
  IPR001563 Peptidase S10, serine carboxypeptidase [PF00450] (380-706)
  IPR001563 Peptidase S10, serine carboxypeptidase [PR00724] (61-71)
  IPR001563 Peptidase S10, serine carboxypeptidase [PR00724] (95-120)
  IPR001563 Peptidase S10, serine carboxypeptidase [PR00724] (346-359)
  IPR001563 Peptidase S10, serine carboxypeptidase [PTHR11802] (1-317)
  IPR029058 Alpha/Beta hydrolase fold [G3DSA:3.40.50.1820] (1-377)
  IPR029058 Alpha/Beta hydrolase fold [G3DSA:3.40.50.1820] (378-713)
  IPR029058 Alpha/Beta hydrolase fold [SSF53474] (1-377)
  IPR029058 Alpha/Beta hydrolase fold [SSF53474] (382-700)

Secondary structure (DSSP, 8-state):
--EEEE--SS-TTTSPEEEEE--TTTB-THHHHHHHSSEEESSSEEE-SS-GGGTSEEEEE--STTSTT---S-----EEHHHHHHHHHHHHHHHHHH-GGGTTS-EEEEEETTHHHHHHHHHHHHHHTTTTS---EEEEEEES---BHHHHHHHHHHHHHHTTSS-HHHHHHHHHHHSTT--SSS--TTS--HHHHHHHHHHHS-S-TTB-TT-TTSB-S-------TTT-TT--PPTTHHHHHHHHTSHHHHHHTT--GGG----SB---TTEE----B-HHHHHHHHHTT-EEEEEEETT-SSS-HHHHHHHHHHTTPPEEEEEEEE-TT--EEEEEEEETTEEEEEETT--S-HHHH-HHHHHHHHHHHHHTT--EEEEEE-SSTTB-HHHHHHHHSSEEE-TTS--EEE-SS-GGGTEEEEE---STTSTT---SSS----BGGGHHHHHHHHHHHHHH-GGGTTS-EEEEEETTHHHHHHHHHHHHHHHHHHH---EEEEEEET---BHHHHHHHHHHHHHHTTSS-HHHHHHHHHHHHTT--TTT--TTT---HHHHHHHHHHHHTTSSSB-TT-TTSB---TTT--S--HHHHHHTSHHHHHHTT--GGG-S--SB---TT-B----B-HHHHHHHHHTT-EEEEEE-TT-SSS-HHHHHHHHHHTTPPP---EEE-------GGGTT----EEEEETTTEEEEE-

Sequence (714 aa):
MFYWLAESENNVTTDPLIFWFNGGPGCSSSIGLFFNGPLKLEKELSKRKHVLSKLGSVVYIDTPSPVGFSYSTDKSDPTDDQMTVEDNYKAVKLFLEEYPKFRNHEVIITGYSYAGIYIPMLAGQIIDNKKDFNINLTKIILGAPFLSDELNLKARLEFSYAHGFIDEEVYRNLLKKCCDNKTLEDCDSQKNDNECEDFNEYTRNLPHPEIELYDVNRKCENMEIHEDPENDPKSCTFSGKAKFENYLNRKDTREILRIPEKAGKWQLCQPLENYRSRKIEMVEYIKKAMRNDVKIVLFYGDADFVCPFSEGQKVVERLGIEEIGNGLISTKDQRIIGKYTSYKNLDFLVFKNVGHSLGVLYPEIEFELHRKFFNDQKLDRIFWFNGGPGRSSLTGLFLNGPFDLDSKGREIRKKSLSFTKLGSVVYIESPTPVGFSYSTKDSHPVDDQGTADDYKAILLFLEEYPKFRNHEIFLTGVSYAGMYIPMLVKKIIERNQILNINLKGIAIGAASLCDKLSIKARFEYSYTHGFLDEEKYQNILRGCCENKNLDECNIYNARNKHCVKLKNYAKNIAHSEINIYNVNQQCVNPCKSKHRDKIAAYLNRKEVRETLKIPEEAGKWHSCDTLDPYIDRLFEMDEYVKIAMRNDVRVLLFYGDADMVCPFMMGQKFVERLGIEFHVKTQKIDVPIKNQRYKSKLGGEKKRFLWYLRIVTC

Organism: NCBI:txid860376

pLDDT: mean 80.03, std 14.82, range [31.83, 98.31]